Protein AF-A0A538FBD7-F1 (afdb_monomer)

Radius of gyration: 23.89 Å; Cα contacts (8 Å, |Δi|>4): 570; chains: 1; bounding box: 91×51×63 Å

Mean predicted aligned error: 9.09 Å

Structure (mmCIF, N/CA/C/O backbone):
data_AF-A0A538FBD7-F1
#
_entry.id   AF-A0A538FBD7-F1
#
loop_
_atom_site.group_PDB
_atom_site.id
_atom_site.type_symbol
_atom_site.label_atom_id
_atom_site.label_alt_id
_atom_site.label_comp_id
_atom_site.label_asym_id
_atom_site.label_entity_id
_atom_site.label_seq_id
_atom_site.pdbx_PDB_ins_code
_atom_site.Cartn_x
_atom_site.Cartn_y
_atom_site.Cartn_z
_atom_site.occupancy
_atom_site.B_iso_or_equiv
_atom_site.auth_seq_id
_atom_site.auth_comp_id
_atom_site.auth_asym_id
_atom_site.auth_atom_id
_atom_site.pdbx_PDB_model_num
ATOM 1 N N . MET A 1 1 ? -1.953 -8.289 13.014 1.00 87.25 1 MET A N 1
ATOM 2 C CA . MET A 1 1 ? -2.732 -7.705 14.136 1.00 87.25 1 MET A CA 1
ATOM 3 C C . MET A 1 1 ? -3.751 -6.672 13.684 1.00 87.25 1 MET A C 1
ATOM 5 O O . MET A 1 1 ? -4.916 -6.861 14.003 1.00 87.25 1 MET A O 1
ATOM 9 N N . LEU A 1 2 ? -3.352 -5.649 12.916 1.00 93.19 2 LEU A N 1
ATOM 10 C CA . LEU A 1 2 ? -4.243 -4.628 12.338 1.00 93.19 2 LEU A CA 1
ATOM 11 C C . LEU A 1 2 ? -5.573 -5.191 11.798 1.00 93.19 2 LEU A C 1
ATOM 13 O O . LEU A 1 2 ? -6.644 -4.800 12.245 1.00 93.19 2 LEU A O 1
ATOM 17 N N . VAL A 1 3 ? -5.499 -6.174 10.898 1.00 94.75 3 VAL A N 1
ATOM 18 C CA . VAL A 1 3 ? -6.677 -6.797 10.269 1.00 94.75 3 VAL A CA 1
ATOM 19 C C . VAL A 1 3 ? -7.597 -7.495 11.286 1.00 94.75 3 VAL A C 1
ATOM 21 O O . VAL A 1 3 ? -8.816 -7.424 11.169 1.00 94.75 3 VAL A O 1
ATOM 24 N N . ALA A 1 4 ? -7.031 -8.126 12.322 1.00 92.75 4 ALA A N 1
ATOM 25 C CA . ALA A 1 4 ? -7.814 -8.747 13.394 1.00 92.75 4 ALA A CA 1
ATOM 26 C C . ALA A 1 4 ? -8.487 -7.694 14.284 1.00 92.75 4 ALA A C 1
ATOM 28 O O . ALA A 1 4 ? -9.634 -7.864 14.680 1.00 92.75 4 ALA A O 1
ATOM 29 N N . ASP A 1 5 ? -7.793 -6.591 14.587 1.00 91.38 5 ASP A N 1
ATOM 30 C CA . ASP A 1 5 ? -8.397 -5.469 15.308 1.00 91.38 5 ASP A CA 1
ATOM 31 C C . ASP A 1 5 ? -9.586 -4.907 14.527 1.00 91.38 5 ASP A C 1
ATOM 33 O O . ASP A 1 5 ? -10.605 -4.586 15.126 1.00 91.38 5 ASP A O 1
ATOM 37 N N . LEU A 1 6 ? -9.529 -4.866 13.200 1.00 93.50 6 LEU A N 1
ATOM 38 C CA . LEU A 1 6 ? -10.644 -4.418 12.362 1.00 93.50 6 LEU A CA 1
ATOM 39 C C . LEU A 1 6 ? -11.807 -5.421 12.255 1.00 93.50 6 LEU A C 1
ATOM 41 O O . LEU A 1 6 ? -12.771 -5.151 11.552 1.00 93.50 6 LEU A O 1
ATOM 45 N N . GLY A 1 7 ? -11.783 -6.525 13.008 1.00 92.00 7 GLY A N 1
ATOM 46 C CA . GLY A 1 7 ? -12.922 -7.436 13.157 1.00 92.00 7 GLY A CA 1
ATOM 47 C C . GLY A 1 7 ? -12.942 -8.600 12.168 1.00 92.00 7 GLY A C 1
ATOM 48 O O . GLY A 1 7 ? -13.989 -9.220 11.981 1.00 92.00 7 GLY A O 1
ATOM 49 N N . ALA A 1 8 ? -11.822 -8.885 11.497 1.00 94.38 8 ALA A N 1
ATOM 50 C CA . ALA A 1 8 ? -11.655 -10.140 10.769 1.00 94.38 8 ALA A CA 1
ATOM 51 C C . ALA A 1 8 ? -11.337 -11.288 11.741 1.00 94.38 8 ALA A C 1
ATOM 53 O O . ALA A 1 8 ? -10.704 -11.072 12.778 1.00 94.38 8 ALA A O 1
ATOM 54 N N . SER A 1 9 ? -11.718 -12.520 11.391 1.00 94.31 9 SER A N 1
ATOM 55 C CA . SER A 1 9 ? -11.359 -13.697 12.194 1.00 94.31 9 SER A CA 1
ATOM 56 C C . SER A 1 9 ? -9.837 -13.851 12.320 1.00 94.31 9 SER A C 1
ATOM 58 O O . SER A 1 9 ? -9.096 -13.525 11.389 1.00 94.31 9 SER A O 1
ATOM 60 N N . SER A 1 10 ? -9.344 -14.402 13.438 1.00 92.25 10 SER A N 1
ATOM 61 C CA . SER A 1 10 ? -7.901 -14.624 13.650 1.00 92.25 10 SER A CA 1
ATOM 62 C C . SER A 1 10 ? -7.247 -15.399 12.501 1.00 92.25 10 SER A C 1
ATOM 64 O O . SER A 1 10 ? -6.158 -15.042 12.054 1.00 92.25 10 SER A O 1
ATOM 66 N N . THR A 1 11 ? -7.932 -16.417 11.973 1.00 93.19 11 THR A N 1
ATOM 67 C CA . THR A 1 11 ? -7.446 -17.230 10.849 1.00 93.19 11 THR A CA 1
ATOM 68 C C . THR A 1 11 ? -7.377 -16.426 9.552 1.00 93.19 11 THR A C 1
ATOM 70 O O . THR A 1 11 ? -6.443 -16.595 8.772 1.00 93.19 11 THR A O 1
ATOM 73 N N . SER A 1 12 ? -8.341 -15.539 9.288 1.00 95.31 12 SER A N 1
ATOM 74 C CA . SER A 1 12 ? -8.286 -14.652 8.118 1.00 95.31 12 SER A CA 1
ATOM 75 C C . SER A 1 12 ? -7.263 -13.539 8.277 1.00 95.31 12 SER A C 1
ATOM 77 O O . SER A 1 12 ? -6.620 -13.171 7.304 1.00 95.31 12 SER A O 1
ATOM 79 N N . ALA A 1 13 ? -7.064 -13.026 9.490 1.00 94.94 13 ALA A N 1
ATOM 80 C CA . ALA A 1 13 ? -6.044 -12.025 9.766 1.00 94.94 13 ALA A CA 1
ATOM 81 C C . ALA A 1 13 ? -4.624 -12.589 9.609 1.00 94.94 13 ALA A C 1
ATOM 83 O O . ALA A 1 13 ? -3.759 -11.902 9.069 1.00 94.94 13 ALA A O 1
ATOM 84 N N . LEU A 1 14 ? -4.387 -13.833 10.045 1.00 94.69 14 LEU A N 1
ATOM 85 C CA . LEU A 1 14 ? -3.122 -14.531 9.812 1.00 94.69 14 LEU A CA 1
ATOM 86 C C . LEU A 1 14 ? -2.906 -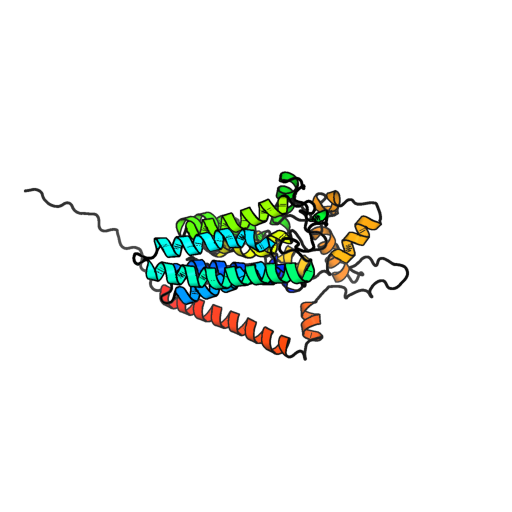14.780 8.315 1.00 94.69 14 LEU A C 1
ATOM 88 O O . LEU A 1 14 ? -1.862 -14.415 7.784 1.00 94.69 14 LEU A O 1
ATOM 92 N N . ALA A 1 15 ? -3.912 -15.334 7.631 1.00 95.69 15 ALA A N 1
ATOM 93 C CA . ALA A 1 15 ? -3.845 -15.580 6.194 1.00 95.69 15 ALA A CA 1
ATOM 94 C C . ALA A 1 15 ? -3.610 -14.286 5.398 1.00 95.69 15 ALA A C 1
ATOM 96 O O . ALA A 1 15 ? -2.767 -14.271 4.514 1.00 95.69 15 ALA A O 1
ATOM 97 N N . ALA A 1 16 ? -4.278 -13.183 5.746 1.00 97.19 16 ALA A N 1
ATOM 98 C CA . ALA A 1 16 ? -4.057 -11.886 5.110 1.00 97.19 16 ALA A CA 1
ATOM 99 C C . ALA A 1 16 ? -2.621 -11.375 5.307 1.00 97.19 16 ALA A C 1
ATOM 101 O O . ALA A 1 16 ? -2.053 -10.819 4.376 1.00 97.19 16 ALA A O 1
ATOM 102 N N . GLY A 1 17 ? -2.017 -11.592 6.482 1.00 95.38 17 GLY A N 1
ATOM 103 C CA . GLY A 1 17 ? -0.613 -11.249 6.725 1.00 95.38 17 GLY A CA 1
ATOM 104 C C . GLY A 1 17 ? 0.360 -12.072 5.876 1.00 95.38 17 GLY A C 1
ATOM 105 O O . GLY A 1 17 ? 1.276 -11.511 5.285 1.00 95.38 17 GLY A O 1
ATOM 106 N N . VAL A 1 18 ? 0.130 -13.384 5.762 1.00 95.56 18 VAL A N 1
ATOM 107 C CA . VAL A 1 18 ? 0.942 -14.277 4.912 1.00 95.56 18 VAL A CA 1
ATOM 108 C C . VAL A 1 18 ? 0.782 -13.919 3.432 1.00 95.56 18 VAL A C 1
ATOM 110 O O . VAL A 1 18 ? 1.768 -13.800 2.715 1.00 95.56 18 VAL A O 1
ATOM 113 N N . LEU A 1 19 ? -0.449 -13.687 2.972 1.00 97.75 19 LEU A N 1
ATOM 114 C CA . LEU A 1 19 ? -0.716 -13.294 1.588 1.00 97.75 19 LEU A CA 1
ATOM 115 C C . LEU A 1 19 ? -0.167 -11.900 1.266 1.00 97.75 19 LEU A C 1
ATOM 117 O O . LEU A 1 19 ? 0.325 -11.689 0.167 1.00 97.75 19 LEU A O 1
ATOM 121 N N . PHE A 1 20 ? -0.185 -10.959 2.210 1.00 96.69 20 PHE A N 1
ATOM 122 C CA . PHE A 1 20 ? 0.522 -9.691 2.042 1.00 96.69 20 PHE A CA 1
ATOM 123 C C . PHE A 1 20 ? 2.026 -9.921 1.826 1.00 96.69 20 PHE A C 1
ATOM 125 O O . PHE A 1 20 ? 2.598 -9.344 0.908 1.00 96.69 20 PHE A O 1
ATOM 132 N N . ALA A 1 21 ? 2.648 -10.798 2.616 1.00 93.19 21 ALA A N 1
ATOM 133 C CA . ALA A 1 21 ? 4.083 -11.055 2.534 1.00 93.19 21 ALA A CA 1
ATOM 134 C C . ALA A 1 21 ? 4.520 -11.786 1.254 1.00 93.19 21 ALA A C 1
ATOM 136 O O . ALA A 1 21 ? 5.600 -11.493 0.769 1.00 93.19 21 ALA A O 1
ATOM 137 N N . PHE A 1 22 ? 3.714 -12.713 0.715 1.00 95.06 22 PHE A N 1
ATOM 138 C CA . PHE A 1 22 ? 4.136 -13.601 -0.389 1.00 95.06 22 PHE A CA 1
ATOM 139 C C . PHE A 1 22 ? 3.293 -13.506 -1.667 1.00 95.06 22 PHE A C 1
ATOM 141 O O . PHE A 1 22 ? 3.667 -14.048 -2.700 1.00 95.06 22 PHE A O 1
ATOM 148 N N . ALA A 1 23 ? 2.135 -12.856 -1.621 1.00 97.12 23 ALA A N 1
ATOM 149 C CA . ALA A 1 23 ? 1.220 -12.737 -2.758 1.00 97.12 23 ALA A CA 1
ATOM 150 C C . ALA A 1 23 ? 0.930 -11.270 -3.118 1.00 97.12 23 ALA A C 1
ATOM 152 O O . ALA A 1 23 ? -0.032 -10.985 -3.828 1.00 97.12 23 ALA A O 1
ATOM 153 N N . SER A 1 24 ? 1.741 -10.331 -2.624 1.00 96.44 24 SER A N 1
ATOM 154 C CA . SER A 1 24 ? 1.649 -8.916 -2.976 1.00 96.44 24 SER A CA 1
ATOM 155 C C . SER A 1 24 ? 2.997 -8.352 -3.398 1.00 96.44 24 SER A C 1
ATOM 157 O O . SER A 1 24 ? 4.041 -8.904 -3.052 1.00 96.44 24 SER A O 1
ATOM 159 N N . ILE A 1 25 ? 2.948 -7.196 -4.061 1.00 94.25 25 ILE A N 1
ATOM 160 C CA . ILE A 1 25 ? 4.118 -6.435 -4.519 1.00 94.25 25 ILE A CA 1
ATOM 161 C C . ILE A 1 25 ? 5.137 -6.110 -3.412 1.00 94.25 25 ILE A C 1
ATOM 163 O O . ILE A 1 25 ? 6.259 -5.723 -3.707 1.00 94.25 25 ILE A O 1
ATOM 167 N N . ALA A 1 26 ? 4.786 -6.284 -2.134 1.00 93.50 26 ALA A N 1
ATOM 168 C CA . ALA A 1 26 ? 5.731 -6.137 -1.034 1.00 93.50 26 ALA A CA 1
ATOM 169 C C . ALA A 1 26 ? 6.905 -7.135 -1.098 1.00 93.50 26 ALA A C 1
ATOM 171 O O . ALA A 1 26 ? 7.972 -6.811 -0.585 1.00 93.50 26 ALA A O 1
ATOM 172 N N . TRP A 1 27 ? 6.739 -8.322 -1.704 1.00 92.06 27 TRP A N 1
ATOM 173 C CA . TRP A 1 27 ? 7.794 -9.345 -1.705 1.00 92.06 27 TRP A CA 1
ATOM 174 C C . TRP A 1 27 ? 9.006 -8.959 -2.568 1.00 92.06 27 TRP A C 1
ATOM 176 O O . TRP A 1 27 ? 10.104 -8.918 -2.013 1.00 92.06 27 TRP A O 1
ATOM 186 N N . PRO A 1 28 ? 8.869 -8.595 -3.860 1.00 89.69 28 PRO A N 1
ATOM 187 C CA . PRO A 1 28 ? 10.018 -8.140 -4.650 1.00 89.69 28 PRO A CA 1
ATOM 188 C C . PRO A 1 28 ? 10.726 -6.940 -4.007 1.00 89.69 28 PRO A C 1
ATOM 190 O O . PRO A 1 28 ? 11.938 -6.946 -3.832 1.0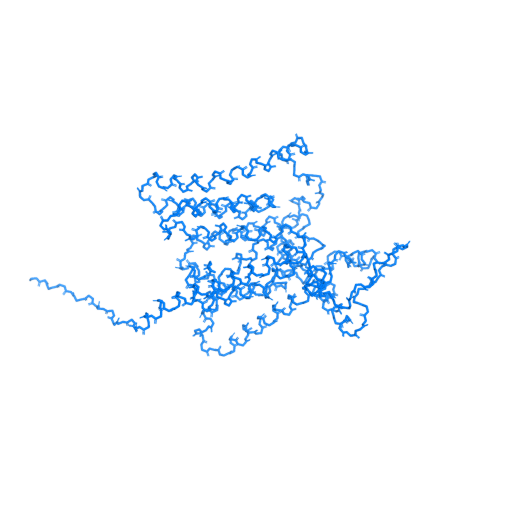0 89.69 28 PRO A O 1
ATOM 193 N N . PHE A 1 29 ? 9.971 -5.958 -3.504 1.00 89.44 29 PHE A N 1
ATOM 194 C CA . PHE A 1 29 ? 10.533 -4.780 -2.828 1.00 89.44 29 PHE A CA 1
ATOM 195 C C . PHE A 1 29 ? 11.144 -5.056 -1.441 1.00 89.44 29 PHE A C 1
ATOM 197 O O . PHE A 1 29 ? 11.677 -4.137 -0.818 1.00 89.44 29 PHE A O 1
ATOM 204 N N . ALA A 1 30 ? 11.098 -6.292 -0.937 1.00 84.44 30 ALA A N 1
ATOM 205 C CA . ALA A 1 30 ? 11.786 -6.658 0.299 1.00 84.44 30 ALA A CA 1
ATOM 206 C C . ALA A 1 30 ? 13.311 -6.760 0.122 1.00 84.44 30 ALA A C 1
ATOM 208 O O . ALA A 1 30 ? 14.027 -6.627 1.112 1.00 84.44 30 ALA A O 1
ATOM 209 N N . HIS A 1 31 ? 13.801 -6.985 -1.103 1.00 75.44 31 HIS A N 1
ATOM 210 C CA . HIS A 1 31 ? 15.239 -7.036 -1.397 1.00 75.44 31 HIS A CA 1
ATOM 211 C C . HIS A 1 31 ? 15.740 -5.849 -2.215 1.00 75.44 31 HIS A C 1
ATOM 213 O O . HIS A 1 31 ? 16.939 -5.584 -2.234 1.00 75.44 31 HIS A O 1
ATOM 219 N N . ILE A 1 32 ? 14.845 -5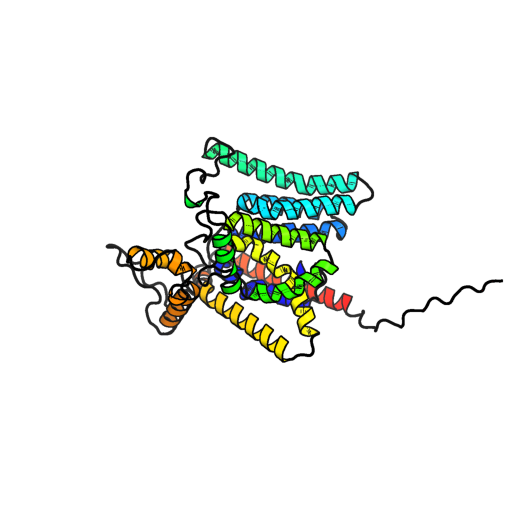.135 -2.900 1.00 77.56 32 ILE A N 1
ATOM 220 C CA . ILE A 1 32 ? 15.233 -3.947 -3.651 1.00 77.56 32 ILE A CA 1
ATOM 221 C C . ILE A 1 32 ? 15.369 -2.790 -2.659 1.00 77.56 32 ILE A C 1
ATOM 223 O O . ILE A 1 32 ? 14.397 -2.413 -2.000 1.00 77.56 32 ILE A O 1
ATOM 227 N N . SER A 1 33 ? 16.572 -2.221 -2.562 1.00 75.56 33 SER A N 1
ATOM 228 C CA . SER A 1 33 ? 16.911 -1.111 -1.662 1.00 75.56 33 SER A CA 1
ATOM 229 C C . SER A 1 33 ? 16.222 0.198 -2.064 1.00 75.56 33 SER A C 1
ATOM 231 O O . SER A 1 33 ? 16.852 1.124 -2.566 1.00 75.56 33 SER A O 1
ATOM 233 N N . PHE A 1 34 ? 14.913 0.283 -1.823 1.00 83.06 34 PHE A N 1
ATOM 234 C CA . PHE A 1 34 ? 14.113 1.493 -1.973 1.00 83.06 34 PHE A CA 1
ATOM 235 C C . PHE A 1 34 ? 13.540 1.970 -0.643 1.00 83.06 34 PHE A C 1
ATOM 237 O O . PHE A 1 34 ? 13.199 1.208 0.260 1.00 83.06 34 PHE A O 1
ATOM 244 N N . ASP A 1 35 ? 13.320 3.273 -0.594 1.00 89.56 35 ASP A N 1
ATOM 245 C CA . ASP A 1 35 ? 12.571 3.992 0.433 1.00 89.56 35 ASP A CA 1
ATOM 246 C C . ASP A 1 35 ? 11.078 3.587 0.525 1.00 89.56 35 ASP A C 1
ATOM 248 O O . ASP A 1 35 ? 10.420 3.866 1.530 1.00 89.56 35 ASP A O 1
ATOM 252 N N . VAL A 1 36 ? 10.511 2.899 -0.475 1.00 93.06 36 VAL A N 1
ATOM 253 C CA . VAL A 1 36 ? 9.078 2.537 -0.510 1.00 93.06 36 VAL A CA 1
ATOM 254 C C . VAL A 1 36 ? 8.675 1.504 0.544 1.00 93.06 36 VAL A C 1
ATOM 256 O O . VAL A 1 36 ? 7.589 1.609 1.115 1.00 93.06 36 VAL A O 1
ATOM 259 N N . THR A 1 37 ? 9.545 0.539 0.844 1.00 93.06 37 THR A N 1
ATOM 260 C CA . THR A 1 37 ? 9.298 -0.528 1.827 1.00 93.06 37 THR A CA 1
ATOM 261 C C . THR A 1 37 ? 9.228 0.012 3.260 1.00 93.06 37 THR A C 1
ATOM 263 O O . THR A 1 37 ? 8.203 -0.210 3.918 1.00 93.06 37 THR A O 1
ATOM 266 N N . PRO A 1 38 ? 10.221 0.783 3.759 1.00 93.69 38 PRO A N 1
ATOM 267 C CA . PRO A 1 38 ? 10.099 1.418 5.070 1.00 93.69 38 PRO A CA 1
ATOM 268 C C . PRO A 1 38 ? 8.942 2.426 5.116 1.00 93.69 38 PRO A C 1
ATOM 270 O O . PRO A 1 38 ? 8.229 2.481 6.118 1.00 93.69 38 PRO A O 1
ATOM 273 N N . THR A 1 39 ? 8.669 3.157 4.028 1.00 97.00 39 THR A N 1
ATOM 274 C CA . THR A 1 39 ? 7.499 4.054 3.957 1.00 97.00 39 THR A CA 1
ATOM 275 C C . THR A 1 39 ? 6.185 3.284 4.140 1.00 97.00 39 THR A C 1
ATOM 277 O O . THR A 1 39 ? 5.333 3.702 4.924 1.00 97.00 39 THR A O 1
ATOM 280 N N . SER A 1 40 ? 6.030 2.129 3.482 1.00 96.69 40 SER A N 1
ATOM 281 C CA . SER A 1 40 ? 4.851 1.257 3.612 1.00 96.69 40 SER A CA 1
ATOM 282 C C . SER A 1 40 ? 4.637 0.790 5.055 1.00 96.69 40 SER A C 1
ATOM 284 O O . SER A 1 40 ? 3.526 0.873 5.588 1.00 96.69 40 SER A O 1
ATOM 286 N N . LEU A 1 41 ? 5.716 0.373 5.729 1.00 96.00 41 LEU A N 1
ATOM 287 C CA . LEU A 1 41 ? 5.685 -0.005 7.142 1.00 96.00 41 LEU A CA 1
ATOM 288 C C . LEU A 1 41 ? 5.176 1.147 8.014 1.00 96.00 41 LEU A C 1
ATOM 290 O O . LEU A 1 41 ? 4.239 0.963 8.792 1.00 96.00 41 LEU A O 1
ATOM 294 N N . PHE A 1 42 ? 5.767 2.334 7.882 1.00 98.31 42 PHE A N 1
ATOM 295 C CA . PHE A 1 42 ? 5.400 3.487 8.698 1.00 98.31 42 PHE A CA 1
ATOM 296 C C . PHE A 1 42 ? 3.971 3.974 8.432 1.00 98.31 42 PHE A C 1
ATOM 298 O O . PHE A 1 42 ? 3.262 4.316 9.381 1.00 98.31 42 PHE A O 1
ATOM 305 N N . LEU A 1 43 ? 3.494 3.912 7.184 1.00 98.38 43 LEU A N 1
ATOM 306 C CA . LEU A 1 43 ? 2.095 4.201 6.858 1.00 98.38 43 LEU A CA 1
ATOM 307 C C . LEU A 1 43 ? 1.137 3.191 7.498 1.00 98.38 43 LEU A C 1
ATOM 309 O O . LEU A 1 43 ? 0.126 3.589 8.080 1.00 98.38 43 LEU A O 1
ATOM 313 N N . LEU A 1 44 ? 1.458 1.894 7.456 1.00 97.69 44 LEU A N 1
ATOM 314 C CA . LEU A 1 44 ? 0.653 0.854 8.103 1.00 97.69 44 LEU A CA 1
ATOM 315 C C . LEU A 1 44 ? 0.651 0.979 9.628 1.00 97.69 44 LEU A C 1
ATOM 317 O O . LEU A 1 44 ? -0.388 0.759 10.252 1.00 97.69 44 LEU A O 1
ATOM 321 N N . LEU A 1 45 ? 1.783 1.344 10.236 1.00 98.12 45 LEU A N 1
ATOM 322 C CA . LEU A 1 45 ? 1.884 1.591 11.676 1.00 98.12 45 LEU A CA 1
ATOM 323 C C . LEU A 1 45 ? 1.075 2.822 12.091 1.00 98.12 45 LEU A C 1
ATOM 325 O O . LEU A 1 45 ? 0.296 2.736 13.045 1.00 98.12 45 LEU A O 1
ATOM 329 N N . ALA A 1 46 ? 1.192 3.931 11.355 1.00 98.44 46 ALA A N 1
ATOM 330 C CA . ALA A 1 46 ? 0.390 5.130 11.583 1.00 98.44 46 ALA A CA 1
ATOM 331 C C . ALA A 1 46 ? -1.105 4.804 11.472 1.00 98.44 46 ALA A C 1
ATOM 333 O O . ALA A 1 46 ? -1.876 5.079 12.393 1.00 98.44 46 ALA A O 1
ATOM 334 N N . PHE A 1 47 ? -1.504 4.120 10.398 1.00 98.12 47 PHE A N 1
ATOM 335 C CA . PHE A 1 47 ? -2.878 3.679 10.183 1.00 98.12 47 PHE A CA 1
ATOM 336 C C . PHE A 1 47 ? -3.373 2.736 11.287 1.00 98.12 47 PHE A C 1
ATOM 338 O O . PHE A 1 47 ? -4.486 2.895 11.791 1.00 98.12 47 PHE A O 1
ATOM 345 N N . TRP A 1 48 ? -2.550 1.785 11.738 1.00 96.94 48 TRP A N 1
ATOM 346 C CA . TRP A 1 48 ? -2.918 0.912 12.850 1.00 96.94 48 TRP A CA 1
ATOM 347 C C . TRP A 1 48 ? -3.126 1.699 14.139 1.00 96.94 48 TRP A C 1
ATOM 349 O O . TRP A 1 48 ? -4.130 1.479 14.819 1.00 96.94 48 TRP A O 1
ATOM 359 N N . CYS A 1 49 ? -2.267 2.675 14.435 1.00 97.06 49 CYS A N 1
ATOM 360 C CA . CYS A 1 49 ? -2.425 3.549 15.593 1.00 97.06 49 CYS A CA 1
ATOM 361 C C . CYS A 1 49 ? -3.759 4.311 15.574 1.00 97.06 49 CYS A C 1
ATOM 363 O O . CYS A 1 49 ? -4.404 4.398 16.621 1.00 97.06 49 CYS A O 1
ATOM 365 N N . VAL A 1 50 ? -4.243 4.757 14.403 1.00 95.62 50 VAL A N 1
ATOM 366 C CA . VAL A 1 50 ? -5.576 5.384 14.261 1.00 95.62 50 VAL A CA 1
ATOM 367 C C . VAL A 1 50 ? -6.679 4.476 14.809 1.00 95.62 50 VAL A C 1
ATOM 369 O O . VAL A 1 50 ? -7.504 4.911 15.616 1.00 95.62 50 VAL A O 1
ATOM 372 N N . THR A 1 51 ? -6.655 3.183 14.470 1.00 92.44 51 THR A N 1
ATOM 373 C CA . THR A 1 51 ? -7.666 2.209 14.937 1.00 92.44 51 THR A CA 1
ATOM 374 C C . THR A 1 51 ? -7.661 2.012 16.461 1.00 92.44 51 THR A C 1
ATOM 376 O O . THR A 1 51 ? -8.652 1.571 17.053 1.00 92.44 51 THR A O 1
ATOM 379 N N . ARG A 1 52 ? -6.551 2.357 17.129 1.00 92.44 52 ARG A N 1
ATOM 380 C CA . ARG A 1 52 ? -6.358 2.208 18.577 1.00 92.44 52 ARG A CA 1
ATOM 381 C C . ARG A 1 52 ? -6.802 3.440 19.364 1.00 92.44 52 ARG A C 1
ATOM 383 O O . ARG A 1 52 ? -7.072 3.300 20.556 1.00 92.44 52 ARG A O 1
ATOM 390 N N . ILE A 1 53 ? -6.963 4.606 18.728 1.00 90.12 53 ILE A N 1
ATOM 391 C CA . ILE A 1 53 ? -7.290 5.879 19.402 1.00 90.12 53 ILE A CA 1
ATOM 392 C C . ILE A 1 53 ? -8.575 5.790 20.235 1.00 90.12 53 ILE A C 1
ATOM 394 O O . ILE A 1 53 ? -8.616 6.307 21.354 1.00 90.12 53 ILE A O 1
ATOM 398 N N . ARG A 1 54 ? -9.611 5.115 19.718 1.00 86.12 54 ARG A N 1
ATOM 399 C CA . ARG A 1 54 ? -10.902 4.939 20.414 1.00 86.12 54 ARG A CA 1
ATOM 400 C C . ARG A 1 54 ? -10.941 3.736 21.357 1.00 86.12 54 ARG A C 1
ATOM 402 O O . ARG A 1 54 ? -11.780 3.700 22.249 1.00 86.12 54 ARG A O 1
ATOM 409 N N . ARG A 1 55 ? -10.079 2.740 21.139 1.00 83.50 55 ARG A N 1
ATOM 410 C CA . ARG A 1 55 ? -10.196 1.404 21.751 1.00 83.50 55 ARG A CA 1
ATOM 411 C C . ARG A 1 55 ? -9.198 1.159 22.877 1.00 83.50 55 ARG A C 1
ATOM 413 O O . ARG A 1 55 ? -9.459 0.358 23.767 1.00 83.50 55 ARG A O 1
ATOM 420 N N . ALA A 1 56 ? -8.037 1.806 22.830 1.00 83.94 56 ALA A N 1
ATOM 421 C CA . ALA A 1 56 ? -6.979 1.591 23.803 1.00 83.94 56 ALA A CA 1
ATOM 422 C C . ALA A 1 56 ? -7.178 2.444 25.062 1.00 83.94 56 ALA A C 1
ATOM 424 O O . ALA A 1 56 ? -7.494 3.630 24.985 1.00 83.94 56 ALA A O 1
ATOM 425 N N . ARG A 1 57 ? -6.885 1.857 26.231 1.00 83.50 57 ARG A N 1
ATOM 426 C CA . ARG A 1 57 ? -6.865 2.579 27.513 1.00 83.50 57 ARG A CA 1
ATOM 427 C C . ARG A 1 57 ? -5.823 3.705 27.511 1.00 83.50 57 ARG A C 1
ATOM 429 O O . ARG A 1 57 ? -6.135 4.819 27.917 1.00 83.50 57 ARG A O 1
ATOM 436 N N . ASN A 1 58 ? -4.611 3.425 27.023 1.00 87.69 58 ASN A N 1
ATOM 437 C CA . ASN A 1 58 ? -3.538 4.413 26.867 1.00 87.69 58 ASN A CA 1
ATOM 438 C C . ASN A 1 58 ? -3.467 4.929 25.423 1.00 87.69 58 ASN A C 1
ATOM 440 O O . ASN A 1 58 ? -2.549 4.609 24.674 1.00 87.69 58 ASN A O 1
ATOM 444 N N . ASN A 1 59 ? -4.476 5.681 24.999 1.00 89.81 59 ASN A N 1
ATOM 445 C CA . ASN A 1 59 ? -4.545 6.135 23.616 1.00 89.81 59 ASN A CA 1
ATOM 446 C C . ASN A 1 59 ? -3.586 7.287 23.270 1.00 89.81 59 ASN A C 1
ATOM 448 O O . ASN A 1 59 ? -3.300 7.474 22.095 1.00 89.81 59 ASN A O 1
ATOM 452 N N . VAL A 1 60 ? -3.067 8.023 24.259 1.00 93.62 60 VAL A N 1
ATOM 453 C CA . VAL A 1 60 ? -2.036 9.053 24.044 1.00 93.62 60 VAL A CA 1
ATOM 454 C C . VAL A 1 60 ? -0.733 8.404 23.576 1.00 93.62 60 VAL A C 1
ATOM 456 O O . VAL A 1 60 ? -0.132 8.885 22.626 1.00 93.62 60 VAL A O 1
ATOM 459 N N . ALA A 1 61 ? -0.342 7.263 24.155 1.00 95.31 61 ALA A N 1
ATOM 460 C CA . ALA A 1 61 ? 0.824 6.514 23.683 1.00 95.31 61 ALA A CA 1
ATOM 461 C C . ALA A 1 61 ? 0.647 5.997 22.245 1.00 95.31 61 ALA A C 1
ATOM 463 O O . ALA A 1 61 ? 1.568 6.092 21.440 1.00 95.31 61 ALA A O 1
ATOM 464 N N . TRP A 1 62 ? -0.548 5.507 21.893 1.00 95.81 62 TRP A N 1
ATOM 465 C CA . TRP A 1 62 ? -0.856 5.127 20.507 1.00 95.81 62 TRP A CA 1
ATOM 466 C C . TRP A 1 62 ? -0.846 6.328 19.561 1.00 95.81 62 TRP A C 1
ATOM 468 O O . TRP A 1 62 ? -0.392 6.202 18.432 1.00 95.81 62 TRP A O 1
ATOM 478 N N . ALA A 1 63 ? -1.308 7.491 20.015 1.00 97.31 63 ALA A N 1
ATOM 479 C CA . ALA A 1 63 ? -1.256 8.715 19.228 1.00 97.31 63 ALA A CA 1
ATOM 480 C C . ALA A 1 63 ? 0.186 9.180 18.990 1.00 97.31 63 ALA A C 1
ATOM 482 O O . ALA A 1 63 ? 0.523 9.519 17.863 1.00 97.31 63 ALA A O 1
ATOM 483 N N . LEU A 1 64 ? 1.042 9.107 20.015 1.00 98.25 64 LEU A N 1
ATOM 484 C CA . LEU A 1 64 ? 2.474 9.388 19.906 1.00 98.25 64 LEU A CA 1
ATOM 485 C C . LEU A 1 64 ? 3.162 8.442 18.920 1.00 98.25 64 LEU A C 1
ATOM 487 O O . LEU A 1 64 ? 3.854 8.896 18.015 1.00 98.25 64 LEU A O 1
ATOM 491 N N . ALA A 1 65 ? 2.930 7.134 19.054 1.00 98.25 65 ALA A N 1
ATOM 492 C CA . ALA A 1 65 ? 3.464 6.139 18.128 1.00 98.25 65 ALA A CA 1
ATOM 493 C C . ALA A 1 65 ? 2.960 6.360 16.691 1.00 98.25 65 ALA A C 1
ATOM 495 O O . ALA A 1 65 ? 3.727 6.228 15.738 1.00 98.25 65 ALA A O 1
ATOM 496 N N . GLY A 1 66 ? 1.689 6.739 16.533 1.00 98.25 66 GLY A N 1
ATOM 497 C CA . GLY A 1 66 ? 1.085 7.046 15.240 1.00 98.25 66 GLY A CA 1
ATOM 498 C C . GLY A 1 66 ? 1.672 8.296 14.589 1.00 98.25 66 GLY A C 1
ATOM 499 O O . GLY A 1 66 ? 2.036 8.244 13.419 1.00 98.25 66 GLY A O 1
ATOM 500 N N . GLY A 1 67 ? 1.847 9.373 15.357 1.00 98.56 67 GLY A N 1
ATOM 501 C CA . GLY A 1 67 ? 2.491 10.607 14.912 1.00 98.56 67 GLY A CA 1
ATOM 502 C C . GLY A 1 67 ? 3.968 10.424 14.562 1.00 98.56 67 GLY A C 1
ATOM 503 O O . GLY A 1 67 ? 4.416 10.917 13.531 1.00 98.56 67 GLY A O 1
ATOM 504 N N . LEU A 1 68 ? 4.713 9.654 15.366 1.00 98.56 68 LEU A N 1
ATOM 505 C CA . LEU A 1 68 ? 6.091 9.252 15.056 1.00 98.56 68 LEU A CA 1
ATOM 506 C C . LEU A 1 68 ? 6.153 8.455 13.753 1.00 98.56 68 LEU A C 1
ATOM 508 O O . LEU A 1 68 ? 6.969 8.761 12.892 1.00 98.56 68 LEU A O 1
ATOM 512 N N . SER A 1 69 ? 5.268 7.471 13.583 1.00 98.56 69 SER A N 1
ATOM 513 C CA . SER A 1 69 ? 5.210 6.663 12.360 1.00 98.56 69 SER A CA 1
ATOM 514 C C . SER A 1 69 ? 4.859 7.524 11.142 1.00 98.56 69 SER A C 1
ATOM 516 O O . SER A 1 69 ? 5.527 7.442 10.121 1.00 98.56 69 SER A O 1
ATOM 518 N N . ALA A 1 70 ? 3.866 8.408 11.255 1.00 98.62 70 ALA A N 1
ATOM 519 C CA . ALA A 1 70 ? 3.498 9.342 10.192 1.00 98.62 70 ALA A CA 1
ATOM 520 C C . ALA A 1 70 ? 4.655 10.291 9.823 1.00 98.62 70 ALA A C 1
ATOM 522 O O . ALA A 1 70 ? 4.911 10.513 8.642 1.00 98.62 70 ALA A O 1
ATOM 523 N N . GLY A 1 71 ? 5.382 10.808 10.819 1.00 98.12 71 GLY A N 1
ATOM 524 C CA . GLY A 1 71 ? 6.570 11.634 10.604 1.00 98.12 71 GLY A CA 1
ATOM 525 C C . GLY A 1 71 ? 7.693 10.876 9.894 1.00 98.12 71 GLY A C 1
ATOM 526 O O . GLY A 1 71 ? 8.248 11.376 8.919 1.00 98.12 71 GLY A O 1
ATOM 527 N N . TRP A 1 72 ? 7.976 9.642 10.316 1.00 97.81 72 TRP A N 1
ATOM 528 C CA . TRP A 1 72 ? 8.973 8.786 9.667 1.00 97.81 72 TRP A CA 1
ATOM 529 C C . TRP A 1 72 ? 8.604 8.419 8.230 1.00 97.81 72 TRP A C 1
ATOM 531 O O . TRP A 1 72 ? 9.493 8.376 7.385 1.00 97.81 72 TRP A O 1
ATOM 541 N N . ALA A 1 73 ? 7.319 8.212 7.922 1.00 98.00 73 ALA A N 1
ATOM 542 C CA . ALA A 1 73 ? 6.883 8.024 6.540 1.00 98.00 73 ALA A CA 1
ATOM 543 C C . ALA A 1 73 ? 7.291 9.227 5.670 1.00 98.00 73 ALA A C 1
ATOM 545 O O . ALA A 1 73 ? 7.916 9.032 4.628 1.00 98.00 73 ALA A O 1
ATOM 546 N N . ILE A 1 74 ? 7.030 10.459 6.135 1.00 96.38 74 ILE A N 1
ATOM 547 C CA . ILE A 1 74 ? 7.399 11.695 5.418 1.00 96.38 74 ILE A CA 1
ATOM 548 C C . ILE A 1 74 ? 8.916 11.828 5.267 1.00 96.38 74 ILE A C 1
ATOM 550 O O . ILE A 1 74 ? 9.393 12.217 4.203 1.00 96.38 74 ILE A O 1
ATOM 554 N N . MET A 1 75 ? 9.680 11.498 6.310 1.00 94.19 75 MET A N 1
ATOM 555 C CA . MET A 1 75 ? 11.144 11.561 6.255 1.00 94.19 75 MET A CA 1
ATOM 556 C C . MET A 1 75 ? 11.744 10.549 5.278 1.00 94.19 75 MET A C 1
ATOM 558 O O . MET A 1 75 ? 12.745 10.862 4.641 1.00 94.19 75 MET A O 1
ATOM 562 N N . MET A 1 76 ? 11.141 9.361 5.148 1.00 93.56 76 MET A N 1
ATOM 563 C CA . MET A 1 76 ? 11.547 8.379 4.139 1.00 93.56 76 MET A CA 1
ATOM 564 C C . MET A 1 76 ? 11.206 8.871 2.736 1.00 93.56 76 MET A C 1
ATOM 566 O O . MET A 1 76 ? 12.042 8.799 1.838 1.00 93.56 76 MET A O 1
ATOM 570 N N . ARG A 1 77 ? 9.983 9.382 2.551 1.00 91.75 77 ARG A N 1
ATOM 571 C CA . ARG A 1 77 ? 9.515 9.930 1.279 1.00 91.75 77 ARG A CA 1
ATOM 572 C C . ARG A 1 77 ? 8.550 11.081 1.488 1.00 91.75 77 ARG A C 1
ATOM 574 O O . ARG A 1 77 ? 7.478 10.906 2.069 1.00 91.75 77 ARG A O 1
ATOM 581 N N . ILE A 1 78 ? 8.873 12.237 0.915 1.00 91.44 78 ILE A N 1
ATOM 582 C CA . ILE A 1 78 ? 8.029 13.432 1.025 1.00 91.44 78 ILE A CA 1
ATOM 583 C C . ILE A 1 78 ? 6.650 13.245 0.376 1.00 91.44 78 ILE A C 1
ATOM 585 O O . ILE A 1 78 ? 5.661 13.782 0.867 1.00 91.44 78 ILE A O 1
ATOM 589 N N . ASP A 1 79 ? 6.552 12.432 -0.680 1.00 92.25 79 ASP A N 1
ATOM 590 C CA . ASP A 1 79 ? 5.279 12.106 -1.336 1.00 92.25 79 ASP A CA 1
ATOM 591 C C . ASP A 1 79 ? 4.324 11.298 -0.439 1.00 92.25 79 ASP A C 1
ATOM 593 O O . ASP A 1 79 ? 3.108 11.323 -0.632 1.00 92.25 79 ASP A O 1
ATOM 597 N N . SER A 1 80 ? 4.824 10.663 0.623 1.00 96.12 80 SER A N 1
ATOM 598 C CA . SER A 1 80 ? 3.973 10.022 1.624 1.00 96.12 80 SER A CA 1
ATOM 599 C C . SER A 1 80 ? 3.161 11.032 2.447 1.00 96.12 80 SER A C 1
ATOM 601 O O . SER A 1 80 ? 2.211 10.639 3.126 1.00 96.12 80 SER A O 1
ATOM 603 N N . ALA A 1 81 ? 3.437 12.339 2.337 1.00 96.12 81 ALA A N 1
ATOM 604 C CA . ALA A 1 81 ? 2.574 13.378 2.892 1.00 96.12 81 ALA A CA 1
ATOM 605 C C . ALA A 1 81 ? 1.119 13.221 2.410 1.00 96.12 81 ALA A C 1
ATOM 607 O O . ALA A 1 81 ? 0.190 13.380 3.204 1.00 96.12 81 ALA A O 1
ATOM 608 N N . PHE A 1 82 ? 0.906 12.823 1.149 1.00 96.50 82 PHE A N 1
ATOM 609 C CA . PHE A 1 82 ? -0.433 12.635 0.582 1.00 96.50 82 PHE A CA 1
ATOM 610 C C . PHE A 1 82 ? -1.257 11.557 1.299 1.00 96.50 82 PHE A C 1
ATOM 612 O O . PHE A 1 82 ? -2.390 11.859 1.671 1.00 96.50 82 PHE A O 1
ATOM 619 N N . PRO A 1 83 ? -0.744 10.337 1.554 1.00 97.81 83 PRO A N 1
ATOM 620 C CA . PRO A 1 83 ? -1.434 9.369 2.404 1.00 97.81 83 PRO A CA 1
ATOM 621 C C . PRO A 1 83 ? -1.401 9.708 3.905 1.00 97.81 83 PRO A C 1
ATOM 623 O O . PRO A 1 83 ? -2.334 9.342 4.621 1.00 97.81 83 PRO A O 1
ATOM 626 N N . VAL A 1 84 ? -0.396 10.434 4.410 1.00 98.31 84 VAL A N 1
ATOM 627 C CA . VAL A 1 84 ? -0.334 10.842 5.829 1.00 98.31 84 VAL A CA 1
ATOM 628 C C . VAL A 1 84 ? -1.429 11.845 6.200 1.00 98.31 84 VAL A C 1
ATOM 630 O O . VAL A 1 84 ? -1.957 11.769 7.313 1.00 98.31 84 VAL A O 1
ATOM 633 N N . ILE A 1 85 ? -1.812 12.751 5.295 1.00 98.06 85 ILE A N 1
ATOM 634 C CA . ILE A 1 85 ? -2.880 13.740 5.521 1.00 98.06 85 ILE A CA 1
ATOM 635 C C . ILE A 1 85 ? -4.208 13.079 5.937 1.00 98.06 85 ILE A C 1
ATOM 637 O O . ILE A 1 85 ? -4.686 13.383 7.032 1.00 98.06 85 ILE A O 1
ATOM 641 N N . PRO A 1 86 ? -4.819 12.165 5.156 1.00 97.94 86 PRO A N 1
ATOM 642 C CA . PRO A 1 86 ? -6.079 11.533 5.538 1.00 97.94 86 PRO A CA 1
ATOM 643 C C . PRO A 1 86 ? -5.952 10.619 6.762 1.00 97.94 86 PRO A C 1
ATOM 645 O O . PRO A 1 86 ? -6.883 10.552 7.566 1.00 97.94 86 PRO A O 1
ATOM 648 N N . ILE A 1 87 ? -4.804 9.957 6.962 1.00 98.19 87 ILE A N 1
ATOM 649 C CA . ILE A 1 87 ? -4.543 9.160 8.174 1.00 98.19 87 ILE A CA 1
ATOM 650 C C . ILE A 1 87 ? -4.541 10.067 9.413 1.00 98.19 87 ILE A C 1
ATOM 652 O O . ILE A 1 87 ? -5.202 9.769 10.410 1.00 98.19 87 ILE A O 1
ATOM 656 N N . THR A 1 88 ? -3.851 11.205 9.335 1.00 98.31 88 THR A N 1
ATOM 657 C CA . THR A 1 88 ? -3.807 12.211 10.401 1.00 98.31 88 THR A CA 1
ATOM 658 C C . THR A 1 88 ? -5.181 12.828 10.624 1.00 98.31 88 THR A C 1
ATOM 660 O O . THR A 1 88 ? -5.641 12.893 11.760 1.00 98.31 88 THR A O 1
ATOM 663 N N . ALA A 1 89 ? -5.896 13.205 9.563 1.00 97.88 89 ALA A N 1
ATOM 664 C CA . ALA A 1 89 ? -7.247 13.748 9.666 1.00 97.88 89 ALA A CA 1
ATOM 665 C C . ALA A 1 89 ? -8.190 12.782 10.399 1.00 97.88 89 ALA A C 1
ATOM 667 O O . ALA A 1 89 ? -8.922 13.197 11.298 1.00 97.88 89 ALA A O 1
ATOM 668 N N . ALA A 1 90 ? -8.120 11.483 10.092 1.00 96.88 90 ALA A N 1
ATOM 669 C CA . ALA A 1 90 ? -8.874 10.462 10.810 1.00 96.88 90 ALA A CA 1
ATOM 670 C C . ALA A 1 90 ? -8.449 10.350 12.281 1.00 96.88 90 ALA A C 1
ATOM 672 O O . ALA A 1 90 ? -9.310 10.254 13.156 1.00 96.88 90 ALA A O 1
ATOM 673 N N . ALA A 1 91 ? -7.149 10.420 12.581 1.00 96.25 91 ALA A N 1
ATOM 674 C CA . ALA A 1 91 ? -6.652 10.414 13.955 1.00 96.25 91 ALA A CA 1
ATOM 675 C C . ALA A 1 91 ? -7.236 11.569 14.784 1.00 96.25 91 ALA A C 1
ATOM 677 O O . ALA A 1 91 ? -7.783 11.347 15.868 1.00 96.25 91 ALA A O 1
ATOM 678 N N . LEU A 1 92 ? -7.170 12.791 14.249 1.00 95.25 92 LEU A N 1
ATOM 679 C CA . LEU A 1 92 ? -7.669 13.999 14.905 1.00 95.25 92 LEU A CA 1
ATOM 680 C C . LEU A 1 92 ? -9.198 13.975 15.040 1.00 95.25 92 LEU A C 1
ATOM 682 O O . LEU A 1 92 ? -9.732 14.266 16.111 1.00 95.25 92 LEU A O 1
ATOM 686 N N . TYR A 1 93 ? -9.905 13.549 13.992 1.00 95.00 93 TYR A N 1
ATOM 687 C CA . TYR A 1 93 ? -11.360 13.411 14.011 1.00 95.00 93 TYR A CA 1
ATOM 688 C C . TYR A 1 93 ? -11.833 12.404 15.070 1.00 95.00 93 TYR A C 1
ATOM 690 O O . TYR A 1 93 ? -12.760 12.682 15.837 1.00 95.00 93 TYR A O 1
ATOM 698 N N . LEU A 1 94 ? -11.186 11.238 15.166 1.00 92.69 94 LEU A N 1
ATOM 699 C CA . LEU A 1 94 ? -11.528 10.224 16.169 1.00 92.69 94 LEU A CA 1
ATOM 700 C C . LEU A 1 94 ? -11.138 10.661 17.588 1.00 92.69 94 LEU A C 1
ATOM 702 O O . LEU A 1 94 ? -11.819 10.290 18.548 1.00 92.69 94 LEU A O 1
ATOM 706 N N . ALA A 1 95 ? -10.077 11.459 17.736 1.00 91.19 95 ALA A N 1
ATOM 707 C CA . ALA A 1 95 ? -9.703 12.064 19.011 1.00 91.19 95 ALA A CA 1
ATOM 708 C C . ALA A 1 95 ? -10.765 13.056 19.506 1.00 91.19 95 ALA A C 1
ATOM 710 O O . ALA A 1 95 ? -11.090 13.059 20.695 1.00 91.19 95 ALA A O 1
ATOM 711 N N . TRP A 1 96 ? -11.312 13.860 18.590 1.00 88.62 96 TRP A N 1
ATOM 712 C CA . TRP A 1 96 ? -12.343 14.854 18.868 1.00 88.62 96 TRP A CA 1
ATOM 713 C C . TRP A 1 96 ? -13.703 14.211 19.177 1.00 88.62 96 TRP A C 1
ATOM 715 O O . TRP A 1 96 ? -14.284 14.465 20.229 1.00 88.62 96 TRP A O 1
ATOM 725 N N . THR A 1 97 ? -14.180 13.306 18.317 1.00 87.88 97 THR A N 1
ATOM 726 C CA . THR A 1 97 ? -15.495 12.650 18.478 1.00 87.88 97 THR A CA 1
ATOM 727 C C . THR A 1 97 ? -15.541 11.624 19.610 1.00 87.88 97 THR A C 1
ATOM 729 O O . THR A 1 97 ? -16.594 11.382 20.194 1.00 87.88 97 THR A O 1
ATOM 732 N N . GLY A 1 98 ? -14.411 10.999 19.948 1.00 76.94 98 GLY A N 1
ATOM 733 C CA . GLY A 1 98 ? -14.348 9.949 20.966 1.00 76.94 98 GLY A CA 1
ATOM 734 C C . GLY A 1 98 ? -14.309 10.445 22.416 1.00 76.94 98 GLY A C 1
ATOM 735 O O . GLY A 1 98 ? -14.195 9.618 23.326 1.00 76.94 98 GLY A O 1
ATOM 736 N N . ARG A 1 99 ? -14.311 11.763 22.671 1.00 70.94 99 ARG A N 1
ATOM 737 C CA . ARG A 1 99 ? -13.974 12.331 23.988 1.00 70.94 99 ARG A CA 1
ATOM 738 C C . ARG A 1 99 ? -14.891 13.499 24.366 1.00 70.94 99 ARG A C 1
ATOM 740 O O . ARG A 1 99 ? -14.705 14.612 23.903 1.00 70.94 99 ARG A O 1
ATOM 747 N N . HIS A 1 100 ? -15.758 13.292 25.360 1.00 64.19 100 HIS A N 1
ATOM 748 C CA . HIS A 1 100 ? -16.548 14.378 25.972 1.00 64.19 100 HIS A CA 1
ATOM 749 C C . HIS A 1 100 ? -15.709 15.407 26.756 1.00 64.19 100 HIS A C 1
ATOM 751 O O . HIS A 1 100 ? -16.223 16.436 27.179 1.00 64.19 100 HIS A O 1
ATOM 757 N N . ARG A 1 101 ? -14.419 15.131 26.993 1.00 77.19 101 ARG A N 1
ATOM 758 C CA . ARG A 1 101 ? -13.512 16.008 27.744 1.00 77.19 101 ARG A CA 1
ATOM 759 C C . ARG A 1 101 ? -12.400 16.527 26.836 1.00 77.19 101 ARG A C 1
ATOM 761 O O . ARG A 1 101 ? -11.513 15.758 26.458 1.00 77.19 101 ARG A O 1
ATOM 768 N N . TRP A 1 102 ? -12.420 17.830 26.556 1.00 82.50 102 TRP A N 1
ATOM 769 C CA . TRP A 1 102 ? -11.513 18.498 25.615 1.00 82.50 102 TRP A CA 1
ATOM 770 C C . TRP A 1 102 ? -10.023 18.274 25.927 1.00 82.50 102 TRP A C 1
ATOM 772 O O . TRP A 1 102 ? -9.252 17.990 25.019 1.00 82.50 102 TRP A O 1
ATOM 782 N N . HIS A 1 103 ? -9.610 18.277 27.201 1.00 79.69 103 HIS A N 1
ATOM 783 C CA . HIS A 1 103 ? -8.202 18.091 27.593 1.00 79.69 103 HIS A CA 1
ATOM 784 C C . HIS A 1 103 ? -7.643 16.716 27.193 1.00 79.69 103 HIS A C 1
ATOM 786 O O . HIS A 1 103 ? -6.474 16.582 26.837 1.00 79.69 103 HIS A O 1
ATOM 792 N N . ARG A 1 104 ? -8.482 15.671 27.196 1.00 80.00 104 ARG A N 1
ATOM 793 C CA . ARG A 1 104 ? -8.071 14.332 26.748 1.00 80.00 104 ARG A CA 1
ATOM 794 C C . ARG A 1 104 ? -8.016 14.219 25.227 1.00 80.00 104 ARG A C 1
ATOM 796 O O . ARG A 1 104 ? -7.288 13.366 24.728 1.00 80.00 104 ARG A O 1
ATOM 803 N N . ALA A 1 105 ? -8.807 15.008 24.503 1.00 88.00 105 ALA A N 1
ATOM 804 C CA . ALA A 1 105 ? -8.679 15.127 23.054 1.00 88.00 105 ALA A CA 1
ATOM 805 C C . ALA A 1 105 ? -7.398 15.902 22.708 1.00 88.00 105 ALA A C 1
ATOM 807 O O . ALA A 1 105 ? -6.598 15.417 21.915 1.00 88.00 105 ALA A O 1
ATOM 808 N N . ALA A 1 106 ? -7.136 17.017 23.399 1.00 92.12 106 ALA A N 1
ATOM 809 C CA . ALA A 1 106 ? -5.924 17.817 23.244 1.00 92.12 106 ALA A CA 1
ATOM 810 C C . ALA A 1 106 ? -4.648 16.987 23.454 1.00 92.12 106 ALA A C 1
ATOM 812 O O . ALA A 1 106 ? -3.755 17.039 22.619 1.00 92.12 106 ALA A O 1
ATOM 813 N N . GLY A 1 107 ? -4.584 16.142 24.491 1.00 93.94 107 GLY A N 1
ATOM 814 C CA . GLY A 1 107 ? -3.427 15.262 24.706 1.00 93.94 107 GLY A CA 1
ATOM 815 C C . GLY A 1 107 ? -3.161 14.284 23.551 1.00 93.94 107 GLY A C 1
ATOM 816 O O . GLY A 1 107 ? -2.010 14.031 23.219 1.00 93.94 107 GLY A O 1
ATOM 817 N N . VAL A 1 108 ? -4.208 13.763 22.901 1.00 94.06 108 VAL A N 1
ATOM 818 C CA . VAL A 1 108 ? -4.080 12.892 21.716 1.00 94.06 108 VAL A CA 1
ATOM 819 C C . VAL A 1 108 ? -3.626 13.690 20.496 1.00 94.06 108 VAL A C 1
ATOM 821 O O . VAL A 1 108 ? -2.737 13.245 19.778 1.00 94.06 108 VAL A O 1
ATOM 824 N N . VAL A 1 109 ? -4.212 14.872 20.284 1.00 96.00 109 VAL A N 1
ATOM 825 C CA . VAL A 1 109 ? -3.848 15.774 19.185 1.00 96.00 109 VAL A CA 1
ATOM 826 C C . VAL A 1 109 ? -2.385 16.192 19.303 1.00 96.00 109 VAL A C 1
ATOM 828 O O . VAL A 1 109 ? -1.641 16.042 18.342 1.00 96.00 109 VAL A O 1
ATOM 831 N N . VAL A 1 110 ? -1.948 16.644 20.481 1.00 97.44 110 VAL A N 1
ATOM 832 C CA . VAL A 1 110 ? -0.553 17.031 20.732 1.00 97.44 110 VAL A CA 1
ATOM 833 C C . VAL A 1 110 ? 0.378 15.838 20.543 1.00 97.44 110 VAL A C 1
ATOM 835 O O . VAL A 1 110 ? 1.376 15.962 19.844 1.00 97.44 110 VAL A O 1
ATOM 838 N N . ALA A 1 111 ? 0.040 14.670 21.098 1.00 97.62 111 ALA A N 1
ATOM 839 C CA . ALA A 1 111 ? 0.865 13.475 20.950 1.00 97.62 111 ALA A CA 1
ATOM 840 C C . ALA A 1 111 ? 1.023 13.031 19.487 1.00 97.62 111 ALA A C 1
ATOM 842 O O . ALA A 1 111 ? 2.104 12.594 19.115 1.00 97.62 111 ALA A O 1
ATOM 843 N N . TRP A 1 112 ? -0.011 13.170 18.652 1.00 98.31 112 TRP A N 1
ATOM 844 C CA . TRP A 1 112 ? 0.087 12.877 17.220 1.00 98.31 112 TRP A CA 1
ATOM 845 C C . TRP A 1 112 ? 0.853 13.961 16.451 1.00 98.31 112 TRP A C 1
ATOM 847 O O . TRP A 1 112 ? 1.747 13.663 15.662 1.00 98.31 112 TRP A O 1
ATOM 857 N N . MET A 1 113 ? 0.500 15.230 16.664 1.00 98.50 113 MET A N 1
ATOM 858 C CA . MET A 1 113 ? 0.995 16.342 15.852 1.00 98.50 113 MET A CA 1
ATOM 859 C C . MET A 1 113 ? 2.430 16.733 16.185 1.00 98.50 113 MET A C 1
ATOM 861 O O . MET A 1 113 ? 3.167 17.088 15.276 1.00 98.50 113 MET A O 1
ATOM 865 N N . LEU A 1 114 ? 2.849 16.661 17.451 1.00 98.31 114 LEU A N 1
ATOM 866 C CA . LEU A 1 114 ? 4.189 17.078 17.865 1.00 98.31 114 LEU A CA 1
ATOM 867 C C . LEU A 1 114 ? 5.315 16.336 17.113 1.00 98.31 114 LEU A C 1
ATOM 869 O O . LEU A 1 114 ? 6.128 17.014 16.485 1.00 98.31 114 LEU A O 1
ATOM 873 N N . PRO A 1 115 ? 5.379 14.987 17.104 1.00 98.19 115 PRO A N 1
ATOM 874 C CA . PRO A 1 115 ? 6.413 14.274 16.351 1.00 98.19 115 PRO A CA 1
ATOM 875 C C . PRO A 1 115 ? 6.277 14.452 14.832 1.00 98.19 115 PRO A C 1
ATOM 877 O O . PRO A 1 115 ? 7.289 14.518 14.139 1.00 98.19 115 PRO A O 1
ATOM 880 N N . LEU A 1 116 ? 5.051 14.562 14.310 1.00 98.44 116 LEU A N 1
ATOM 881 C CA . LEU A 1 116 ? 4.805 14.768 12.882 1.00 98.44 116 LEU A CA 1
ATOM 882 C C . LEU A 1 116 ? 5.330 16.133 12.411 1.00 98.44 116 LEU A C 1
ATOM 884 O O . LEU A 1 116 ? 6.067 16.210 11.432 1.00 98.44 116 LEU A O 1
ATOM 888 N N . VAL A 1 117 ? 4.987 17.206 13.127 1.00 98.31 117 VAL A N 1
ATOM 889 C CA . VAL A 1 117 ? 5.462 18.567 12.840 1.00 98.31 117 VAL A CA 1
ATOM 890 C C . VAL A 1 117 ? 6.975 18.647 13.002 1.00 98.31 117 VAL A C 1
ATOM 892 O O . VAL A 1 117 ? 7.638 19.250 12.163 1.00 98.31 117 VAL A O 1
ATOM 895 N N . PHE A 1 118 ? 7.532 18.000 14.029 1.00 97.75 118 PHE A N 1
ATOM 896 C CA . PHE A 1 118 ? 8.980 17.912 14.202 1.00 97.75 118 PHE A CA 1
ATOM 897 C C . PHE A 1 118 ? 9.661 17.246 12.996 1.00 97.75 118 PHE A C 1
ATOM 899 O O . PHE A 1 118 ? 10.615 17.800 12.460 1.00 97.75 118 PHE A O 1
ATOM 906 N N . ALA A 1 119 ? 9.142 16.115 12.510 1.00 96.81 119 ALA A N 1
ATOM 907 C CA . ALA A 1 119 ? 9.680 15.430 11.334 1.00 96.81 119 ALA A CA 1
ATOM 908 C C . ALA A 1 119 ? 9.623 16.297 10.062 1.00 96.81 119 ALA A C 1
ATOM 910 O O . ALA A 1 119 ? 10.601 16.368 9.318 1.00 96.81 119 ALA A O 1
ATOM 911 N N . VAL A 1 120 ? 8.513 17.012 9.837 1.00 96.25 120 VAL A N 1
ATOM 912 C CA . VAL A 1 120 ? 8.378 17.958 8.713 1.00 96.25 120 VAL A CA 1
ATOM 913 C C . VAL A 1 120 ? 9.371 19.118 8.840 1.00 96.25 120 VAL A C 1
ATOM 915 O O . VAL A 1 120 ? 10.009 19.493 7.857 1.00 96.25 120 VAL A O 1
ATOM 918 N N . ALA A 1 121 ? 9.554 19.659 10.046 1.00 96.62 121 ALA A N 1
ATOM 919 C CA . ALA A 1 121 ? 10.523 20.721 10.297 1.00 96.62 121 ALA A CA 1
ATOM 920 C C . ALA A 1 121 ? 11.963 20.252 10.033 1.00 96.62 121 ALA A C 1
ATOM 922 O O . ALA A 1 121 ? 12.725 20.970 9.389 1.00 96.62 121 ALA A O 1
ATOM 923 N N . VAL A 1 122 ? 12.319 19.035 10.461 1.00 95.50 122 VAL A N 1
ATOM 924 C CA . VAL A 1 122 ? 13.623 18.420 10.166 1.00 95.50 122 VAL A CA 1
ATOM 925 C C . VAL A 1 122 ? 13.813 18.239 8.661 1.00 95.50 122 VAL A C 1
ATOM 927 O O . VAL A 1 122 ? 14.882 18.562 8.150 1.00 95.50 122 VAL A O 1
ATOM 930 N N . TYR A 1 123 ? 12.786 17.785 7.937 1.00 93.12 123 TYR A N 1
ATOM 931 C CA . TYR A 1 123 ? 12.839 17.646 6.481 1.00 93.12 123 TYR A CA 1
ATOM 932 C C . TYR A 1 123 ? 13.110 18.989 5.779 1.00 93.12 123 TYR A C 1
ATOM 934 O O . TYR A 1 123 ? 14.017 19.090 4.954 1.00 93.12 123 TYR A O 1
ATOM 942 N N . TRP A 1 124 ? 12.379 20.050 6.132 1.00 94.81 124 TRP A N 1
ATOM 943 C CA . TRP A 1 124 ? 12.604 21.379 5.553 1.00 94.81 124 TRP A CA 1
ATOM 944 C C . TRP A 1 124 ? 13.954 21.977 5.935 1.00 94.81 124 TRP A C 1
ATOM 946 O O . TRP A 1 124 ? 14.621 22.567 5.087 1.00 94.81 124 TRP A O 1
ATOM 956 N N . TRP A 1 125 ? 14.382 21.798 7.184 1.00 95.19 125 TRP A N 1
ATOM 957 C CA . TRP A 1 125 ? 15.710 22.212 7.627 1.00 95.19 125 TRP A CA 1
ATOM 958 C C . TRP A 1 125 ? 16.812 21.500 6.834 1.00 95.19 125 TRP A C 1
ATOM 960 O O . TRP A 1 125 ? 17.743 22.147 6.356 1.00 95.19 125 TRP A O 1
ATOM 970 N N . TYR A 1 126 ? 16.664 20.194 6.606 1.00 92.62 126 TYR A N 1
ATOM 971 C CA . TYR A 1 126 ? 17.579 19.409 5.782 1.00 92.62 126 TYR A CA 1
ATOM 972 C C . TYR A 1 126 ? 17.626 19.902 4.327 1.00 92.62 126 TYR A C 1
ATOM 974 O O . TYR A 1 126 ? 18.711 20.051 3.763 1.00 92.62 126 TYR A O 1
ATOM 982 N N . ASN A 1 127 ? 16.476 20.237 3.734 1.00 93.06 127 ASN A N 1
ATOM 983 C CA . ASN A 1 127 ? 16.421 20.825 2.392 1.00 93.06 127 ASN A CA 1
ATOM 984 C C . ASN A 1 127 ? 17.110 22.193 2.328 1.00 93.06 127 ASN A C 1
ATOM 986 O O . ASN A 1 127 ? 17.875 22.452 1.401 1.00 93.06 127 ASN A O 1
ATOM 990 N N . TRP A 1 128 ? 16.898 23.053 3.327 1.00 95.88 128 TRP A N 1
ATOM 991 C CA . TRP A 1 128 ? 17.572 24.348 3.396 1.00 95.88 128 TRP A CA 1
ATOM 992 C C . TRP A 1 128 ? 19.094 24.201 3.472 1.00 95.88 128 TRP A C 1
ATOM 994 O O . TRP A 1 128 ? 19.798 24.878 2.727 1.00 95.88 128 TRP A O 1
ATOM 1004 N N . LEU A 1 129 ? 19.597 23.270 4.289 1.00 95.44 129 LEU A N 1
ATOM 1005 C CA . LEU A 1 129 ? 21.033 22.988 4.382 1.00 95.44 129 LEU A CA 1
ATOM 1006 C C . LEU A 1 129 ? 21.632 22.493 3.059 1.00 95.44 129 LEU A C 1
ATOM 1008 O O . LEU A 1 129 ? 22.761 22.850 2.733 1.00 95.44 129 LEU A O 1
ATOM 1012 N N . ARG A 1 130 ? 20.901 21.666 2.299 1.00 93.50 130 ARG A N 1
ATOM 1013 C CA . ARG A 1 130 ? 21.404 21.077 1.044 1.00 93.50 130 ARG A CA 1
ATOM 1014 C C . ARG A 1 130 ? 21.267 21.986 -0.165 1.00 93.50 130 ARG A C 1
ATOM 1016 O O . ARG A 1 130 ? 22.122 21.958 -1.043 1.00 93.50 130 ARG A O 1
ATOM 1023 N N . PHE A 1 131 ? 20.173 22.733 -0.237 1.00 93.88 131 PHE A N 1
ATOM 1024 C CA . PHE A 1 131 ? 19.742 23.400 -1.463 1.00 93.88 131 PHE A CA 1
ATOM 1025 C C . PHE A 1 131 ? 19.550 24.911 -1.300 1.00 93.88 131 PHE A C 1
ATOM 1027 O O . PHE A 1 131 ? 19.106 25.573 -2.237 1.00 93.88 131 PHE A O 1
ATOM 1034 N N . GLY A 1 132 ? 19.817 25.464 -0.112 1.00 92.81 132 GLY A N 1
ATOM 1035 C CA . GLY A 1 132 ? 19.626 26.885 0.199 1.00 92.81 132 GLY A CA 1
ATOM 1036 C C . GLY A 1 132 ? 18.160 27.324 0.290 1.00 92.81 132 GLY A C 1
ATOM 1037 O O . GLY A 1 132 ? 17.882 28.498 0.516 1.00 92.81 132 GLY A O 1
ATOM 1038 N N . SER A 1 133 ? 17.203 26.404 0.127 1.00 91.88 133 SER A N 1
ATOM 1039 C CA . SER A 1 133 ? 15.765 26.676 0.165 1.00 91.88 133 SER A CA 1
ATOM 1040 C C . SER A 1 133 ? 15.000 25.498 0.761 1.00 91.88 133 SER A C 1
ATOM 1042 O O . SER A 1 133 ? 15.210 24.353 0.367 1.00 91.88 133 SER A O 1
ATOM 1044 N N . ILE A 1 134 ? 14.056 25.784 1.663 1.00 93.19 134 ILE A N 1
ATOM 1045 C CA . ILE A 1 134 ? 13.174 24.771 2.273 1.00 93.19 134 ILE A CA 1
ATOM 1046 C C . ILE A 1 134 ? 12.242 24.096 1.250 1.00 93.19 134 ILE A C 1
ATOM 1048 O O . ILE A 1 134 ? 11.816 22.960 1.457 1.00 93.19 134 ILE A O 1
ATOM 1052 N N . PHE A 1 135 ? 11.946 24.780 0.137 1.00 88.94 135 PHE A N 1
ATOM 1053 C CA . PHE A 1 135 ? 11.059 24.304 -0.934 1.00 88.94 135 PHE A CA 1
ATOM 1054 C C . PHE A 1 135 ? 11.805 23.610 -2.074 1.00 88.94 135 PHE A C 1
ATOM 1056 O O . PHE A 1 135 ? 11.186 23.190 -3.051 1.00 88.94 135 PHE A O 1
ATOM 1063 N N . ASN A 1 136 ? 13.130 23.507 -1.987 1.00 88.50 136 ASN A N 1
ATOM 1064 C CA . ASN A 1 136 ? 13.900 22.738 -2.946 1.00 88.50 136 ASN A CA 1
ATOM 1065 C C . ASN A 1 136 ? 14.110 21.326 -2.406 1.00 88.50 136 ASN A C 1
ATOM 1067 O O . ASN A 1 136 ? 14.825 21.131 -1.432 1.00 88.50 136 ASN A O 1
ATOM 1071 N N . SER A 1 137 ? 13.455 20.349 -3.031 1.00 82.50 137 SER A N 1
ATOM 1072 C CA . SER A 1 137 ? 13.563 18.928 -2.678 1.00 82.50 137 SER A CA 1
ATOM 1073 C C . SER A 1 137 ? 14.672 18.204 -3.453 1.00 82.50 137 SER A C 1
ATOM 1075 O O . SER A 1 137 ? 14.744 16.976 -3.414 1.00 82.50 137 SER A O 1
ATOM 1077 N N . GLY A 1 138 ? 15.487 18.939 -4.218 1.00 85.12 138 GLY A N 1
ATOM 1078 C CA . GLY A 1 138 ? 16.471 18.390 -5.154 1.00 85.12 138 GLY A CA 1
ATOM 1079 C C . GLY A 1 138 ? 15.884 17.939 -6.493 1.00 85.12 138 GLY A C 1
ATOM 1080 O O . GLY A 1 138 ? 16.643 17.607 -7.394 1.00 85.12 138 GLY A O 1
ATOM 1081 N N . HIS A 1 139 ? 14.556 17.971 -6.643 1.00 83.75 139 HIS A N 1
ATOM 1082 C CA . HIS A 1 139 ? 13.851 17.504 -7.841 1.00 83.75 139 HIS A CA 1
ATOM 1083 C C . HIS A 1 139 ? 13.212 18.641 -8.651 1.00 83.75 139 HIS A C 1
ATOM 1085 O O . HIS A 1 139 ? 12.667 18.406 -9.721 1.00 83.75 139 HIS A O 1
ATOM 1091 N N . ASN A 1 140 ? 13.299 19.894 -8.189 1.00 82.00 140 ASN A N 1
ATOM 1092 C CA . ASN A 1 140 ? 12.588 21.025 -8.801 1.00 82.00 140 ASN A CA 1
ATOM 1093 C C . ASN A 1 140 ? 12.944 21.271 -10.282 1.00 82.00 140 ASN A C 1
ATOM 1095 O O . ASN A 1 140 ? 12.149 21.868 -11.002 1.00 82.00 140 ASN A O 1
ATOM 1099 N N . GLY A 1 141 ? 14.132 20.847 -10.722 1.00 82.75 141 GLY A N 1
ATOM 1100 C CA . GLY A 1 141 ? 14.581 20.946 -12.114 1.00 82.75 141 GLY A CA 1
ATOM 1101 C C . GLY A 1 141 ? 14.452 19.653 -12.923 1.00 82.75 141 GLY A C 1
ATOM 1102 O O . GLY A 1 141 ? 14.786 19.666 -14.102 1.00 82.75 141 GLY A O 1
ATOM 1103 N N . ASP A 1 142 ? 13.998 18.550 -12.321 1.00 87.88 142 ASP A N 1
ATOM 1104 C CA . ASP A 1 142 ? 13.902 17.248 -12.984 1.00 87.88 142 ASP A CA 1
ATOM 1105 C C . ASP A 1 142 ? 12.622 17.172 -13.840 1.00 87.88 142 ASP A C 1
ATOM 1107 O O . ASP A 1 142 ? 11.516 17.195 -13.279 1.00 87.88 142 ASP A O 1
ATOM 1111 N N . PRO A 1 143 ? 12.730 17.044 -15.181 1.00 88.38 143 PRO A N 1
ATOM 1112 C CA . PRO A 1 143 ? 11.578 16.886 -16.066 1.00 88.38 143 PRO A CA 1
ATOM 1113 C C . PRO A 1 143 ? 10.652 15.730 -15.666 1.00 88.38 143 PRO A C 1
ATOM 1115 O O . PRO A 1 143 ? 9.440 15.839 -15.848 1.00 88.38 143 PRO A O 1
ATOM 1118 N N . ASN A 1 144 ? 11.188 14.663 -15.065 1.00 87.06 144 ASN A N 1
ATOM 1119 C CA . ASN A 1 144 ? 10.430 13.472 -14.680 1.00 87.06 144 ASN A CA 1
ATOM 1120 C C . ASN A 1 144 ? 9.485 13.702 -13.495 1.00 87.06 144 ASN A C 1
ATOM 1122 O O . ASN A 1 144 ? 8.489 12.990 -13.349 1.00 87.06 144 ASN A O 1
ATOM 1126 N N . THR A 1 145 ? 9.761 14.708 -12.662 1.00 87.62 145 THR A N 1
ATOM 1127 C CA . THR A 1 145 ? 8.962 15.004 -11.459 1.00 87.62 145 THR A CA 1
ATOM 1128 C C . THR A 1 145 ? 7.947 16.128 -11.661 1.00 87.62 145 THR A C 1
ATOM 1130 O O . THR A 1 145 ? 7.203 16.480 -10.743 1.00 87.62 145 THR A O 1
ATOM 1133 N N . GLN A 1 146 ? 7.855 16.670 -12.879 1.00 90.44 146 GLN A N 1
ATOM 1134 C CA . GLN A 1 146 ? 6.874 17.696 -13.211 1.00 90.44 146 GLN A CA 1
ATOM 1135 C C . GLN A 1 146 ? 5.447 17.133 -13.165 1.00 90.44 146 GLN A C 1
ATOM 1137 O O . GLN A 1 146 ? 5.163 16.045 -13.659 1.00 90.44 146 GLN A O 1
ATOM 1142 N N . MET A 1 147 ? 4.506 17.908 -12.622 1.00 91.81 147 MET A N 1
ATOM 1143 C CA . MET A 1 147 ? 3.080 17.552 -12.566 1.00 91.81 147 MET A CA 1
ATOM 1144 C C . MET A 1 147 ? 2.347 17.897 -13.873 1.00 91.81 147 MET A C 1
ATOM 1146 O O . MET A 1 147 ? 1.311 18.569 -13.865 1.00 91.81 147 MET A O 1
ATOM 1150 N N . ASN A 1 148 ? 2.909 17.489 -15.012 1.00 93.44 148 ASN A N 1
ATOM 1151 C CA . ASN A 1 148 ? 2.389 17.774 -16.351 1.00 93.44 148 ASN A CA 1
ATOM 1152 C C . ASN A 1 148 ? 2.018 16.513 -17.163 1.00 93.44 148 ASN A C 1
ATOM 1154 O O . ASN A 1 148 ? 1.492 16.660 -18.268 1.00 93.44 148 ASN A O 1
ATOM 1158 N N . GLY A 1 149 ? 2.156 15.306 -16.600 1.00 92.25 149 GLY A N 1
ATOM 1159 C CA . GLY A 1 149 ? 1.811 14.037 -17.254 1.00 92.25 149 GLY A CA 1
ATOM 1160 C C . GLY A 1 149 ? 0.305 13.814 -17.448 1.00 92.25 149 GLY A C 1
ATOM 1161 O O . GLY A 1 149 ? -0.524 14.341 -16.706 1.00 92.25 149 GLY A O 1
ATOM 1162 N N . SER A 1 150 ? -0.096 13.036 -18.455 1.00 94.81 150 SER A N 1
ATOM 1163 C CA . SER A 1 150 ? -1.519 12.750 -18.707 1.00 94.81 150 SER A CA 1
ATOM 1164 C C . SER A 1 150 ? -2.155 12.024 -17.518 1.00 94.81 150 SER A C 1
ATOM 1166 O O . SER A 1 150 ? -1.821 10.871 -17.268 1.00 94.81 150 SER A O 1
ATOM 1168 N N . LEU A 1 151 ? -3.112 12.659 -16.827 1.00 96.06 151 LEU A N 1
ATOM 1169 C CA . LEU A 1 151 ? -3.770 12.061 -15.657 1.00 96.06 151 LEU A CA 1
ATOM 1170 C C . LEU A 1 151 ? -4.438 10.725 -16.004 1.00 96.06 151 LEU A C 1
ATOM 1172 O O . LEU A 1 151 ? -4.263 9.742 -15.293 1.00 96.06 151 LEU A O 1
ATOM 1176 N N . LEU A 1 152 ? -5.185 10.671 -17.112 1.00 96.56 152 LEU A N 1
ATOM 1177 C CA . LEU A 1 152 ? -5.839 9.434 -17.543 1.00 96.56 152 LEU A CA 1
ATOM 1178 C C . LEU A 1 152 ? -4.808 8.373 -17.949 1.00 96.56 152 LEU A C 1
ATOM 1180 O O . LEU A 1 152 ? -4.975 7.204 -17.609 1.00 96.56 152 LEU A O 1
ATOM 1184 N N . GLY A 1 153 ? -3.731 8.790 -18.624 1.00 95.75 153 GLY A N 1
ATOM 1185 C CA . GLY A 1 153 ? -2.625 7.910 -18.999 1.00 95.75 153 GLY A CA 1
ATOM 1186 C C . GLY A 1 153 ? -1.924 7.310 -17.781 1.00 95.75 153 GLY A C 1
ATOM 1187 O O . GLY A 1 153 ? -1.733 6.099 -17.736 1.00 95.75 153 GLY A O 1
ATOM 1188 N N . GLY A 1 154 ? -1.624 8.121 -16.765 1.00 96.00 154 GLY A N 1
ATOM 1189 C CA . GLY A 1 154 ? -1.006 7.671 -15.522 1.00 96.00 154 GLY A CA 1
ATOM 1190 C C . GLY A 1 154 ? -1.934 6.818 -14.658 1.00 96.00 154 GLY A C 1
ATOM 1191 O O . GLY A 1 154 ? -1.487 5.832 -14.083 1.00 96.00 154 GLY A O 1
ATOM 1192 N N . LEU A 1 155 ? -3.238 7.118 -14.615 1.00 97.56 155 LEU A N 1
ATOM 1193 C CA . LEU A 1 155 ? -4.223 6.279 -13.921 1.00 97.56 155 LEU A CA 1
ATOM 1194 C C . LEU A 1 155 ? -4.337 4.900 -14.572 1.00 97.56 155 LEU A C 1
ATOM 1196 O O . LEU A 1 155 ? -4.247 3.879 -13.891 1.00 97.56 155 LEU A O 1
ATOM 1200 N N . ALA A 1 156 ? -4.516 4.863 -15.894 1.00 97.19 156 ALA A N 1
ATOM 1201 C CA . ALA A 1 156 ? -4.578 3.611 -16.635 1.00 97.19 156 ALA A CA 1
ATOM 1202 C C . ALA A 1 156 ? -3.243 2.853 -16.517 1.00 97.19 156 ALA A C 1
ATOM 1204 O O . ALA A 1 156 ? -3.220 1.646 -16.269 1.00 97.19 156 ALA A O 1
ATOM 1205 N N . GLY A 1 157 ? -2.136 3.584 -16.604 1.00 95.62 157 GLY A N 1
ATOM 1206 C CA . GLY A 1 157 ? -0.782 3.088 -16.444 1.00 95.62 157 GLY A CA 1
ATOM 1207 C C . GLY A 1 157 ? -0.538 2.409 -15.097 1.00 95.62 157 GLY A C 1
ATOM 1208 O O . GLY A 1 157 ? -0.119 1.259 -15.046 1.00 95.62 157 GLY A O 1
ATOM 1209 N N . GLN A 1 158 ? -0.863 3.066 -13.987 1.00 96.12 158 GLN A N 1
ATOM 1210 C CA . GLN A 1 158 ? -0.608 2.508 -12.658 1.00 96.12 158 GLN A CA 1
ATOM 1211 C C . GLN A 1 158 ? -1.613 1.438 -12.223 1.00 96.12 158 GLN A C 1
ATOM 1213 O O . GLN A 1 158 ? -1.324 0.687 -11.295 1.00 96.12 158 GLN A O 1
ATOM 1218 N N . LEU A 1 159 ? -2.787 1.334 -12.855 1.00 96.94 159 LEU A N 1
ATOM 1219 C CA . LEU A 1 159 ? -3.808 0.353 -12.469 1.00 96.94 159 LEU A CA 1
ATOM 1220 C C . LEU A 1 159 ? -3.820 -0.895 -13.354 1.00 96.94 159 LEU A C 1
ATOM 1222 O O . LEU A 1 159 ? -3.850 -2.006 -12.821 1.00 96.94 159 LEU A O 1
ATOM 1226 N N . VAL A 1 160 ? -3.814 -0.724 -14.679 1.00 97.00 160 VAL A N 1
ATOM 1227 C CA . VAL A 1 160 ? -4.158 -1.793 -15.638 1.00 97.00 160 VAL A CA 1
ATOM 1228 C C . VAL A 1 160 ? -3.107 -2.052 -16.715 1.00 97.00 160 VAL A C 1
ATOM 1230 O O . VAL A 1 160 ? -3.245 -3.030 -17.445 1.00 97.00 160 VAL A O 1
ATOM 1233 N N . SER A 1 161 ? -2.067 -1.220 -16.830 1.00 95.75 161 SER A N 1
ATOM 1234 C CA . SER A 1 161 ? -0.984 -1.447 -17.796 1.00 95.75 161 SER A CA 1
ATOM 1235 C C . SER A 1 161 ? -0.398 -2.859 -17.649 1.00 95.75 161 SER A C 1
ATOM 1237 O O . SER A 1 161 ? -0.072 -3.268 -16.533 1.00 95.75 161 SER A O 1
ATOM 1239 N N . PRO A 1 162 ? -0.184 -3.588 -18.755 1.00 93.88 162 PRO A N 1
ATOM 1240 C CA . PRO A 1 162 ? 0.555 -4.847 -18.737 1.00 93.88 162 PRO A CA 1
ATOM 1241 C C . PRO A 1 162 ? 1.949 -4.730 -18.106 1.00 93.88 162 PRO A C 1
ATOM 1243 O O . PRO A 1 162 ? 2.369 -5.628 -17.384 1.00 93.88 162 PRO A O 1
ATOM 1246 N N . GLY A 1 163 ? 2.660 -3.629 -18.367 1.00 90.88 163 GLY A N 1
ATOM 1247 C CA . GLY A 1 163 ? 4.030 -3.419 -17.894 1.00 90.88 163 GLY A CA 1
ATOM 1248 C C . GLY A 1 163 ? 4.155 -2.759 -16.521 1.00 90.88 163 GLY A C 1
ATOM 1249 O O . GLY A 1 163 ? 5.211 -2.870 -15.911 1.00 90.88 163 GLY A O 1
ATOM 1250 N N . ARG A 1 164 ? 3.114 -2.070 -16.026 1.00 91.88 164 ARG A N 1
ATOM 1251 C CA . ARG A 1 164 ? 3.186 -1.268 -14.785 1.00 91.88 164 ARG A CA 1
ATOM 1252 C C . ARG A 1 164 ? 1.930 -1.302 -13.908 1.00 91.88 164 ARG A C 1
ATOM 1254 O O . ARG A 1 164 ? 1.902 -0.653 -12.873 1.00 91.88 164 ARG A O 1
ATOM 1261 N N . GLY A 1 165 ? 0.879 -2.022 -14.277 1.00 95.44 165 GLY A N 1
ATOM 1262 C CA . GLY A 1 165 ? -0.415 -1.945 -13.599 1.00 95.44 165 GLY A CA 1
ATOM 1263 C C . GLY A 1 165 ? -0.460 -2.694 -12.267 1.00 95.44 165 GLY A C 1
ATOM 1264 O O . GLY A 1 165 ? -0.088 -3.861 -12.181 1.00 95.44 165 GLY A O 1
ATOM 1265 N N . LEU A 1 166 ? -1.013 -2.076 -11.222 1.00 96.56 166 LEU A N 1
ATOM 1266 C CA . LEU A 1 166 ? -1.159 -2.681 -9.895 1.00 96.56 166 LEU A CA 1
ATOM 1267 C C . LEU A 1 166 ? -1.934 -4.002 -9.941 1.00 96.56 166 LEU A C 1
ATOM 1269 O O . LEU A 1 166 ? -1.612 -4.919 -9.193 1.00 96.56 166 LEU A O 1
ATOM 1273 N N . ILE A 1 167 ? -2.932 -4.122 -10.819 1.00 97.19 167 ILE A N 1
ATOM 1274 C CA . ILE A 1 167 ? -3.719 -5.354 -10.963 1.00 97.19 167 ILE A CA 1
ATOM 1275 C C . ILE A 1 167 ? -2.873 -6.492 -11.547 1.00 97.19 167 ILE A C 1
ATOM 1277 O O . ILE A 1 167 ? -3.086 -7.646 -11.187 1.00 97.19 167 ILE A O 1
ATOM 1281 N N . VAL A 1 168 ? -1.904 -6.176 -12.406 1.00 96.62 168 VAL A N 1
ATOM 1282 C CA . VAL A 1 168 ? -1.001 -7.162 -13.015 1.00 96.62 168 VAL A CA 1
ATOM 1283 C C . VAL A 1 168 ? 0.075 -7.582 -12.014 1.00 96.62 168 VAL A C 1
ATOM 1285 O O . VAL A 1 168 ? 0.301 -8.771 -11.813 1.00 96.62 168 VAL A O 1
ATOM 1288 N N . PHE A 1 169 ? 0.687 -6.610 -11.335 1.00 96.00 169 PHE A N 1
ATOM 1289 C CA . PHE A 1 169 ? 1.830 -6.831 -10.441 1.00 96.00 169 PHE A CA 1
ATOM 1290 C C . PHE A 1 169 ? 1.440 -7.198 -9.004 1.00 96.00 169 PHE A C 1
ATOM 1292 O O . PHE A 1 169 ? 2.256 -7.721 -8.250 1.00 96.00 169 PHE A O 1
ATOM 1299 N N . SER A 1 170 ? 0.194 -6.950 -8.603 1.00 96.94 170 SER A N 1
ATOM 1300 C CA . SER A 1 170 ? -0.360 -7.330 -7.300 1.00 96.94 170 SER A CA 1
ATOM 1301 C C . SER A 1 170 ? -1.828 -7.770 -7.435 1.00 96.94 170 SER A C 1
ATOM 1303 O O . SER A 1 170 ? -2.716 -7.132 -6.864 1.00 96.94 170 SER A O 1
ATOM 1305 N N . PRO A 1 171 ? -2.136 -8.874 -8.150 1.00 97.38 171 PRO A N 1
ATOM 1306 C CA . PRO A 1 171 ? -3.521 -9.290 -8.423 1.00 97.38 171 PRO A CA 1
ATOM 1307 C C . PRO A 1 171 ? -4.365 -9.521 -7.162 1.00 97.38 171 PRO A C 1
ATOM 1309 O O . PRO A 1 171 ? -5.593 -9.418 -7.191 1.00 97.38 171 PRO A O 1
ATOM 1312 N N . LEU A 1 172 ? -3.711 -9.780 -6.025 1.00 97.88 172 LEU A N 1
ATOM 1313 C CA . LEU A 1 172 ? -4.336 -9.929 -4.714 1.00 97.88 172 LEU A CA 1
ATOM 1314 C C . LEU A 1 172 ? -5.215 -8.729 -4.317 1.00 97.88 172 LEU A C 1
ATOM 1316 O O . LEU A 1 172 ? -6.181 -8.907 -3.569 1.00 97.88 172 LEU A O 1
ATOM 1320 N N . VAL A 1 173 ? -4.946 -7.527 -4.845 1.00 97.69 173 VAL A N 1
ATOM 1321 C CA . VAL A 1 173 ? -5.795 -6.348 -4.604 1.00 97.69 173 VAL A CA 1
ATOM 1322 C C . VAL A 1 173 ? -7.239 -6.580 -5.051 1.00 97.69 173 VAL A C 1
ATOM 1324 O O . VAL A 1 173 ? -8.153 -6.134 -4.362 1.00 97.69 173 VAL A O 1
ATOM 1327 N N . LEU A 1 174 ? -7.468 -7.356 -6.120 1.00 97.69 174 LEU A N 1
ATOM 1328 C CA . LEU A 1 174 ? -8.810 -7.712 -6.594 1.00 97.69 174 LEU A CA 1
ATOM 1329 C C . LEU A 1 174 ? -9.587 -8.516 -5.548 1.00 97.69 174 LEU A C 1
ATOM 1331 O O . LEU A 1 174 ? -10.786 -8.311 -5.365 1.00 97.69 174 LEU A O 1
ATOM 1335 N N . LEU A 1 175 ? -8.903 -9.402 -4.821 1.00 97.38 175 LEU A N 1
ATOM 1336 C CA . LEU A 1 175 ? -9.518 -10.165 -3.740 1.00 97.38 175 LEU A CA 1
ATOM 1337 C C . LEU A 1 175 ? -9.858 -9.259 -2.554 1.00 97.38 175 LEU A C 1
ATOM 1339 O O . LEU A 1 175 ? -10.935 -9.375 -1.968 1.00 97.38 175 LEU A O 1
ATOM 1343 N N . ALA A 1 176 ? -8.962 -8.324 -2.225 1.00 97.50 176 ALA A N 1
ATOM 1344 C CA . ALA A 1 176 ? -9.170 -7.371 -1.143 1.00 97.50 176 ALA A CA 1
ATOM 1345 C C . ALA A 1 176 ? -10.368 -6.436 -1.394 1.00 97.50 176 ALA A C 1
ATOM 1347 O O . ALA A 1 176 ? -11.048 -6.084 -0.426 1.00 97.50 176 ALA A O 1
ATOM 1348 N N . LEU A 1 177 ? -10.694 -6.113 -2.660 1.00 96.94 177 LEU A N 1
ATOM 1349 C CA . LEU A 1 177 ? -11.880 -5.321 -3.042 1.00 96.94 177 LEU A CA 1
ATOM 1350 C C . LEU A 1 177 ? -13.179 -5.849 -2.409 1.00 96.94 177 LEU A C 1
ATOM 1352 O O . LEU A 1 177 ? -14.009 -5.063 -1.950 1.00 96.94 177 LEU A O 1
ATOM 1356 N N . LEU A 1 178 ? -13.327 -7.172 -2.283 1.00 96.31 178 LEU A N 1
ATOM 1357 C CA . LEU A 1 178 ? -14.516 -7.801 -1.693 1.00 96.31 178 LEU A CA 1
ATOM 1358 C C . LEU A 1 178 ? -14.715 -7.450 -0.208 1.00 96.31 178 LEU A C 1
ATOM 1360 O O . LEU A 1 178 ? -15.838 -7.464 0.298 1.00 96.31 178 LEU A O 1
ATOM 1364 N N . GLY A 1 179 ? -13.633 -7.132 0.506 1.00 96.62 179 GLY A N 1
ATOM 1365 C CA . GLY A 1 179 ? -13.662 -6.830 1.934 1.00 96.62 179 GLY A CA 1
ATOM 1366 C C . GLY A 1 179 ? -13.995 -5.374 2.266 1.00 96.62 179 GLY A C 1
ATOM 1367 O O . GLY A 1 179 ? -14.389 -5.091 3.399 1.00 96.62 179 GLY A O 1
ATOM 1368 N N . TRP A 1 180 ? -13.895 -4.449 1.304 1.00 97.06 180 TRP A N 1
ATOM 1369 C CA . TRP A 1 180 ? -14.067 -3.009 1.549 1.00 97.06 180 TRP A CA 1
ATOM 1370 C C . TRP A 1 180 ? -15.467 -2.650 2.044 1.00 97.06 180 TRP A C 1
ATOM 1372 O O . TRP A 1 180 ? -15.609 -1.889 2.998 1.00 97.06 180 TRP A O 1
ATOM 1382 N N . ARG A 1 181 ? -16.518 -3.253 1.470 1.00 96.75 181 ARG A N 1
ATOM 1383 C CA . ARG A 1 181 ? -17.903 -3.029 1.926 1.00 96.75 181 ARG A CA 1
ATOM 1384 C C . ARG A 1 181 ? -18.103 -3.459 3.380 1.00 96.75 181 ARG A C 1
ATOM 1386 O O . ARG A 1 181 ? -18.880 -2.840 4.105 1.00 96.75 181 ARG A O 1
ATOM 1393 N N . ARG A 1 182 ? -17.438 -4.537 3.807 1.00 95.81 182 ARG A N 1
ATOM 1394 C CA . ARG A 1 182 ? -17.506 -5.015 5.193 1.00 95.81 182 ARG A CA 1
ATOM 1395 C C . ARG A 1 182 ? -16.722 -4.095 6.123 1.00 95.81 182 ARG A C 1
ATOM 1397 O O . ARG A 1 182 ? -17.258 -3.742 7.166 1.00 95.81 182 ARG A O 1
ATOM 1404 N N . LEU A 1 183 ? -15.534 -3.650 5.713 1.00 96.25 183 LEU A N 1
ATOM 1405 C CA . LEU A 1 183 ? -14.742 -2.679 6.466 1.00 96.25 183 LEU A CA 1
ATOM 1406 C C . LEU A 1 183 ? -15.511 -1.361 6.669 1.00 96.25 183 LEU A C 1
ATOM 1408 O O . LEU A 1 183 ? -15.612 -0.895 7.800 1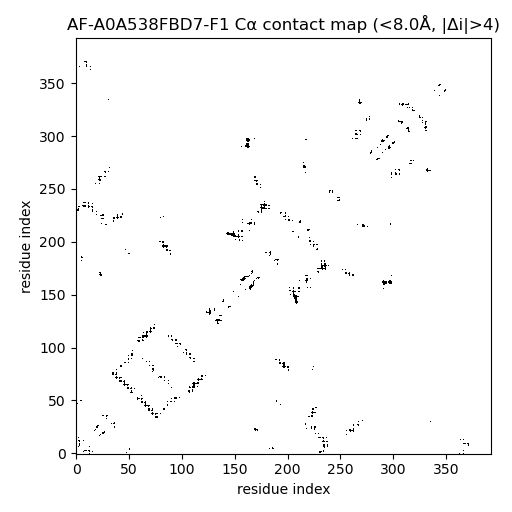.00 96.25 183 LEU A O 1
ATOM 1412 N N . TRP A 1 184 ? -16.171 -0.849 5.621 1.00 97.38 184 TRP A N 1
ATOM 1413 C CA . TRP A 1 184 ? -17.013 0.355 5.688 1.00 97.38 184 TRP A CA 1
ATOM 1414 C C . TRP A 1 184 ? -18.132 0.246 6.727 1.00 97.38 184 TRP A C 1
ATOM 1416 O O . TRP A 1 184 ? -18.420 1.197 7.446 1.00 97.38 184 TRP A O 1
ATOM 1426 N N . ARG A 1 185 ? -18.766 -0.927 6.825 1.00 96.19 185 ARG A N 1
ATOM 1427 C CA . ARG A 1 185 ? -19.829 -1.186 7.807 1.00 96.19 185 ARG A CA 1
ATOM 1428 C C . ARG A 1 185 ? -19.311 -1.297 9.241 1.00 96.19 185 ARG A C 1
ATOM 1430 O O . ARG A 1 185 ? -20.091 -1.093 10.162 1.00 96.19 185 ARG A O 1
ATOM 1437 N N . ILE A 1 186 ? -18.042 -1.661 9.424 1.00 93.19 186 ILE A N 1
ATOM 1438 C CA . ILE A 1 186 ? -17.416 -1.798 10.743 1.00 93.19 186 ILE A CA 1
ATOM 1439 C C . ILE A 1 186 ? -16.899 -0.444 11.227 1.00 93.19 186 ILE A C 1
ATOM 1441 O O . ILE A 1 186 ? -17.175 -0.048 12.357 1.00 93.19 186 ILE A O 1
ATOM 1445 N N . ASP A 1 187 ? -16.141 0.257 10.384 1.00 92.88 187 ASP A N 1
ATOM 1446 C CA . ASP A 1 187 ? -15.573 1.562 10.704 1.00 92.88 187 ASP A CA 1
ATOM 1447 C C . ASP A 1 187 ? -15.434 2.416 9.426 1.00 92.88 187 ASP A C 1
ATOM 1449 O O . ASP A 1 187 ? -14.433 2.311 8.701 1.00 92.88 187 ASP A O 1
ATOM 1453 N N . PRO A 1 188 ? -16.431 3.265 9.109 1.00 95.12 188 PRO A N 1
ATOM 1454 C CA . PRO A 1 188 ? -16.410 4.073 7.893 1.00 95.12 188 PRO A CA 1
ATOM 1455 C C . PRO A 1 188 ? -15.297 5.125 7.912 1.00 95.12 188 PRO A C 1
ATOM 1457 O O . PRO A 1 188 ? -14.766 5.453 6.856 1.00 95.12 188 PRO A O 1
ATOM 1460 N N . HIS A 1 189 ? -14.884 5.621 9.083 1.00 94.44 189 HIS A N 1
ATOM 1461 C CA . HIS A 1 189 ? -13.835 6.641 9.185 1.00 94.44 189 HIS A CA 1
ATOM 1462 C C . HIS A 1 189 ? -12.458 6.058 8.875 1.00 94.44 189 HIS A C 1
ATOM 1464 O O . HIS A 1 189 ? -11.699 6.642 8.105 1.00 94.44 189 HIS A O 1
ATOM 1470 N N . VAL A 1 190 ? -12.158 4.877 9.420 1.00 93.81 190 VAL A N 1
ATOM 1471 C CA . VAL A 1 190 ? -10.925 4.146 9.097 1.00 93.81 190 VAL A CA 1
ATOM 1472 C C . VAL A 1 190 ? -10.917 3.724 7.625 1.00 93.81 190 VAL A C 1
ATOM 1474 O O . VAL A 1 190 ? -9.891 3.836 6.955 1.00 93.81 190 VAL A O 1
ATOM 1477 N N . THR A 1 191 ? -12.065 3.294 7.096 1.00 97.06 191 THR A N 1
ATOM 1478 C CA . THR A 1 191 ? -12.197 2.941 5.674 1.00 97.06 191 THR A CA 1
ATOM 1479 C C . THR A 1 191 ? -11.955 4.148 4.774 1.00 97.06 191 THR A C 1
ATOM 1481 O O . THR A 1 191 ? -11.200 4.050 3.810 1.00 97.06 191 THR A O 1
ATOM 1484 N N . LEU A 1 192 ? -12.560 5.296 5.098 1.00 97.69 192 LEU A N 1
ATOM 1485 C CA . LEU A 1 192 ? -12.386 6.533 4.346 1.00 97.69 192 LEU A CA 1
ATOM 1486 C C . LEU A 1 192 ? -10.929 6.995 4.380 1.00 97.69 192 LEU A C 1
ATOM 1488 O O . LEU A 1 192 ? -10.405 7.373 3.338 1.00 97.69 192 LEU A O 1
ATOM 1492 N N . ALA A 1 193 ? -10.256 6.904 5.530 1.00 97.31 193 ALA A N 1
ATOM 1493 C CA . ALA A 1 193 ? -8.837 7.233 5.661 1.00 97.31 193 ALA A CA 1
ATOM 1494 C C . ALA A 1 193 ? -7.961 6.371 4.740 1.00 97.31 193 ALA A C 1
ATOM 1496 O O . ALA A 1 193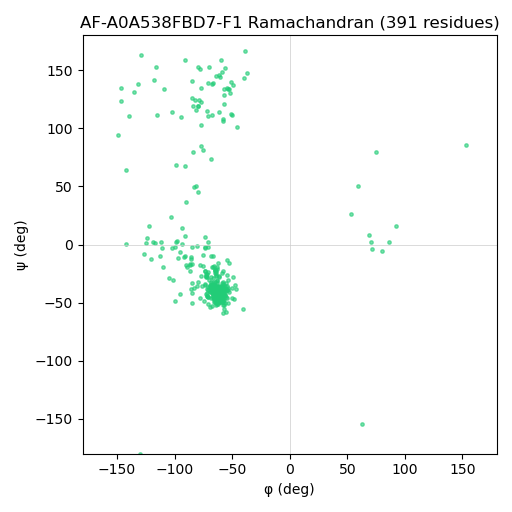 ? -7.131 6.904 4.010 1.00 97.31 193 ALA A O 1
ATOM 1497 N N . ALA A 1 194 ? -8.180 5.049 4.719 1.00 98.00 194 ALA A N 1
ATOM 1498 C CA . ALA A 1 194 ? -7.452 4.148 3.823 1.00 98.00 194 ALA A CA 1
ATOM 1499 C C . ALA A 1 194 ? -7.744 4.455 2.347 1.00 98.00 194 ALA A C 1
ATOM 1501 O O . ALA A 1 194 ? -6.817 4.586 1.552 1.00 98.00 194 ALA A O 1
ATOM 1502 N N . ALA A 1 195 ? -9.021 4.600 1.979 1.00 98.12 195 ALA A N 1
ATOM 1503 C CA . ALA A 1 195 ? -9.426 4.860 0.599 1.00 98.12 195 ALA A CA 1
ATOM 1504 C C . ALA A 1 195 ? -8.858 6.189 0.084 1.00 98.12 195 ALA A C 1
ATOM 1506 O O . ALA A 1 195 ? -8.279 6.234 -0.996 1.00 98.12 195 ALA A O 1
ATOM 1507 N N . THR A 1 196 ? -8.974 7.262 0.869 1.00 98.06 196 THR A N 1
ATOM 1508 C CA . THR A 1 196 ? -8.451 8.587 0.504 1.00 98.06 196 THR A CA 1
ATOM 1509 C C . THR A 1 196 ? -6.926 8.621 0.474 1.00 98.06 196 THR A C 1
ATOM 1511 O O . THR A 1 196 ? -6.375 9.269 -0.407 1.00 98.06 196 THR A O 1
ATOM 1514 N N . ALA A 1 197 ? -6.236 7.878 1.347 1.00 98.12 197 ALA A N 1
ATOM 1515 C CA . ALA A 1 197 ? -4.782 7.723 1.281 1.00 98.12 197 ALA A CA 1
ATOM 1516 C C . ALA A 1 197 ? -4.332 7.063 -0.033 1.00 98.12 197 ALA A C 1
ATOM 1518 O O . ALA A 1 197 ? -3.427 7.562 -0.699 1.00 98.12 197 ALA A O 1
ATOM 1519 N N . ILE A 1 198 ? -4.994 5.970 -0.428 1.00 98.25 198 ILE A N 1
ATOM 1520 C CA . ILE A 1 198 ? -4.699 5.242 -1.671 1.00 98.25 198 ILE A CA 1
ATOM 1521 C C . ILE A 1 198 ? -5.027 6.104 -2.894 1.00 98.25 198 ILE A C 1
ATOM 1523 O O . ILE A 1 198 ? -4.202 6.228 -3.794 1.00 98.25 198 ILE A O 1
ATOM 1527 N N . ILE A 1 199 ? -6.213 6.720 -2.924 1.00 97.75 199 ILE A N 1
ATOM 1528 C CA . ILE A 1 199 ? -6.661 7.564 -4.040 1.00 97.75 199 ILE A CA 1
ATOM 1529 C C . ILE A 1 199 ? -5.775 8.805 -4.164 1.00 97.75 199 ILE A C 1
ATOM 1531 O O . ILE A 1 199 ? -5.390 9.161 -5.271 1.00 97.75 199 ILE A O 1
ATOM 1535 N N . GLY A 1 200 ? -5.418 9.446 -3.050 1.00 96.38 200 GLY A N 1
ATOM 1536 C CA . GLY A 1 200 ? -4.525 10.603 -3.041 1.00 96.38 200 GLY A CA 1
ATOM 1537 C C . GLY A 1 200 ? -3.148 10.260 -3.603 1.00 96.38 200 GLY A C 1
ATOM 1538 O O . GLY A 1 200 ? -2.675 10.947 -4.504 1.00 96.38 200 GLY A O 1
ATOM 1539 N N . ALA A 1 201 ? -2.549 9.155 -3.145 1.00 96.56 201 ALA A N 1
ATOM 1540 C CA . ALA A 1 201 ? -1.296 8.662 -3.710 1.00 96.56 201 ALA A CA 1
ATOM 1541 C C . ALA A 1 201 ? -1.438 8.379 -5.214 1.00 96.56 201 ALA A C 1
ATOM 1543 O O . ALA A 1 201 ? -0.630 8.856 -6.004 1.00 96.56 201 ALA A O 1
ATOM 1544 N N . LEU A 1 202 ? -2.489 7.677 -5.633 1.00 97.50 202 LEU A N 1
ATOM 1545 C CA . LEU A 1 202 ? -2.717 7.357 -7.039 1.00 97.50 202 LEU A CA 1
ATOM 1546 C C . LEU A 1 202 ? -2.864 8.611 -7.917 1.00 97.50 202 LEU A C 1
ATOM 1548 O O . LEU A 1 202 ? -2.216 8.702 -8.954 1.00 97.50 202 LEU A O 1
ATOM 1552 N N . LEU A 1 203 ? -3.686 9.584 -7.515 1.00 97.06 203 LEU A N 1
ATOM 1553 C CA . LEU A 1 203 ? -3.953 10.791 -8.306 1.00 97.06 203 LEU A CA 1
ATOM 1554 C C . LEU A 1 203 ? -2.706 11.657 -8.483 1.00 97.06 203 LEU A C 1
ATOM 1556 O O . LEU A 1 203 ? -2.463 12.166 -9.576 1.00 97.06 203 LEU A O 1
ATOM 1560 N N . VAL A 1 204 ? -1.916 11.813 -7.420 1.00 94.81 204 VAL A N 1
ATOM 1561 C CA . VAL A 1 204 ? -0.674 12.589 -7.469 1.00 94.81 204 VAL A CA 1
ATOM 1562 C C . VAL A 1 204 ? 0.320 11.937 -8.418 1.00 94.81 204 VAL A C 1
ATOM 1564 O O . VAL A 1 204 ? 0.822 12.595 -9.327 1.00 94.81 204 VAL A O 1
ATOM 1567 N N . HIS A 1 205 ? 0.578 10.640 -8.245 1.00 95.69 205 HIS A N 1
ATOM 1568 C CA . HIS A 1 205 ? 1.592 9.960 -9.042 1.00 95.69 205 HIS A CA 1
ATOM 1569 C C . HIS A 1 205 ? 1.140 9.728 -10.488 1.00 95.69 205 HIS A C 1
ATOM 1571 O O . HIS A 1 205 ? 1.971 9.739 -11.388 1.00 95.69 205 HIS A O 1
ATOM 1577 N N . ALA A 1 206 ? -0.165 9.606 -10.745 1.00 96.62 206 ALA A N 1
ATOM 1578 C CA . ALA A 1 206 ? -0.705 9.564 -12.103 1.00 96.62 206 ALA A CA 1
ATOM 1579 C C . ALA A 1 206 ? -0.499 10.879 -12.876 1.00 96.62 206 ALA A C 1
ATOM 1581 O O . ALA A 1 206 ? -0.531 10.877 -14.105 1.00 96.62 206 ALA A O 1
ATOM 1582 N N . ARG A 1 207 ? -0.309 12.006 -12.176 1.00 96.00 207 ARG A N 1
ATOM 1583 C CA . ARG A 1 207 ? -0.085 13.324 -12.784 1.00 96.00 207 ARG A CA 1
ATOM 1584 C C . ARG A 1 207 ? 1.399 13.646 -13.009 1.00 96.00 207 ARG A C 1
ATOM 1586 O O . ARG A 1 207 ? 1.698 14.631 -13.689 1.00 96.00 207 ARG A O 1
ATOM 1593 N N . LEU A 1 208 ? 2.316 12.843 -12.470 1.00 94.00 208 LEU A N 1
ATOM 1594 C CA . LEU A 1 208 ? 3.750 12.989 -12.726 1.00 94.00 208 LEU A CA 1
ATOM 1595 C C . LEU A 1 208 ? 4.068 12.731 -14.203 1.00 94.00 208 LEU A C 1
ATOM 1597 O O . LEU A 1 208 ? 3.439 11.888 -14.842 1.00 94.00 208 LEU A O 1
ATOM 1601 N N . ALA A 1 209 ? 5.051 13.455 -14.738 1.00 91.69 209 ALA A N 1
ATOM 1602 C CA . ALA A 1 209 ? 5.572 13.240 -16.085 1.00 91.69 209 ALA A CA 1
ATOM 1603 C C . ALA A 1 209 ? 6.048 11.788 -16.250 1.00 91.69 209 ALA A C 1
ATOM 1605 O O . ALA A 1 209 ? 5.584 11.086 -17.148 1.00 91.69 209 ALA A O 1
ATOM 1606 N N . ASN A 1 210 ? 6.869 11.312 -15.308 1.00 90.56 210 ASN A N 1
ATOM 1607 C CA . ASN A 1 210 ? 7.241 9.907 -15.167 1.00 90.56 210 ASN A CA 1
ATOM 1608 C C . ASN A 1 210 ? 6.264 9.193 -14.221 1.00 90.56 210 ASN A C 1
ATOM 1610 O O . ASN A 1 210 ? 6.610 8.809 -13.107 1.00 90.56 210 ASN A O 1
ATOM 1614 N N . TRP A 1 211 ? 5.005 9.039 -14.636 1.00 91.94 211 TRP A N 1
ATOM 1615 C CA . TRP A 1 211 ? 4.003 8.313 -13.842 1.00 91.94 211 TRP A CA 1
ATOM 1616 C C . TRP A 1 211 ? 4.350 6.826 -13.657 1.00 91.94 211 TRP A C 1
ATOM 1618 O O . TRP A 1 211 ? 3.829 6.197 -12.731 1.00 91.94 211 TRP A O 1
ATOM 1628 N N . SER A 1 212 ? 5.170 6.256 -14.548 1.00 85.25 212 SER A N 1
ATOM 1629 C CA . SER A 1 212 ? 5.554 4.841 -14.582 1.00 85.25 212 SER A CA 1
ATOM 1630 C C . SER A 1 212 ? 6.518 4.474 -13.461 1.00 85.25 212 SER A C 1
ATOM 1632 O O . SER A 1 212 ? 6.529 3.312 -13.054 1.00 85.25 212 SER A O 1
ATOM 1634 N N . GLY A 1 213 ? 7.280 5.444 -12.941 1.00 79.62 213 GLY A N 1
ATOM 1635 C CA . GLY A 1 213 ? 8.254 5.209 -11.878 1.00 79.62 213 GLY A CA 1
ATOM 1636 C C . GLY A 1 213 ? 9.288 4.184 -12.318 1.00 79.62 213 GLY A C 1
ATOM 1637 O O . GLY A 1 213 ? 9.466 3.182 -11.625 1.00 79.62 213 GLY A O 1
ATOM 1638 N N . GLU A 1 214 ? 9.847 4.436 -13.508 1.00 76.88 214 GLU A N 1
ATOM 1639 C CA . GLU A 1 214 ? 10.771 3.607 -14.295 1.00 76.88 214 GLU A CA 1
ATOM 1640 C C . GLU A 1 214 ? 11.843 2.856 -13.472 1.00 76.88 214 GLU A C 1
ATOM 1642 O O . GLU A 1 214 ? 12.029 3.067 -12.275 1.00 76.88 214 GLU A O 1
ATOM 1647 N N . ASP A 1 215 ? 12.504 1.893 -14.118 1.00 73.12 215 ASP A N 1
ATOM 1648 C CA . ASP A 1 215 ? 13.652 1.152 -13.559 1.00 73.12 215 ASP A CA 1
ATOM 1649 C C . ASP A 1 215 ? 13.364 0.195 -12.394 1.00 73.12 215 ASP A C 1
ATOM 1651 O O . ASP A 1 215 ? 14.274 -0.398 -11.835 1.00 73.12 215 ASP A O 1
ATOM 1655 N N . THR A 1 216 ? 12.096 -0.048 -12.050 1.00 82.44 216 THR A N 1
ATOM 1656 C CA . THR A 1 216 ? 11.730 -0.918 -10.909 1.00 82.44 216 THR A CA 1
ATOM 1657 C C . THR A 1 216 ? 10.691 -1.984 -11.257 1.00 82.44 216 THR A C 1
ATOM 1659 O O . THR A 1 216 ? 10.263 -2.065 -12.404 1.00 82.44 216 THR A O 1
ATOM 1662 N N . TRP A 1 217 ? 10.286 -2.826 -10.299 1.00 88.38 217 TRP A N 1
ATOM 1663 C CA . TRP A 1 217 ? 9.203 -3.808 -10.464 1.00 88.38 217 TRP A CA 1
ATOM 1664 C C . TRP A 1 217 ? 7.816 -3.161 -10.320 1.00 88.38 217 TRP A C 1
ATOM 1666 O O . TRP A 1 217 ? 7.470 -2.642 -9.260 1.00 88.38 217 TRP A O 1
ATOM 1676 N N . GLY A 1 218 ? 6.988 -3.213 -11.368 1.00 91.06 218 GLY A N 1
ATOM 1677 C CA . GLY A 1 218 ? 5.594 -2.753 -11.315 1.00 91.06 218 GLY A CA 1
ATOM 1678 C C . GLY A 1 218 ? 5.423 -1.246 -11.027 1.00 91.06 218 GLY A C 1
ATOM 1679 O O . GLY A 1 218 ? 6.312 -0.454 -11.354 1.00 91.06 218 GLY A O 1
ATOM 1680 N N . PRO A 1 219 ? 4.276 -0.814 -10.454 1.00 93.38 219 PRO A N 1
ATOM 1681 C CA . PRO A 1 219 ? 4.001 0.592 -10.137 1.00 93.38 219 PRO A CA 1
ATOM 1682 C C . PRO A 1 219 ? 4.598 0.986 -8.780 1.00 93.38 219 PRO A C 1
ATOM 1684 O O . PRO A 1 219 ? 3.885 1.066 -7.773 1.00 93.38 219 PRO A O 1
ATOM 1687 N N . ARG A 1 220 ? 5.906 1.260 -8.739 1.00 91.56 220 ARG A N 1
ATOM 1688 C CA . ARG A 1 220 ? 6.648 1.596 -7.507 1.00 91.56 220 ARG A CA 1
ATOM 1689 C C . ARG A 1 220 ? 5.958 2.630 -6.612 1.00 91.56 220 ARG A C 1
ATOM 1691 O O . ARG A 1 220 ? 5.968 2.482 -5.392 1.00 91.56 220 ARG A O 1
ATOM 1698 N N . TYR A 1 221 ? 5.325 3.648 -7.188 1.00 93.75 221 TYR A N 1
ATOM 1699 C CA . TYR A 1 221 ? 4.651 4.701 -6.422 1.00 93.75 221 TYR A CA 1
ATOM 1700 C C . TYR A 1 221 ? 3.451 4.224 -5.591 1.00 93.75 221 TYR A C 1
ATOM 1702 O O . TYR A 1 221 ? 3.089 4.869 -4.608 1.00 93.75 221 TYR A O 1
ATOM 1710 N N . LEU A 1 222 ? 2.843 3.085 -5.938 1.00 95.94 222 LEU A N 1
ATOM 1711 C CA . LEU A 1 222 ? 1.728 2.510 -5.181 1.00 95.94 222 LEU A CA 1
ATOM 1712 C C . LEU A 1 222 ? 2.178 1.518 -4.106 1.00 95.94 222 LEU A C 1
ATOM 1714 O O . LEU A 1 222 ? 1.377 1.159 -3.243 1.00 95.94 222 LEU A O 1
ATOM 1718 N N . VAL A 1 223 ? 3.449 1.108 -4.094 1.00 95.38 223 VAL A N 1
ATOM 1719 C CA . VAL A 1 223 ? 4.002 0.182 -3.089 1.00 95.38 223 VAL A CA 1
ATOM 1720 C C . VAL A 1 223 ? 3.817 0.694 -1.649 1.00 95.38 223 VAL A C 1
ATOM 1722 O O . VAL A 1 223 ? 3.360 -0.090 -0.808 1.00 95.38 223 VAL A O 1
ATOM 1725 N N . PRO A 1 224 ? 4.047 1.990 -1.329 1.00 96.62 224 PRO A N 1
ATOM 1726 C CA . PRO A 1 224 ? 3.813 2.513 0.019 1.00 96.62 224 PRO A CA 1
ATOM 1727 C C . PRO A 1 224 ? 2.371 2.340 0.517 1.00 96.62 224 PRO A C 1
ATOM 1729 O O . PRO A 1 224 ? 2.145 2.132 1.705 1.00 96.62 224 PRO A O 1
ATOM 1732 N N . VAL A 1 225 ? 1.382 2.387 -0.381 1.00 97.56 225 VAL A N 1
ATOM 1733 C CA . VAL A 1 225 ? -0.046 2.267 -0.032 1.00 97.56 225 VAL A CA 1
ATOM 1734 C C . VAL A 1 225 ? -0.635 0.886 -0.342 1.00 97.56 225 VAL A C 1
ATOM 1736 O O . VAL A 1 225 ? -1.783 0.618 0.017 1.00 97.56 225 VAL A O 1
ATOM 1739 N N . ALA A 1 226 ? 0.136 -0.031 -0.935 1.00 95.56 226 ALA A N 1
ATOM 1740 C CA . ALA A 1 226 ? -0.319 -1.380 -1.278 1.00 95.56 226 ALA A CA 1
ATOM 1741 C C . ALA A 1 226 ? -0.790 -2.163 -0.042 1.00 95.56 226 ALA A C 1
ATOM 1743 O O . ALA A 1 226 ? -1.812 -2.849 -0.082 1.00 95.56 226 ALA A O 1
ATOM 1744 N N . GLY A 1 227 ? -0.103 -1.999 1.093 1.00 95.31 227 GLY A N 1
ATOM 1745 C CA . GLY A 1 227 ? -0.534 -2.581 2.362 1.00 95.31 227 GLY A CA 1
ATOM 1746 C C . GLY A 1 227 ? -1.905 -2.074 2.811 1.00 95.31 227 GLY A C 1
ATOM 1747 O O . GLY A 1 227 ? -2.732 -2.870 3.253 1.00 95.31 227 GLY A O 1
ATOM 1748 N N . LEU A 1 228 ? -2.179 -0.771 2.651 1.00 97.19 228 LEU A N 1
ATOM 1749 C CA . LEU A 1 228 ? -3.484 -0.179 2.968 1.00 97.19 228 LEU A CA 1
ATOM 1750 C C . LEU A 1 228 ? -4.579 -0.749 2.062 1.00 97.19 228 LEU A C 1
ATOM 1752 O O . LEU A 1 228 ? -5.664 -1.072 2.546 1.00 97.19 228 LEU A O 1
ATOM 1756 N N . ALA A 1 229 ? -4.278 -0.949 0.774 1.00 97.31 229 ALA A N 1
ATOM 1757 C CA . ALA A 1 229 ? -5.199 -1.566 -0.179 1.00 97.31 229 ALA A CA 1
ATOM 1758 C C . ALA A 1 229 ? -5.574 -3.012 0.201 1.00 97.31 229 ALA A C 1
ATOM 1760 O O . ALA A 1 229 ? -6.679 -3.468 -0.101 1.00 97.31 229 ALA A O 1
ATOM 1761 N N . LEU A 1 230 ? -4.677 -3.710 0.905 1.00 97.94 230 LEU A N 1
ATOM 1762 C CA . LEU A 1 230 ? -4.836 -5.096 1.341 1.00 97.94 230 LEU A CA 1
ATOM 1763 C C . LEU A 1 230 ? -5.371 -5.253 2.774 1.00 97.94 230 LEU A C 1
ATOM 1765 O O . LEU A 1 230 ? -5.721 -6.365 3.162 1.00 97.94 230 LEU A O 1
ATOM 1769 N N . VAL A 1 231 ? -5.533 -4.176 3.553 1.00 96.88 231 VAL A N 1
ATOM 1770 C CA . VAL A 1 231 ? -6.171 -4.224 4.887 1.00 96.88 231 VAL A CA 1
ATOM 1771 C C . VAL A 1 231 ? -7.512 -4.988 4.898 1.00 96.88 231 VAL A C 1
ATOM 1773 O O . VAL A 1 231 ? -7.691 -5.850 5.766 1.00 96.88 231 VAL A O 1
ATOM 1776 N N . PRO A 1 232 ? -8.458 -4.757 3.964 1.00 97.12 232 PRO A N 1
ATOM 1777 C CA . PRO A 1 232 ? -9.735 -5.473 3.960 1.00 97.12 232 PRO A CA 1
ATOM 1778 C C . PRO A 1 232 ? -9.643 -6.939 3.510 1.00 97.12 232 PRO A C 1
ATOM 1780 O O . PRO A 1 232 ? -10.655 -7.643 3.558 1.00 97.12 232 PRO A O 1
ATOM 1783 N N . LEU A 1 233 ? -8.466 -7.445 3.125 1.00 97.94 233 LEU A N 1
ATOM 1784 C CA . LEU A 1 233 ? -8.288 -8.827 2.672 1.00 97.94 233 LEU A CA 1
ATOM 1785 C C . LEU A 1 233 ? -8.780 -9.851 3.704 1.00 97.94 233 LEU A C 1
ATOM 1787 O O . LEU A 1 233 ? -9.427 -10.825 3.333 1.00 97.94 233 LEU A O 1
ATOM 1791 N N . GLY A 1 234 ? -8.570 -9.618 5.004 1.00 96.75 234 GLY A N 1
ATOM 1792 C CA . GLY A 1 234 ? -9.088 -10.523 6.039 1.00 96.75 234 GLY A CA 1
ATOM 1793 C C . GLY A 1 234 ? -10.616 -10.647 6.016 1.00 96.75 234 GLY A C 1
ATOM 1794 O O . GLY A 1 234 ? -11.158 -11.740 6.174 1.00 96.75 234 GLY A O 1
ATOM 1795 N N . HIS A 1 235 ? -11.323 -9.552 5.736 1.00 97.50 235 HIS A N 1
ATOM 1796 C CA . HIS A 1 235 ? -12.775 -9.576 5.580 1.00 97.50 235 HIS A CA 1
ATOM 1797 C C . HIS A 1 235 ? -13.212 -10.279 4.295 1.00 97.50 235 HIS A C 1
ATOM 1799 O O . HIS A 1 235 ? -14.218 -10.985 4.314 1.00 97.50 235 HIS A O 1
ATOM 1805 N N . ALA A 1 236 ? -12.465 -10.121 3.199 1.00 97.38 236 ALA A N 1
ATOM 1806 C CA . ALA A 1 236 ? -12.713 -10.866 1.967 1.00 97.38 236 ALA A CA 1
ATOM 1807 C C . ALA A 1 236 ? -12.581 -12.381 2.198 1.00 97.38 236 ALA A C 1
ATOM 1809 O O . ALA A 1 236 ? -13.460 -13.147 1.810 1.00 97.38 236 ALA A O 1
ATOM 1810 N N . LEU A 1 237 ? -11.534 -12.812 2.909 1.00 97.12 237 LEU A N 1
ATOM 1811 C CA . LEU A 1 237 ? -11.319 -14.218 3.263 1.00 97.12 237 LEU A CA 1
ATOM 1812 C C . LEU A 1 237 ? -12.424 -14.768 4.177 1.00 97.12 237 LEU A C 1
ATOM 1814 O O . LEU A 1 237 ? -12.878 -15.894 3.971 1.00 97.12 237 LEU A O 1
ATOM 1818 N N . ASP A 1 238 ? -12.903 -13.981 5.146 1.00 95.94 238 ASP A N 1
ATOM 1819 C CA . ASP A 1 238 ? -14.053 -14.364 5.977 1.00 95.94 238 ASP A CA 1
ATOM 1820 C C . ASP A 1 238 ? -15.317 -14.574 5.139 1.00 95.94 238 ASP A C 1
ATOM 1822 O O . ASP A 1 238 ? -16.017 -15.568 5.324 1.00 95.94 238 ASP A O 1
ATOM 1826 N N . LEU A 1 239 ? -15.597 -13.667 4.197 1.00 94.75 239 LEU A N 1
ATOM 1827 C CA . LEU A 1 239 ? -16.745 -13.790 3.297 1.00 94.75 239 LEU A CA 1
ATOM 1828 C C . LEU A 1 239 ? -16.632 -15.049 2.428 1.00 94.75 239 LEU A C 1
ATOM 1830 O O . LEU A 1 239 ? -17.587 -15.813 2.334 1.00 94.75 239 LEU A O 1
ATOM 1834 N N . LEU A 1 240 ? -15.460 -15.321 1.849 1.00 94.44 240 LEU A N 1
ATOM 1835 C CA . LEU A 1 240 ? -15.246 -16.488 0.986 1.00 94.44 240 LEU A CA 1
ATOM 1836 C C . LEU A 1 240 ? -15.391 -17.823 1.724 1.00 94.44 240 LEU A C 1
ATOM 1838 O O . LEU A 1 240 ? -15.853 -18.795 1.130 1.00 94.44 240 LEU A O 1
ATOM 1842 N N . ARG A 1 241 ? -15.038 -17.881 3.014 1.00 91.44 241 ARG A N 1
ATOM 1843 C CA . ARG A 1 241 ? -15.256 -19.075 3.850 1.00 91.44 241 ARG A CA 1
ATOM 1844 C C . ARG A 1 241 ? -16.733 -19.347 4.127 1.00 91.44 241 ARG A C 1
ATOM 1846 O O . ARG A 1 241 ? -17.095 -20.499 4.338 1.00 91.44 241 ARG A O 1
ATOM 1853 N N . GLN A 1 242 ? -17.562 -18.306 4.134 1.00 90.56 242 GLN A N 1
ATOM 1854 C CA . GLN A 1 242 ? -19.000 -18.404 4.397 1.00 90.56 242 GLN A CA 1
ATOM 1855 C C . GLN A 1 242 ? -19.812 -18.718 3.132 1.00 90.56 242 GLN A C 1
ATOM 1857 O O . GLN A 1 242 ? -20.957 -19.150 3.232 1.00 90.56 242 GLN A O 1
ATOM 1862 N N . VAL A 1 243 ? -19.244 -18.514 1.938 1.00 90.50 243 VAL A N 1
ATOM 1863 C CA . VAL A 1 243 ? -19.936 -18.780 0.672 1.00 90.50 243 VAL A CA 1
ATOM 1864 C C . VAL A 1 243 ? -19.915 -20.287 0.352 1.00 90.50 243 VAL A C 1
ATOM 1866 O O . VAL A 1 243 ? -18.834 -20.867 0.221 1.00 90.50 243 VAL A O 1
ATOM 1869 N N . PRO A 1 244 ? -21.079 -20.934 0.133 1.00 86.88 244 PRO A N 1
ATOM 1870 C CA . PRO A 1 244 ? -21.149 -22.371 -0.162 1.00 86.88 244 PRO A CA 1
ATOM 1871 C C . PRO A 1 244 ? -20.714 -22.728 -1.596 1.00 86.88 244 PRO A C 1
ATOM 1873 O O . PRO A 1 244 ? -20.556 -23.898 -1.932 1.00 86.88 244 PRO A O 1
ATOM 1876 N N . ARG A 1 245 ? -20.507 -21.732 -2.468 1.00 90.75 245 ARG A N 1
ATOM 1877 C CA . ARG A 1 245 ? -20.149 -21.932 -3.880 1.00 90.75 245 ARG A CA 1
ATOM 1878 C C . ARG A 1 245 ? -18.675 -22.315 -4.025 1.00 90.75 245 ARG A C 1
ATOM 1880 O O . ARG A 1 245 ? -17.799 -21.451 -3.990 1.00 90.75 245 ARG A O 1
ATOM 1887 N N . GLN A 1 246 ? -18.417 -23.601 -4.260 1.00 90.69 246 GLN A N 1
ATOM 1888 C CA . GLN A 1 246 ? -17.067 -24.135 -4.479 1.00 90.69 246 GLN A CA 1
ATOM 1889 C C . GLN A 1 246 ? -16.336 -23.438 -5.635 1.00 90.69 246 GLN A C 1
ATOM 1891 O O . GLN A 1 246 ? -15.160 -23.119 -5.491 1.00 90.69 246 GLN A O 1
ATOM 1896 N N . GLY A 1 247 ? -17.041 -23.102 -6.724 1.00 93.31 247 GLY A N 1
ATOM 1897 C CA . GLY A 1 247 ? -16.460 -22.383 -7.863 1.00 93.31 247 GLY A CA 1
ATOM 1898 C C . GLY A 1 247 ? -15.837 -21.036 -7.481 1.00 93.31 247 GLY A C 1
ATOM 1899 O O . GLY A 1 247 ? -14.704 -20.765 -7.854 1.00 93.31 247 GLY A O 1
ATOM 1900 N N . LEU A 1 248 ? -16.508 -20.231 -6.646 1.00 91.69 248 LEU A N 1
ATOM 1901 C CA . LEU A 1 248 ? -15.963 -18.939 -6.202 1.00 91.69 248 LEU A CA 1
ATOM 1902 C C . LEU A 1 248 ? -14.700 -19.115 -5.347 1.00 91.69 248 LEU A C 1
ATOM 1904 O O . LEU A 1 248 ? -13.748 -18.347 -5.466 1.00 91.69 248 LEU A O 1
ATOM 1908 N N . ARG A 1 249 ? -14.684 -20.140 -4.489 1.00 92.06 249 ARG A N 1
ATOM 1909 C CA . ARG A 1 249 ? -13.516 -20.475 -3.665 1.00 92.06 249 ARG A CA 1
ATOM 1910 C C . ARG A 1 249 ? -12.351 -20.959 -4.528 1.00 92.06 249 ARG A C 1
ATOM 1912 O O . ARG A 1 249 ? -11.221 -20.558 -4.269 1.00 92.06 249 ARG A O 1
ATOM 1919 N N . ALA A 1 250 ? -12.628 -21.761 -5.556 1.00 93.94 250 ALA A N 1
ATOM 1920 C CA . ALA A 1 250 ? -11.634 -22.198 -6.530 1.00 93.94 250 ALA A CA 1
ATOM 1921 C C . ALA A 1 250 ? -11.061 -21.009 -7.317 1.00 93.94 250 ALA A C 1
ATOM 1923 O O . ALA A 1 250 ? -9.845 -20.882 -7.406 1.00 93.94 250 ALA A O 1
ATOM 1924 N N . SER A 1 251 ? -11.902 -20.081 -7.790 1.00 95.44 251 SER A N 1
ATOM 1925 C CA . SER A 1 251 ? -11.447 -18.856 -8.464 1.00 95.44 251 SER A CA 1
ATOM 1926 C C . SER A 1 251 ? -10.594 -17.967 -7.556 1.00 95.44 251 SER A C 1
ATOM 1928 O O . SER A 1 251 ? -9.571 -17.452 -7.995 1.00 95.44 251 SER A O 1
ATOM 1930 N N . ALA A 1 252 ? -10.966 -17.811 -6.281 1.00 95.69 252 ALA A N 1
ATOM 1931 C CA . ALA A 1 252 ? -10.156 -17.073 -5.312 1.00 95.69 252 ALA A CA 1
ATOM 1932 C C . ALA A 1 252 ? -8.809 -17.765 -5.038 1.00 95.69 252 ALA A C 1
ATOM 1934 O O . ALA A 1 252 ? -7.784 -17.093 -4.950 1.00 95.69 252 ALA A O 1
ATOM 1935 N N . GLY A 1 253 ? -8.801 -19.098 -4.937 1.00 96.31 253 GLY A N 1
ATOM 1936 C CA . GLY A 1 253 ? -7.577 -19.891 -4.811 1.00 96.31 253 GLY A CA 1
ATOM 1937 C C . GLY A 1 253 ? -6.663 -19.750 -6.028 1.00 96.31 253 GLY A C 1
ATOM 1938 O O . GLY A 1 253 ? -5.467 -19.525 -5.863 1.00 96.31 253 GLY A O 1
ATOM 1939 N N . LEU A 1 254 ? -7.228 -19.790 -7.239 1.00 97.50 254 LEU A N 1
ATOM 1940 C CA . LEU A 1 254 ? -6.498 -19.554 -8.484 1.00 97.50 254 LEU A CA 1
ATOM 1941 C C . LEU A 1 254 ? -5.915 -18.138 -8.532 1.00 97.50 254 LEU A C 1
ATOM 1943 O O . LEU A 1 254 ? -4.746 -17.981 -8.856 1.00 97.50 254 LEU A O 1
ATOM 1947 N N . LEU A 1 255 ? -6.688 -17.115 -8.154 1.00 97.88 255 LEU A N 1
ATOM 1948 C CA . LEU A 1 255 ? -6.199 -15.735 -8.088 1.00 97.88 255 LEU A CA 1
ATOM 1949 C C . LEU A 1 255 ? -5.025 -15.593 -7.109 1.00 97.88 255 LEU A C 1
ATOM 1951 O O . LEU A 1 255 ? -4.055 -14.908 -7.418 1.00 97.88 255 LEU A O 1
ATOM 1955 N N . VAL A 1 256 ? -5.090 -16.250 -5.947 1.00 98.19 256 VAL A N 1
ATOM 1956 C CA . VAL A 1 256 ? -3.974 -16.291 -4.990 1.00 98.19 256 VAL A CA 1
ATOM 1957 C C . VAL A 1 256 ? -2.758 -16.992 -5.596 1.00 98.19 256 VAL A C 1
ATOM 1959 O O . VAL A 1 256 ? -1.653 -16.473 -5.476 1.00 98.19 256 VAL A O 1
ATOM 1962 N N . ALA A 1 257 ? -2.946 -18.127 -6.273 1.00 97.94 257 ALA A N 1
ATOM 1963 C CA . ALA A 1 257 ? -1.857 -18.844 -6.933 1.00 97.94 257 ALA A CA 1
ATOM 1964 C C . ALA A 1 257 ? -1.191 -17.992 -8.027 1.00 97.94 257 ALA A C 1
ATOM 1966 O O . ALA A 1 257 ? 0.034 -17.909 -8.074 1.00 97.94 257 ALA A O 1
ATOM 1967 N N . VAL A 1 258 ? -1.984 -17.291 -8.845 1.00 97.88 258 VAL A N 1
ATOM 1968 C CA . VAL A 1 258 ? -1.488 -16.330 -9.844 1.00 97.88 258 VAL A CA 1
ATOM 1969 C C . VAL A 1 258 ? -0.724 -15.193 -9.167 1.00 97.88 258 VAL A C 1
ATOM 1971 O O . VAL A 1 258 ? 0.381 -14.8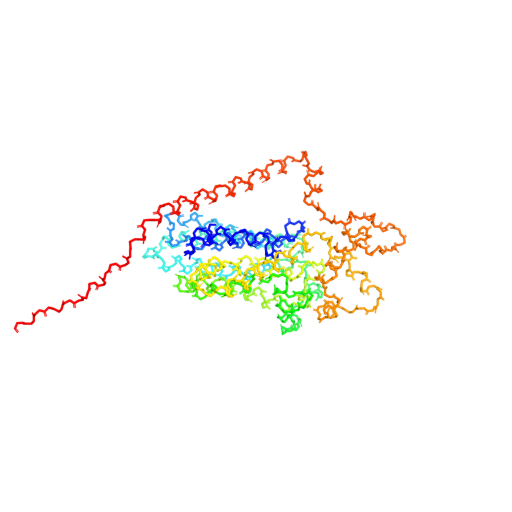71 -9.588 1.00 97.88 258 VAL A O 1
ATOM 1974 N N . ALA A 1 259 ? -1.267 -14.613 -8.094 1.00 98.00 259 ALA A N 1
ATOM 1975 C CA . ALA A 1 259 ? -0.613 -13.525 -7.375 1.00 98.00 259 ALA A CA 1
ATOM 1976 C C . ALA A 1 259 ? 0.744 -13.946 -6.786 1.00 98.00 259 ALA A C 1
ATOM 1978 O O . ALA A 1 259 ? 1.698 -13.178 -6.884 1.00 98.00 259 ALA A O 1
ATOM 1979 N N . ILE A 1 260 ? 0.846 -15.163 -6.236 1.00 97.62 260 ILE A N 1
ATOM 1980 C CA . ILE A 1 260 ? 2.116 -15.750 -5.780 1.00 97.62 260 ILE A CA 1
ATOM 1981 C C . ILE A 1 260 ? 3.065 -15.947 -6.964 1.00 97.62 260 ILE A C 1
ATOM 1983 O O . ILE A 1 260 ? 4.216 -15.542 -6.872 1.00 97.62 260 ILE A O 1
ATOM 1987 N N . GLY A 1 261 ? 2.594 -16.512 -8.081 1.00 96.25 261 GLY A N 1
ATOM 1988 C CA . GLY A 1 261 ? 3.413 -16.714 -9.281 1.00 96.25 261 GLY A CA 1
ATOM 1989 C C . GLY A 1 261 ? 4.026 -15.412 -9.805 1.00 96.25 261 GLY A C 1
ATOM 1990 O O . GLY A 1 261 ? 5.220 -15.368 -10.083 1.00 96.25 261 GLY A O 1
ATOM 1991 N N . VAL A 1 262 ? 3.242 -14.330 -9.838 1.00 96.25 262 VAL A N 1
ATOM 1992 C CA . VAL A 1 262 ? 3.730 -12.983 -10.178 1.00 96.25 262 VAL A CA 1
ATOM 1993 C C . VAL A 1 262 ? 4.841 -12.539 -9.223 1.00 96.25 262 VAL A C 1
ATOM 1995 O O . VAL A 1 262 ? 5.871 -12.052 -9.680 1.00 96.25 262 VAL A O 1
ATOM 1998 N N . GLN A 1 263 ? 4.671 -12.727 -7.908 1.00 95.06 263 GLN A N 1
ATOM 1999 C CA . GLN A 1 263 ? 5.711 -12.341 -6.950 1.00 95.06 263 GLN A CA 1
ATOM 2000 C C . GLN A 1 263 ? 6.957 -13.220 -7.040 1.00 95.06 263 GLN A C 1
ATOM 2002 O O . GLN A 1 263 ? 8.051 -12.704 -6.863 1.00 95.06 263 GLN A O 1
ATOM 2007 N N . VAL A 1 264 ? 6.815 -14.518 -7.330 1.00 92.69 264 VAL A N 1
ATOM 2008 C CA . VAL A 1 264 ? 7.955 -15.426 -7.526 1.00 92.69 264 VAL A CA 1
ATOM 2009 C C . VAL A 1 264 ? 8.815 -14.953 -8.689 1.00 92.69 264 VAL A C 1
ATOM 2011 O O . VAL A 1 264 ? 10.032 -14.934 -8.542 1.00 92.69 264 VAL A O 1
ATOM 2014 N N . VAL A 1 265 ? 8.207 -14.521 -9.799 1.00 91.00 265 VAL A N 1
ATOM 2015 C CA . VAL A 1 265 ? 8.949 -13.927 -10.920 1.00 91.00 265 VAL A CA 1
ATOM 2016 C C . VAL A 1 265 ? 9.732 -12.706 -10.438 1.00 91.00 265 VAL A C 1
ATOM 2018 O O . VAL A 1 265 ? 10.956 -12.729 -10.472 1.00 91.00 265 VAL A O 1
ATOM 2021 N N . GLY A 1 266 ? 9.049 -11.699 -9.882 1.00 88.94 266 GLY A N 1
ATOM 2022 C CA . GLY A 1 266 ? 9.708 -10.461 -9.451 1.00 88.94 266 GLY A CA 1
ATOM 2023 C C . GLY A 1 266 ? 10.724 -10.637 -8.316 1.00 88.94 266 GLY A C 1
ATOM 2024 O O . GLY A 1 266 ? 11.653 -9.849 -8.197 1.00 88.94 266 GLY A O 1
ATOM 2025 N N . ALA A 1 267 ? 10.569 -11.656 -7.469 1.00 87.81 267 ALA A N 1
ATOM 2026 C CA . ALA A 1 267 ? 11.482 -11.939 -6.365 1.00 87.81 267 ALA A CA 1
ATOM 2027 C C . ALA A 1 267 ? 12.694 -12.798 -6.763 1.00 87.81 267 ALA A C 1
ATOM 2029 O O . ALA A 1 267 ? 13.581 -12.952 -5.925 1.00 87.81 267 ALA A O 1
ATOM 2030 N N . SER A 1 268 ? 12.709 -13.376 -7.972 1.00 84.31 268 SER A N 1
ATOM 2031 C CA . SER A 1 268 ? 13.745 -14.323 -8.433 1.00 84.31 268 SER A CA 1
ATOM 2032 C C . SER A 1 268 ? 14.546 -13.824 -9.641 1.00 84.31 268 SER A C 1
ATOM 2034 O O . SER A 1 268 ? 15.393 -14.552 -10.162 1.00 84.31 268 SER A O 1
ATOM 2036 N N . THR A 1 269 ? 14.262 -12.615 -10.124 1.00 77.25 269 THR A N 1
ATOM 2037 C CA . THR A 1 269 ? 14.952 -11.998 -11.261 1.00 77.25 269 THR A CA 1
ATOM 2038 C C . THR A 1 269 ? 15.660 -10.727 -10.830 1.00 77.25 269 THR A C 1
ATOM 2040 O O . THR A 1 269 ? 15.094 -9.946 -10.067 1.00 77.25 269 THR A O 1
ATOM 2043 N N . ALA A 1 270 ? 16.854 -10.495 -11.379 1.00 67.81 270 ALA A N 1
ATOM 2044 C CA . ALA A 1 270 ? 17.636 -9.301 -11.097 1.00 67.81 270 ALA A CA 1
ATOM 2045 C C . ALA A 1 270 ? 16.899 -8.009 -11.471 1.00 67.81 270 ALA A C 1
ATOM 2047 O O . ALA A 1 270 ? 15.981 -7.976 -12.301 1.00 67.81 270 ALA A O 1
ATOM 2048 N N . TYR A 1 271 ? 17.365 -6.932 -10.845 1.00 63.94 271 TYR A N 1
ATOM 2049 C CA . TYR A 1 271 ? 16.809 -5.594 -10.937 1.00 63.94 271 TYR A CA 1
ATOM 2050 C C . TYR A 1 271 ? 16.691 -5.081 -12.387 1.00 63.94 271 TYR A C 1
ATOM 2052 O O . TYR A 1 271 ? 17.603 -5.203 -13.205 1.00 63.94 271 TYR A O 1
ATOM 2060 N N . TYR A 1 272 ? 15.530 -4.497 -12.694 1.00 60.91 272 TYR A N 1
ATOM 2061 C CA . TYR A 1 272 ? 15.040 -4.209 -14.049 1.00 60.91 272 TYR A CA 1
ATOM 2062 C C . TYR A 1 272 ? 15.837 -3.142 -14.823 1.00 60.91 272 TYR A C 1
ATOM 2064 O O . TYR A 1 272 ? 15.766 -3.114 -16.050 1.00 60.91 272 TYR A O 1
ATOM 2072 N N . GLU A 1 273 ? 16.621 -2.296 -14.149 1.00 53.53 273 GLU A N 1
ATOM 2073 C CA . GLU A 1 273 ? 17.425 -1.233 -14.784 1.00 53.53 273 GLU A CA 1
ATOM 2074 C C . GLU A 1 273 ? 18.406 -1.788 -15.835 1.00 53.53 273 GLU A C 1
ATOM 2076 O O . GLU A 1 273 ? 18.529 -1.231 -16.923 1.00 53.53 273 GLU A O 1
ATOM 2081 N N . ALA A 1 274 ? 18.984 -2.974 -15.600 1.00 49.81 274 ALA A N 1
ATOM 2082 C CA . ALA A 1 274 ? 19.851 -3.639 -16.578 1.00 49.81 274 ALA A CA 1
ATOM 2083 C C . ALA A 1 274 ? 19.128 -4.023 -17.891 1.00 49.81 274 ALA A C 1
ATOM 2085 O O . ALA A 1 274 ? 19.782 -4.246 -18.908 1.00 49.81 274 ALA A O 1
ATOM 2086 N N . LYS A 1 275 ? 17.787 -4.100 -17.881 1.00 56.78 275 LYS A N 1
ATOM 2087 C CA . LYS A 1 275 ? 16.949 -4.588 -18.992 1.00 56.78 275 LYS A CA 1
ATOM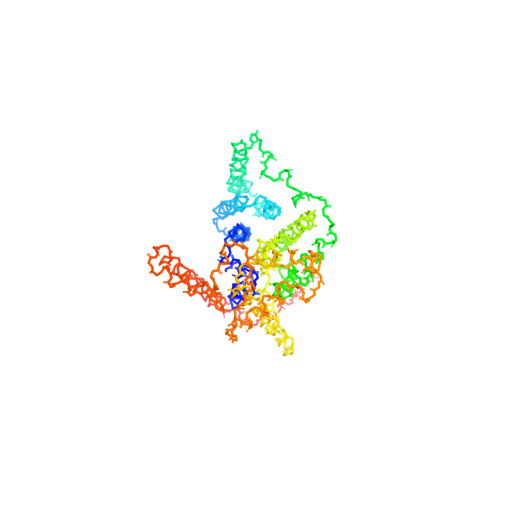 2088 C C . LYS A 1 275 ? 16.302 -3.463 -19.803 1.00 56.78 275 LYS A C 1
ATOM 2090 O O . LYS A 1 275 ? 16.079 -3.629 -20.999 1.00 56.78 275 LYS A O 1
ATOM 2095 N N . VAL A 1 276 ? 16.002 -2.321 -19.177 1.00 56.12 276 VAL A N 1
ATOM 2096 C CA . VAL A 1 276 ? 15.448 -1.139 -19.872 1.00 56.12 276 VAL A CA 1
ATOM 2097 C C . VAL A 1 276 ? 16.475 -0.560 -20.829 1.00 56.12 276 VAL A C 1
ATOM 2099 O O . VAL A 1 276 ? 16.142 -0.265 -21.976 1.00 56.12 276 VAL A O 1
ATOM 2102 N N . ASP A 1 277 ? 17.727 -0.477 -20.386 1.00 50.47 277 ASP A N 1
ATOM 2103 C CA . ASP A 1 277 ? 18.814 0.029 -21.208 1.00 50.47 277 ASP A CA 1
ATOM 2104 C C . ASP A 1 277 ? 19.023 -0.813 -22.474 1.00 50.47 277 ASP A C 1
ATOM 2106 O O . ASP A 1 277 ? 19.238 -0.244 -23.535 1.00 50.47 277 ASP A O 1
ATOM 2110 N N . ASP A 1 278 ? 18.908 -2.142 -22.416 1.00 51.28 278 ASP A N 1
ATOM 2111 C CA . ASP A 1 278 ? 19.044 -3.041 -23.579 1.00 51.28 278 ASP A CA 1
ATOM 2112 C C . ASP A 1 278 ? 17.922 -2.826 -24.619 1.00 51.28 278 ASP A C 1
ATOM 2114 O O . ASP A 1 278 ? 18.142 -2.732 -25.831 1.00 51.28 278 ASP A O 1
ATOM 2118 N N . VAL A 1 279 ? 16.693 -2.652 -24.135 1.00 54.84 279 VAL A N 1
ATOM 2119 C CA . VAL A 1 279 ? 15.493 -2.532 -24.973 1.00 54.84 279 VAL A CA 1
ATOM 2120 C C . VAL A 1 279 ? 15.338 -1.125 -25.572 1.00 54.84 279 VAL A C 1
ATOM 2122 O O . VAL A 1 279 ? 14.866 -0.984 -26.701 1.00 54.84 279 VAL A O 1
ATOM 2125 N N . VAL A 1 280 ? 15.776 -0.086 -24.854 1.00 53.88 280 VAL A N 1
ATOM 2126 C CA . VAL A 1 280 ? 15.739 1.307 -25.326 1.00 53.88 280 VAL A CA 1
ATOM 2127 C C . VAL A 1 280 ? 16.977 1.650 -26.169 1.00 53.88 280 VAL A C 1
ATOM 2129 O O . VAL A 1 280 ? 16.841 2.319 -27.194 1.00 53.88 280 VAL A O 1
ATOM 2132 N N . SER A 1 281 ? 18.176 1.161 -25.814 1.00 50.09 281 SER A N 1
ATOM 2133 C CA . SER A 1 281 ? 19.413 1.448 -26.572 1.00 50.09 281 SER A CA 1
ATOM 2134 C C . SER A 1 281 ? 19.512 0.710 -27.909 1.00 50.09 281 SER A C 1
ATOM 2136 O O . SER A 1 281 ? 20.175 1.198 -28.822 1.00 50.09 281 SER A O 1
ATOM 2138 N N . SER A 1 282 ? 18.798 -0.409 -28.072 1.00 53.75 282 SER A N 1
ATOM 2139 C CA . SER A 1 282 ? 18.677 -1.114 -29.356 1.00 53.75 282 SER A CA 1
ATOM 2140 C C . SER A 1 282 ? 17.773 -0.399 -30.377 1.00 53.75 282 SER A C 1
ATOM 2142 O O . SER A 1 282 ? 17.650 -0.859 -31.512 1.00 53.75 282 SER A O 1
ATOM 2144 N N . GLY A 1 283 ? 17.139 0.725 -30.006 1.00 56.38 283 GLY A N 1
ATOM 2145 C CA . GLY A 1 283 ? 16.370 1.604 -30.901 1.00 56.38 283 GLY A CA 1
ATOM 2146 C C . GLY A 1 283 ? 15.023 1.055 -31.393 1.00 56.38 283 GLY A C 1
ATOM 2147 O O . GLY A 1 283 ? 14.284 1.774 -32.064 1.00 56.38 283 GLY A O 1
ATOM 2148 N N . ASN A 1 284 ? 14.671 -0.189 -31.052 1.00 61.59 284 ASN A N 1
ATOM 2149 C CA . ASN A 1 284 ? 13.504 -0.885 -31.609 1.00 61.59 284 ASN A CA 1
ATOM 2150 C C . ASN A 1 284 ? 12.241 -0.830 -30.727 1.00 61.59 284 ASN A C 1
ATOM 2152 O O . ASN A 1 284 ? 11.160 -1.192 -31.194 1.00 61.59 284 ASN A O 1
ATOM 2156 N N . VAL A 1 285 ? 12.335 -0.387 -29.468 1.00 72.81 285 VAL A N 1
ATOM 2157 C CA . VAL A 1 285 ? 11.210 -0.403 -28.518 1.00 72.81 285 VAL A CA 1
ATOM 2158 C C . VAL A 1 285 ? 11.120 0.922 -27.762 1.00 72.81 285 VAL A C 1
ATOM 2160 O O . VAL A 1 285 ? 12.094 1.425 -27.214 1.00 72.81 285 VAL A O 1
ATOM 2163 N N . THR A 1 286 ? 9.917 1.498 -27.718 1.00 79.94 286 THR A N 1
ATOM 2164 C CA . THR A 1 286 ? 9.642 2.745 -26.984 1.00 79.94 286 THR A CA 1
ATOM 2165 C C . THR A 1 286 ? 9.190 2.462 -25.548 1.00 79.94 286 THR A C 1
ATOM 2167 O O . THR A 1 286 ? 8.621 1.402 -25.276 1.00 79.94 286 THR A O 1
ATOM 2170 N N . PHE A 1 287 ? 9.318 3.436 -24.640 1.00 79.00 287 PHE A N 1
ATOM 2171 C CA . PHE A 1 287 ? 8.727 3.349 -23.293 1.00 79.00 287 PHE A CA 1
ATOM 2172 C C . PHE A 1 287 ? 7.225 3.040 -23.328 1.00 79.00 287 PHE A C 1
ATOM 2174 O O . PHE A 1 287 ? 6.732 2.217 -22.562 1.00 79.00 287 PHE A O 1
ATOM 2181 N N . HIS A 1 288 ? 6.492 3.622 -24.281 1.00 84.62 288 HIS A N 1
ATOM 2182 C CA . HIS A 1 288 ? 5.078 3.308 -24.473 1.00 84.62 288 HIS A CA 1
ATOM 2183 C C . HIS A 1 288 ? 4.851 1.811 -24.748 1.00 84.62 288 HIS A C 1
ATOM 2185 O O . HIS A 1 288 ? 3.919 1.213 -24.204 1.00 84.62 288 HIS A O 1
ATOM 2191 N N . SER A 1 289 ? 5.714 1.186 -25.554 1.00 84.38 289 SER A N 1
ATOM 2192 C CA . SER A 1 289 ? 5.653 -0.248 -25.844 1.00 84.38 289 SER A CA 1
ATOM 2193 C C . SER A 1 289 ? 5.900 -1.097 -24.594 1.00 84.38 289 SER A C 1
ATOM 2195 O O . SER A 1 289 ? 5.155 -2.051 -24.382 1.00 84.38 289 SER A O 1
ATOM 2197 N N . LEU A 1 290 ? 6.857 -0.719 -23.736 1.00 84.12 290 LEU A N 1
ATOM 2198 C CA . LEU A 1 290 ? 7.125 -1.402 -22.457 1.00 84.12 290 LEU A CA 1
ATOM 2199 C C . LEU A 1 290 ? 5.902 -1.405 -21.528 1.00 84.12 290 LEU A C 1
ATOM 2201 O O . LEU A 1 290 ? 5.684 -2.348 -20.769 1.00 84.12 290 LEU A O 1
ATOM 2205 N N . TYR A 1 291 ? 5.085 -0.353 -21.586 1.00 88.81 291 TYR A N 1
ATOM 2206 C CA . TYR A 1 291 ? 3.911 -0.216 -20.725 1.00 88.81 291 TYR A CA 1
ATOM 2207 C C . TYR A 1 291 ? 2.688 -0.926 -21.294 1.00 88.81 291 TYR A C 1
ATOM 2209 O O . TYR A 1 291 ? 1.946 -1.566 -20.549 1.00 88.81 291 TYR A O 1
ATOM 2217 N N . TRP A 1 292 ? 2.454 -0.823 -22.599 1.00 91.94 292 TRP A N 1
ATOM 2218 C CA . TRP A 1 292 ? 1.164 -1.191 -23.189 1.00 91.94 292 TRP A CA 1
ATOM 2219 C C . TRP A 1 292 ? 1.202 -2.413 -24.100 1.00 91.94 292 TRP A C 1
ATOM 2221 O O . TRP A 1 292 ? 0.144 -2.927 -24.453 1.00 91.94 292 TRP A O 1
ATOM 2231 N N . THR A 1 293 ? 2.386 -2.921 -24.449 1.00 90.81 293 THR A N 1
ATOM 2232 C CA . THR A 1 293 ? 2.525 -4.118 -25.289 1.00 90.81 293 THR A CA 1
ATOM 2233 C C . THR A 1 293 ? 2.867 -5.330 -24.423 1.00 90.81 293 THR A C 1
ATOM 2235 O O . THR A 1 293 ? 3.973 -5.380 -23.890 1.00 90.81 293 THR A O 1
ATOM 2238 N N . PRO A 1 294 ? 1.991 -6.348 -24.304 1.00 89.38 294 PRO A N 1
ATOM 2239 C CA . PRO A 1 294 ? 2.239 -7.517 -23.453 1.00 89.38 294 PRO A CA 1
ATOM 2240 C C . PRO A 1 294 ? 3.560 -8.246 -23.735 1.00 89.38 294 PRO A C 1
ATOM 2242 O O . PRO A 1 294 ? 4.217 -8.689 -22.802 1.00 89.38 294 PRO A O 1
ATOM 2245 N N . ALA A 1 295 ? 3.986 -8.314 -25.001 1.00 84.88 295 ALA A N 1
ATOM 2246 C CA . ALA A 1 295 ? 5.251 -8.943 -25.397 1.00 84.88 295 ALA A CA 1
ATOM 2247 C C . ALA A 1 295 ? 6.506 -8.200 -24.896 1.00 84.88 295 ALA A C 1
ATOM 2249 O O . ALA A 1 295 ? 7.584 -8.785 -24.844 1.00 84.88 295 ALA A O 1
ATOM 2250 N N . HIS A 1 296 ? 6.363 -6.926 -24.525 1.00 82.25 296 HIS A N 1
ATOM 2251 C CA . HIS A 1 296 ? 7.426 -6.089 -23.965 1.00 82.25 296 HIS A CA 1
ATOM 2252 C C . HIS A 1 296 ? 7.179 -5.754 -22.487 1.00 82.25 296 HIS A C 1
ATOM 2254 O O . HIS A 1 296 ? 7.945 -5.002 -21.890 1.00 82.25 296 HIS A O 1
ATOM 2260 N N . ALA A 1 297 ? 6.102 -6.278 -21.895 1.00 87.56 297 ALA A N 1
ATOM 2261 C CA . ALA A 1 297 ? 5.766 -6.016 -20.508 1.00 87.56 297 ALA A CA 1
ATOM 2262 C C . ALA A 1 297 ? 6.799 -6.663 -19.584 1.00 87.56 297 ALA A C 1
ATOM 2264 O O . ALA A 1 297 ? 7.173 -7.821 -19.775 1.00 87.56 297 ALA A O 1
ATOM 2265 N N . GLN A 1 298 ? 7.193 -5.940 -18.537 1.00 86.94 298 GLN A N 1
ATOM 2266 C CA . GLN A 1 298 ? 8.195 -6.394 -17.572 1.00 86.94 298 GLN A CA 1
ATOM 2267 C C . GLN A 1 298 ? 7.907 -7.801 -17.026 1.00 86.94 298 GLN A C 1
ATOM 2269 O O . GLN A 1 298 ? 8.795 -8.643 -17.039 1.00 86.94 298 GLN A O 1
ATOM 2274 N N . LEU A 1 299 ? 6.663 -8.099 -16.631 1.00 90.06 299 LEU A N 1
ATOM 2275 C CA . LEU A 1 299 ? 6.301 -9.427 -16.118 1.00 90.06 299 LEU A CA 1
ATOM 2276 C C . LEU A 1 299 ? 6.588 -10.550 -17.132 1.00 90.06 299 LEU A C 1
ATOM 2278 O O . LEU A 1 299 ? 7.014 -11.632 -16.741 1.00 90.06 299 LEU A O 1
ATOM 2282 N N . TYR A 1 300 ? 6.354 -10.306 -18.424 1.00 89.25 300 TYR A N 1
ATOM 2283 C CA . TYR A 1 300 ? 6.635 -11.283 -19.476 1.00 89.25 300 TYR A CA 1
ATOM 2284 C C . TYR A 1 300 ? 8.142 -11.457 -19.687 1.00 89.25 300 TYR A C 1
ATOM 2286 O O . TYR A 1 300 ? 8.621 -12.587 -19.765 1.00 89.25 300 TYR A O 1
ATOM 2294 N N . VAL A 1 301 ? 8.881 -10.345 -19.747 1.00 83.38 301 VAL A N 1
ATOM 2295 C CA . VAL A 1 301 ? 10.344 -10.347 -19.890 1.00 83.38 301 VAL A CA 1
ATOM 2296 C C . VAL A 1 301 ? 10.990 -11.099 -18.726 1.00 83.38 301 VAL A C 1
ATOM 2298 O O . VAL A 1 301 ? 11.751 -12.034 -18.953 1.00 83.38 301 VAL A O 1
ATOM 2301 N N . ASP A 1 302 ? 10.609 -10.779 -17.492 1.00 85.44 302 ASP A N 1
ATOM 2302 C CA . ASP A 1 302 ? 11.164 -11.403 -16.292 1.00 85.44 302 ASP A CA 1
ATOM 2303 C C . ASP A 1 302 ? 10.763 -12.884 -16.183 1.00 85.44 302 ASP A C 1
ATOM 2305 O O . ASP A 1 302 ? 11.590 -13.724 -15.835 1.00 85.44 302 ASP A O 1
ATOM 2309 N N . ALA A 1 303 ? 9.535 -13.254 -16.565 1.00 89.25 303 ALA A N 1
ATOM 2310 C CA . ALA A 1 303 ? 9.122 -14.659 -16.604 1.00 89.25 303 ALA A CA 1
ATOM 2311 C C . ALA A 1 303 ? 9.901 -15.472 -17.653 1.00 89.25 303 ALA A C 1
ATOM 2313 O O . ALA A 1 303 ? 10.274 -16.619 -17.397 1.00 89.25 303 ALA A O 1
ATOM 2314 N N . ARG A 1 304 ? 10.168 -14.886 -18.827 1.00 86.06 304 ARG A N 1
ATOM 2315 C CA . ARG A 1 304 ? 11.003 -15.495 -19.870 1.00 86.06 304 ARG A CA 1
ATOM 2316 C C . ARG A 1 304 ? 12.435 -15.677 -19.376 1.00 86.06 304 ARG A C 1
ATOM 2318 O O . ARG A 1 304 ? 13.000 -16.750 -19.560 1.00 86.06 304 ARG A O 1
ATOM 2325 N N . ASP A 1 305 ? 13.010 -14.654 -18.760 1.00 80.12 305 ASP A N 1
ATOM 2326 C CA . ASP A 1 305 ? 14.385 -14.688 -18.260 1.00 80.12 305 ASP A CA 1
ATOM 2327 C C . ASP A 1 305 ? 14.532 -15.726 -17.133 1.00 80.12 305 ASP A C 1
ATOM 2329 O O . ASP A 1 305 ? 15.468 -16.524 -17.153 1.00 80.12 305 ASP A O 1
ATOM 2333 N N . LEU A 1 306 ? 13.550 -15.815 -16.226 1.00 85.19 306 LEU A N 1
ATOM 2334 C CA . LEU A 1 306 ? 13.475 -16.872 -15.215 1.00 85.19 306 LEU A CA 1
ATOM 2335 C C . LEU A 1 306 ? 13.412 -18.270 -15.851 1.00 85.19 306 LEU A C 1
ATOM 2337 O O . LEU A 1 306 ? 14.110 -19.180 -15.411 1.00 85.19 306 LEU A O 1
ATOM 2341 N N . TYR A 1 307 ? 12.598 -18.453 -16.895 1.00 87.94 307 TYR A N 1
ATOM 2342 C CA . TYR A 1 307 ? 12.506 -19.728 -17.612 1.00 87.94 307 TYR A CA 1
ATOM 2343 C C . TYR A 1 307 ? 13.835 -20.122 -18.276 1.00 87.94 307 TYR A C 1
ATOM 2345 O O . TYR A 1 307 ? 14.248 -21.279 -18.176 1.00 87.94 307 TYR A O 1
ATOM 2353 N N . ARG A 1 308 ? 14.525 -19.169 -18.916 1.00 82.25 308 ARG A N 1
ATOM 2354 C CA . ARG A 1 308 ? 15.857 -19.385 -19.510 1.00 82.25 308 ARG A CA 1
ATOM 2355 C C . ARG A 1 308 ? 16.871 -19.791 -18.448 1.00 82.25 308 ARG A C 1
ATOM 2357 O O . ARG A 1 308 ? 17.519 -20.823 -18.591 1.00 82.25 308 ARG A O 1
ATOM 2364 N N . GLY A 1 309 ? 16.898 -19.050 -17.344 1.00 80.81 309 GLY A N 1
ATOM 2365 C CA . GLY A 1 309 ? 17.710 -19.347 -16.174 1.00 80.81 309 GLY A CA 1
ATOM 2366 C C . GLY A 1 309 ? 17.514 -20.762 -15.632 1.00 80.81 309 GLY A C 1
ATOM 2367 O O . GLY A 1 309 ? 18.468 -21.520 -15.468 1.00 80.81 309 GLY A O 1
ATOM 2368 N N . LEU A 1 310 ? 16.258 -21.166 -15.424 1.00 84.69 310 LEU A N 1
ATOM 2369 C CA . LEU A 1 310 ? 15.906 -22.525 -14.993 1.00 84.69 310 LEU A CA 1
ATOM 2370 C C . LEU A 1 310 ? 16.273 -23.605 -16.022 1.00 84.69 310 LEU A C 1
ATOM 2372 O O . LEU A 1 310 ? 16.480 -24.756 -15.644 1.00 84.69 310 LEU A O 1
ATOM 2376 N N . SER A 1 311 ? 16.367 -23.240 -17.300 1.00 86.50 311 SER A N 1
ATOM 2377 C CA . SER A 1 311 ? 16.767 -24.133 -18.394 1.00 86.50 311 SER A CA 1
ATOM 2378 C C . SER A 1 311 ? 18.290 -24.237 -18.562 1.00 86.50 311 SER A C 1
ATOM 2380 O O . SER A 1 311 ? 18.755 -25.005 -19.399 1.00 86.50 311 SER A O 1
ATOM 2382 N N . GLY A 1 312 ? 19.072 -23.499 -17.763 1.00 80.06 312 GLY A N 1
ATOM 2383 C CA . GLY A 1 312 ? 20.536 -23.470 -17.835 1.00 80.06 312 GLY A CA 1
ATOM 2384 C C . GLY A 1 312 ? 21.102 -22.462 -18.839 1.00 80.06 312 GLY A C 1
ATOM 2385 O O . GLY A 1 312 ? 22.322 -22.373 -18.974 1.00 80.06 312 GLY A O 1
ATOM 2386 N N . ASP A 1 313 ? 20.245 -21.686 -19.506 1.00 73.94 313 ASP A N 1
ATOM 2387 C CA . ASP A 1 313 ? 20.667 -20.573 -20.353 1.00 73.94 313 ASP A CA 1
ATOM 2388 C C . ASP A 1 313 ? 21.001 -19.341 -19.493 1.00 73.94 313 ASP A C 1
ATOM 2390 O O . ASP A 1 313 ? 20.401 -19.145 -18.432 1.00 73.94 313 ASP A O 1
ATOM 2394 N N . PRO A 1 314 ? 21.894 -18.447 -19.955 1.00 66.81 314 PRO A N 1
ATOM 2395 C CA . PRO A 1 314 ? 22.094 -17.152 -19.317 1.00 66.81 314 PRO A CA 1
ATOM 2396 C C . PRO A 1 314 ? 20.763 -16.373 -19.258 1.00 66.81 314 PRO A C 1
ATOM 2398 O O . PRO A 1 314 ? 20.165 -16.116 -20.310 1.00 66.81 314 PRO A O 1
ATOM 2401 N N . PRO A 1 315 ? 20.277 -15.999 -18.058 1.00 63.84 315 PRO A N 1
ATOM 2402 C CA . PRO A 1 315 ? 18.966 -15.366 -17.895 1.00 63.84 315 PRO A CA 1
ATOM 2403 C C . PRO A 1 315 ? 18.945 -13.916 -18.397 1.00 63.84 315 PRO A C 1
ATOM 2405 O O . PRO A 1 315 ? 17.898 -13.432 -18.818 1.00 63.84 315 PRO A O 1
ATOM 2408 N N . TYR A 1 316 ? 20.093 -13.231 -18.391 1.00 63.84 316 TYR A N 1
ATOM 2409 C CA . TYR A 1 316 ? 20.218 -11.824 -18.771 1.00 63.84 316 TYR A CA 1
ATOM 2410 C C . TYR A 1 316 ? 20.946 -11.690 -20.109 1.00 63.84 316 TYR A C 1
ATOM 2412 O O . TYR A 1 316 ? 21.988 -12.314 -20.325 1.00 63.84 316 TYR A O 1
ATOM 2420 N N . LEU A 1 317 ? 20.411 -10.863 -21.010 1.00 54.00 317 LEU A N 1
ATOM 2421 C CA . LEU A 1 317 ? 21.132 -10.456 -22.213 1.00 54.00 317 LEU A CA 1
ATOM 2422 C C . LEU A 1 317 ? 22.316 -9.586 -21.768 1.00 54.00 317 LEU A C 1
ATOM 2424 O O . LEU A 1 317 ? 22.136 -8.503 -21.220 1.00 54.00 317 LEU A O 1
ATOM 2428 N N . THR A 1 318 ? 23.539 -10.089 -21.926 1.00 48.97 318 THR A N 1
ATOM 2429 C CA . THR A 1 318 ? 24.752 -9.331 -21.609 1.00 48.97 318 THR A CA 1
ATOM 2430 C C . THR A 1 318 ? 24.937 -8.235 -22.650 1.00 48.97 318 THR A C 1
ATOM 2432 O O . THR A 1 318 ? 25.275 -8.531 -23.797 1.00 48.97 318 THR A O 1
ATOM 2435 N N . VAL A 1 319 ? 24.757 -6.973 -22.260 1.00 46.59 319 VAL A N 1
ATOM 2436 C CA . VAL A 1 319 ? 25.216 -5.848 -23.079 1.00 46.59 319 VAL A CA 1
ATOM 2437 C C . VAL A 1 319 ? 26.739 -5.804 -22.993 1.00 46.59 319 VAL A C 1
ATOM 2439 O O . VAL A 1 319 ? 27.307 -5.543 -21.930 1.00 46.59 319 VAL A O 1
ATOM 2442 N N . ASP A 1 320 ? 27.411 -6.047 -24.115 1.00 43.72 320 ASP A N 1
ATOM 2443 C CA . ASP A 1 320 ? 28.853 -5.856 -24.233 1.00 43.72 320 ASP A CA 1
ATOM 2444 C C . ASP A 1 320 ? 29.155 -4.351 -24.338 1.00 43.72 320 ASP A C 1
ATOM 2446 O O . ASP A 1 320 ? 29.287 -3.777 -25.418 1.00 43.72 320 ASP A O 1
ATOM 2450 N N . ARG A 1 321 ? 29.192 -3.661 -23.190 1.00 45.91 321 ARG A N 1
ATOM 2451 C CA . ARG A 1 321 ? 29.503 -2.220 -23.095 1.00 45.91 321 ARG A CA 1
ATOM 2452 C C . ARG A 1 321 ? 31.007 -1.941 -23.167 1.00 45.91 321 ARG A C 1
ATOM 2454 O O . ARG A 1 321 ? 31.525 -1.188 -22.349 1.00 45.91 321 ARG A O 1
ATOM 2461 N N . GLY A 1 322 ? 31.733 -2.569 -24.094 1.00 42.97 322 GLY A N 1
ATOM 2462 C CA . GLY A 1 322 ? 33.141 -2.241 -24.370 1.00 42.97 322 GLY A CA 1
ATOM 2463 C C . GLY A 1 322 ? 34.077 -2.259 -23.150 1.00 42.97 322 GLY A C 1
ATOM 2464 O O . GLY A 1 322 ? 35.082 -1.551 -23.136 1.00 42.97 322 GLY A O 1
ATOM 2465 N N . GLY A 1 323 ? 33.751 -3.040 -22.114 1.00 40.88 323 GLY A N 1
ATOM 2466 C CA . GLY A 1 323 ? 34.515 -3.084 -20.870 1.00 40.88 323 GLY A CA 1
ATOM 2467 C C . GLY A 1 323 ? 33.674 -3.492 -19.664 1.00 40.88 323 GLY A C 1
ATOM 2468 O O . GLY A 1 323 ? 33.230 -2.639 -18.905 1.00 40.88 323 GLY A O 1
ATOM 2469 N N . ARG A 1 324 ? 33.549 -4.810 -19.459 1.00 38.25 324 ARG A N 1
ATOM 2470 C CA . ARG A 1 324 ? 32.852 -5.498 -18.351 1.00 38.25 324 ARG A CA 1
ATOM 2471 C C . ARG A 1 324 ? 31.325 -5.476 -18.463 1.00 38.25 324 ARG A C 1
ATOM 2473 O O . ARG A 1 324 ? 30.644 -4.766 -17.731 1.00 38.25 324 ARG A O 1
ATOM 2480 N N . ALA A 1 325 ? 30.787 -6.368 -19.298 1.00 43.06 325 ALA A N 1
ATOM 2481 C CA . ALA A 1 325 ? 29.512 -6.985 -18.946 1.00 43.06 325 ALA A CA 1
ATOM 2482 C C . ALA A 1 325 ? 29.653 -7.554 -17.515 1.00 43.06 325 ALA A C 1
ATOM 2484 O O . ALA A 1 325 ? 30.671 -8.208 -17.244 1.00 43.06 325 ALA A O 1
ATOM 2485 N N . PRO A 1 326 ? 28.727 -7.276 -16.577 1.00 44.41 326 PRO A N 1
ATOM 2486 C CA . PRO A 1 326 ? 28.750 -7.957 -15.290 1.00 44.41 326 PRO A CA 1
ATOM 2487 C C . PRO A 1 326 ? 28.769 -9.464 -15.564 1.00 44.41 326 PRO A C 1
ATOM 2489 O O . PRO A 1 326 ? 28.074 -9.943 -16.464 1.00 44.41 326 PRO A O 1
ATOM 2492 N N . ALA A 1 327 ? 29.644 -10.194 -14.862 1.00 45.66 327 ALA A N 1
ATOM 2493 C CA . ALA A 1 327 ? 29.703 -11.648 -14.967 1.00 45.66 327 ALA A CA 1
ATOM 2494 C C . ALA A 1 327 ? 28.282 -12.192 -14.815 1.00 45.66 327 ALA A C 1
ATOM 2496 O O . ALA A 1 327 ? 27.560 -11.671 -13.970 1.00 45.66 327 ALA A O 1
ATOM 2497 N N . VAL A 1 328 ? 27.895 -13.175 -15.639 1.00 50.69 328 VAL A N 1
ATOM 2498 C CA . VAL A 1 328 ? 26.562 -13.794 -15.606 1.00 50.69 328 VAL A CA 1
ATOM 2499 C C . VAL A 1 328 ? 26.211 -14.085 -14.149 1.00 50.69 328 VAL A C 1
ATOM 2501 O O . VAL A 1 328 ? 26.740 -15.026 -13.551 1.00 50.69 328 VAL A O 1
ATOM 2504 N N . GLU A 1 329 ? 25.383 -13.222 -13.558 1.00 54.88 329 GLU A N 1
ATOM 2505 C CA . GLU A 1 329 ? 24.827 -13.464 -12.239 1.00 54.88 329 GLU A CA 1
ATOM 2506 C C . GLU A 1 329 ? 24.022 -14.755 -12.358 1.00 54.88 329 GLU A C 1
ATOM 2508 O O . GLU A 1 329 ? 23.494 -15.062 -13.430 1.00 54.88 329 GLU A O 1
ATOM 2513 N N . ALA A 1 330 ? 24.045 -15.559 -11.297 1.00 59.94 330 ALA A N 1
ATOM 2514 C CA . ALA A 1 330 ? 23.532 -16.923 -11.269 1.00 59.94 330 ALA A CA 1
ATOM 2515 C C . ALA A 1 330 ? 22.246 -17.116 -12.106 1.00 59.94 330 ALA A C 1
ATOM 2517 O O . ALA A 1 330 ? 21.409 -16.213 -12.150 1.00 59.94 330 ALA A O 1
ATOM 2518 N N . PRO A 1 331 ? 22.037 -18.306 -12.709 1.00 63.78 331 PRO A N 1
ATOM 2519 C CA . PRO A 1 331 ? 20.902 -18.575 -13.597 1.00 63.78 331 PRO A CA 1
ATOM 2520 C C . PRO A 1 331 ? 19.543 -18.152 -13.019 1.00 63.78 331 PRO A C 1
ATOM 2522 O O . PRO A 1 331 ? 18.639 -17.800 -13.763 1.00 63.78 331 PRO A O 1
ATOM 2525 N N . VAL A 1 332 ? 19.401 -18.136 -11.695 1.00 70.69 332 VAL A N 1
ATOM 2526 C CA . VAL A 1 332 ? 18.278 -17.511 -10.995 1.00 70.69 332 VAL A CA 1
ATOM 2527 C C . VAL A 1 332 ? 18.835 -16.639 -9.873 1.00 70.69 332 VAL A C 1
ATOM 2529 O O . VAL A 1 332 ? 19.749 -17.071 -9.160 1.00 70.69 332 VAL A O 1
ATOM 2532 N N . ASP A 1 333 ? 18.267 -15.444 -9.683 1.00 71.56 333 ASP A N 1
ATOM 2533 C CA . ASP A 1 333 ? 18.638 -14.576 -8.568 1.00 71.56 333 ASP A CA 1
ATOM 2534 C C . ASP A 1 333 ? 17.998 -15.080 -7.269 1.00 71.56 333 ASP A C 1
ATOM 2536 O O . ASP A 1 333 ? 16.931 -14.654 -6.823 1.00 71.56 333 ASP A O 1
ATOM 2540 N N . TRP A 1 334 ? 18.685 -16.027 -6.635 1.00 71.38 334 TRP A N 1
ATOM 2541 C CA . TRP A 1 334 ? 18.374 -16.481 -5.287 1.00 71.38 334 TRP A CA 1
ATOM 2542 C C . TRP A 1 334 ? 18.951 -15.530 -4.238 1.00 71.38 334 TRP A C 1
ATOM 2544 O O . TRP A 1 334 ? 19.617 -15.979 -3.304 1.00 71.38 334 TRP A O 1
ATOM 2554 N N . TRP A 1 335 ? 18.704 -14.223 -4.364 1.00 68.94 335 TRP A N 1
ATOM 2555 C CA . TRP A 1 335 ? 19.243 -13.188 -3.478 1.00 68.94 335 TRP A CA 1
ATOM 2556 C C . TRP A 1 335 ? 19.090 -13.536 -1.997 1.00 68.94 335 TRP A C 1
ATOM 2558 O O . TRP A 1 335 ? 19.971 -13.216 -1.214 1.00 68.94 335 TRP A O 1
ATOM 2568 N N . TRP A 1 336 ? 18.011 -14.204 -1.577 1.00 64.25 336 TRP A N 1
ATOM 2569 C CA . TRP A 1 336 ? 17.802 -14.588 -0.180 1.00 64.25 336 TRP A CA 1
ATOM 2570 C C . TRP A 1 336 ? 18.743 -15.717 0.243 1.00 64.25 336 TRP A C 1
ATOM 2572 O O . TRP A 1 336 ? 19.308 -15.648 1.330 1.00 64.25 336 TRP A O 1
ATOM 2582 N N . ALA A 1 337 ? 18.962 -16.723 -0.608 1.00 65.94 337 ALA A N 1
ATOM 2583 C CA . ALA A 1 337 ? 19.912 -17.802 -0.354 1.00 65.94 337 ALA A CA 1
ATOM 2584 C C . ALA A 1 337 ? 21.348 -17.276 -0.414 1.00 65.94 337 ALA A C 1
ATOM 2586 O O . ALA A 1 337 ? 22.160 -17.627 0.437 1.00 65.94 337 ALA A O 1
ATOM 2587 N N . ASN A 1 338 ? 21.630 -16.383 -1.364 1.00 65.12 338 ASN A N 1
ATOM 2588 C CA . ASN A 1 338 ? 22.913 -15.710 -1.517 1.00 65.12 338 ASN A CA 1
ATOM 2589 C C . ASN A 1 338 ? 23.190 -14.780 -0.335 1.00 65.12 338 ASN A C 1
ATOM 2591 O O . ASN A 1 338 ? 24.277 -14.837 0.222 1.00 65.12 338 ASN A O 1
ATOM 2595 N N . ASN A 1 339 ? 22.212 -13.998 0.129 1.00 64.44 339 ASN A N 1
ATOM 2596 C CA . ASN A 1 339 ? 22.345 -13.169 1.326 1.00 64.44 339 ASN A CA 1
ATOM 2597 C C . ASN A 1 339 ? 22.513 -14.031 2.573 1.00 64.44 339 ASN A C 1
ATOM 2599 O O . ASN A 1 339 ? 23.451 -13.803 3.325 1.00 64.44 339 ASN A O 1
ATOM 2603 N N . LEU A 1 340 ? 21.694 -15.070 2.765 1.00 63.31 340 LEU A N 1
ATOM 2604 C CA . LEU A 1 340 ? 21.881 -16.041 3.849 1.00 63.31 340 LEU A CA 1
ATOM 2605 C C . LEU A 1 340 ? 23.263 -16.695 3.789 1.00 63.31 340 LEU A C 1
ATOM 2607 O O . LEU A 1 340 ? 23.846 -16.958 4.834 1.00 63.31 340 LEU A O 1
ATOM 2611 N N . ALA A 1 341 ? 23.788 -16.959 2.590 1.00 63.22 341 ALA A N 1
ATOM 2612 C CA . ALA A 1 341 ? 25.071 -17.612 2.391 1.00 63.22 341 ALA A CA 1
ATOM 2613 C C . ALA A 1 341 ? 26.279 -16.676 2.541 1.00 63.22 341 ALA A C 1
ATOM 2615 O O . ALA A 1 341 ? 27.308 -17.124 3.046 1.00 63.22 341 ALA A O 1
ATOM 2616 N N . ALA A 1 342 ? 26.151 -15.419 2.120 1.00 62.25 342 ALA A N 1
ATOM 2617 C CA . ALA A 1 342 ? 27.186 -14.390 2.159 1.00 62.25 342 ALA A CA 1
ATOM 2618 C C . ALA A 1 342 ? 27.238 -13.679 3.519 1.00 62.25 342 ALA A C 1
ATOM 2620 O O . ALA A 1 342 ? 28.313 -13.346 4.003 1.00 62.25 342 ALA A O 1
ATOM 2621 N N . HIS A 1 343 ? 26.089 -13.523 4.181 1.00 59.44 343 HIS A N 1
ATOM 2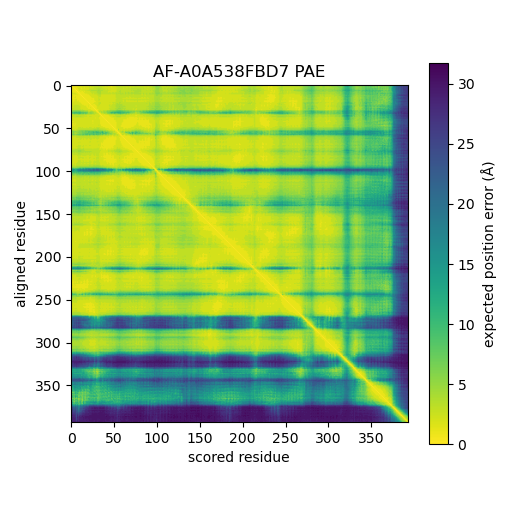622 C CA . HIS A 1 343 ? 25.937 -12.820 5.456 1.00 59.44 343 HIS A CA 1
ATOM 2623 C C . HIS A 1 343 ? 25.784 -13.795 6.634 1.00 59.44 343 HIS A C 1
ATOM 2625 O O . HIS A 1 343 ? 25.278 -13.412 7.689 1.00 59.44 343 HIS A O 1
ATOM 2631 N N . ARG A 1 344 ? 26.273 -15.045 6.504 1.00 52.91 344 ARG A N 1
ATOM 2632 C CA . ARG A 1 344 ? 26.313 -16.054 7.594 1.00 52.91 344 ARG A CA 1
ATOM 2633 C C . ARG A 1 344 ? 26.988 -15.535 8.875 1.00 52.91 344 ARG A C 1
ATOM 2635 O O . ARG A 1 344 ? 26.818 -16.139 9.930 1.00 52.91 344 ARG A O 1
ATOM 2642 N N . TYR A 1 345 ? 27.733 -14.432 8.776 1.00 52.44 345 TYR A N 1
ATOM 2643 C CA . TYR A 1 345 ? 28.495 -13.813 9.856 1.00 52.44 345 TYR A CA 1
ATOM 2644 C C . TYR A 1 345 ? 28.149 -12.340 10.113 1.00 52.44 345 TYR A C 1
ATOM 2646 O O . TYR A 1 345 ? 28.802 -11.721 10.950 1.00 52.44 345 TYR A O 1
ATOM 2654 N N . GLU A 1 346 ? 27.140 -11.759 9.450 1.00 61.47 346 GLU A N 1
ATOM 2655 C CA . GLU A 1 346 ? 26.729 -10.396 9.795 1.00 61.47 346 GLU A CA 1
ATOM 2656 C C . GLU A 1 346 ? 25.899 -10.391 11.089 1.00 61.47 346 GLU A C 1
ATOM 2658 O O . GLU A 1 346 ? 24.836 -11.024 11.147 1.00 61.47 346 GLU A O 1
ATOM 2663 N N . PRO A 1 347 ? 26.315 -9.635 12.124 1.00 65.25 347 PRO A N 1
ATOM 2664 C CA . PRO A 1 347 ? 25.597 -9.571 13.396 1.00 65.25 347 PRO A CA 1
ATOM 2665 C C . PRO A 1 347 ? 24.128 -9.157 13.232 1.00 65.25 347 PRO A C 1
ATOM 2667 O O . PRO A 1 347 ? 23.261 -9.625 13.966 1.00 65.25 347 PRO A O 1
ATOM 2670 N N . LEU A 1 348 ? 23.829 -8.306 12.245 1.00 59.44 348 LEU A N 1
ATOM 2671 C CA . LEU A 1 348 ? 22.480 -7.807 11.981 1.00 59.44 348 LEU A CA 1
ATOM 2672 C C . LEU A 1 348 ? 21.552 -8.874 11.392 1.00 59.44 348 LEU A C 1
ATOM 2674 O O . LEU A 1 348 ? 20.389 -8.936 11.795 1.00 59.44 348 LEU A O 1
ATOM 2678 N N . ALA A 1 349 ? 22.045 -9.742 10.503 1.00 59.81 349 ALA A N 1
ATOM 2679 C CA . ALA A 1 349 ? 21.273 -10.859 9.949 1.00 59.81 349 ALA A CA 1
ATOM 2680 C C . ALA A 1 349 ? 20.957 -11.912 11.028 1.00 59.81 349 ALA A C 1
ATOM 2682 O O . ALA A 1 349 ? 19.831 -12.411 11.117 1.00 59.81 349 ALA A O 1
ATOM 2683 N N . LEU A 1 350 ? 21.924 -12.171 11.919 1.00 62.84 350 LEU A N 1
ATOM 2684 C CA . LEU A 1 350 ? 21.770 -13.068 13.070 1.00 62.84 350 LEU A CA 1
ATOM 2685 C C . LEU A 1 350 ? 20.747 -12.564 14.099 1.00 62.84 350 LEU A C 1
ATOM 2687 O O . LEU A 1 350 ? 20.208 -13.367 14.855 1.00 62.84 350 LEU A O 1
ATOM 2691 N N . ILE A 1 351 ? 20.446 -11.262 14.124 1.00 69.50 351 ILE A N 1
ATOM 2692 C CA . ILE A 1 351 ? 19.442 -10.663 15.019 1.00 69.50 351 ILE A CA 1
ATOM 2693 C C . ILE A 1 351 ? 18.083 -10.527 14.322 1.00 69.50 351 ILE A C 1
ATOM 2695 O O . ILE A 1 351 ? 17.048 -10.827 14.921 1.00 69.50 351 ILE A O 1
ATOM 2699 N N . THR A 1 352 ? 18.059 -10.094 13.060 1.00 66.25 352 THR A N 1
ATOM 2700 C CA . THR A 1 352 ? 16.807 -9.819 12.335 1.00 66.25 352 THR A CA 1
ATOM 2701 C C . THR A 1 352 ? 16.004 -11.082 12.052 1.00 66.25 352 THR A C 1
ATOM 2703 O O . THR A 1 352 ? 14.795 -11.071 12.278 1.00 66.25 352 THR A O 1
ATOM 2706 N N . VAL A 1 353 ? 16.634 -12.192 11.644 1.00 68.94 353 VAL A N 1
ATOM 2707 C CA . VAL A 1 353 ? 15.904 -13.442 11.358 1.00 68.94 353 VAL A CA 1
ATOM 2708 C C . VAL A 1 353 ? 15.202 -13.996 12.612 1.00 68.94 353 VAL A C 1
ATOM 2710 O O . VAL A 1 353 ? 13.982 -14.199 12.557 1.00 68.94 353 VAL A O 1
ATOM 2713 N N . PRO A 1 354 ? 15.875 -14.171 13.772 1.00 74.06 354 PRO A N 1
ATOM 2714 C CA . PRO A 1 354 ? 15.197 -14.562 15.006 1.00 74.06 354 PRO A CA 1
ATOM 2715 C C . PRO A 1 354 ? 14.141 -13.556 15.454 1.00 74.06 354 PRO A C 1
ATOM 2717 O O . PRO A 1 354 ? 13.079 -13.969 15.909 1.00 74.06 354 PRO A O 1
ATOM 2720 N N . LEU A 1 355 ? 14.379 -12.249 15.300 1.00 76.62 355 LEU A N 1
ATOM 2721 C CA . LEU A 1 355 ? 13.401 -11.223 15.665 1.00 76.62 355 LEU A CA 1
ATOM 2722 C C . LEU A 1 355 ? 12.126 -11.325 14.816 1.00 76.62 355 LEU A C 1
ATOM 2724 O O . LEU A 1 355 ? 11.026 -11.300 15.365 1.00 76.62 355 LEU A O 1
ATOM 2728 N N . CYS A 1 356 ? 12.245 -11.496 13.498 1.00 75.50 356 CYS A N 1
ATOM 2729 C CA . CYS A 1 356 ? 11.106 -11.702 12.602 1.00 75.50 356 CYS A CA 1
ATOM 2730 C C . CYS A 1 356 ? 10.331 -12.979 12.959 1.00 75.50 356 CYS A C 1
ATOM 2732 O O . CYS A 1 356 ? 9.099 -12.949 13.024 1.00 75.50 356 CYS A O 1
ATOM 2734 N N . LEU A 1 357 ? 11.034 -14.077 13.257 1.00 76.00 357 LEU A N 1
ATOM 2735 C CA . LEU A 1 357 ? 10.417 -15.326 13.713 1.00 76.00 357 LEU A CA 1
ATOM 2736 C C . LEU A 1 357 ? 9.712 -15.149 15.063 1.00 76.00 357 LEU A C 1
ATOM 2738 O O . LEU A 1 357 ? 8.565 -15.567 15.211 1.00 76.00 357 LEU A O 1
ATOM 2742 N N . LEU A 1 358 ? 10.341 -14.473 16.027 1.00 78.81 358 LEU A N 1
ATOM 2743 C CA . LEU A 1 358 ? 9.746 -14.157 17.326 1.00 78.81 358 LEU A CA 1
ATOM 2744 C C . LEU A 1 358 ? 8.505 -13.278 17.175 1.00 78.81 358 LEU A C 1
ATOM 2746 O O . LEU A 1 358 ? 7.497 -13.545 17.822 1.00 78.81 358 LEU A O 1
ATOM 2750 N N . LEU A 1 359 ? 8.530 -12.271 16.299 1.00 79.81 359 LEU A N 1
ATOM 2751 C CA . LEU A 1 359 ? 7.375 -11.419 16.011 1.00 79.81 359 LEU A CA 1
ATOM 2752 C C . LEU A 1 359 ? 6.239 -12.203 15.341 1.00 79.81 359 LEU A C 1
ATOM 2754 O O . LEU A 1 359 ? 5.071 -11.993 15.685 1.00 79.81 359 LEU A O 1
ATOM 2758 N N . ALA A 1 360 ? 6.554 -13.130 14.433 1.00 74.19 360 ALA A N 1
ATOM 2759 C CA . ALA A 1 360 ? 5.576 -14.021 13.813 1.00 74.19 360 ALA A CA 1
ATOM 2760 C C . ALA A 1 360 ? 4.957 -14.982 14.843 1.00 74.19 360 ALA A C 1
ATOM 2762 O O . ALA A 1 360 ? 3.730 -15.099 14.922 1.00 74.19 360 ALA A O 1
ATOM 2763 N N . VAL A 1 361 ? 5.783 -15.599 15.695 1.00 79.12 361 VAL A N 1
ATOM 2764 C CA . VAL A 1 361 ? 5.341 -16.481 16.783 1.00 79.12 361 VAL A CA 1
ATOM 2765 C C . VAL A 1 361 ? 4.502 -15.702 17.791 1.00 79.12 361 VAL A C 1
ATOM 2767 O O . VAL A 1 361 ? 3.371 -16.101 18.057 1.00 79.12 361 VAL A O 1
ATOM 2770 N N . ALA A 1 362 ? 4.972 -14.559 18.289 1.00 79.75 362 ALA A N 1
ATOM 2771 C CA . ALA A 1 362 ? 4.232 -13.709 19.219 1.00 79.75 362 ALA A CA 1
ATOM 2772 C C . ALA A 1 362 ? 2.889 -13.268 18.623 1.00 79.75 362 ALA A C 1
ATOM 2774 O O . ALA A 1 362 ? 1.852 -13.373 19.280 1.00 79.75 362 ALA A O 1
ATOM 2775 N N . SER A 1 363 ? 2.875 -12.863 17.350 1.00 76.56 363 SER A N 1
ATOM 2776 C CA . SER A 1 363 ? 1.638 -12.534 16.636 1.00 76.56 363 SER A CA 1
ATOM 2777 C C . SER A 1 363 ? 0.689 -13.730 16.566 1.00 76.56 363 SER A C 1
ATOM 2779 O O . SER A 1 363 ? -0.503 -13.575 16.832 1.00 76.56 363 SER A O 1
ATOM 2781 N N . SER A 1 364 ? 1.200 -14.927 16.265 1.00 73.69 364 SER A N 1
ATOM 2782 C CA . SER A 1 364 ? 0.402 -16.156 16.207 1.00 73.69 364 SER A CA 1
ATOM 2783 C C . SER A 1 364 ? -0.163 -16.553 17.577 1.00 73.69 364 SER A C 1
ATOM 2785 O O . SER A 1 364 ? -1.338 -16.906 17.673 1.00 73.69 364 SER A O 1
ATOM 2787 N N . VAL A 1 365 ? 0.625 -16.415 18.651 1.00 79.50 365 VAL A N 1
ATOM 2788 C CA . VAL A 1 365 ? 0.219 -16.707 20.032 1.00 79.50 365 VAL A CA 1
ATOM 2789 C C . VAL A 1 365 ? -0.871 -15.742 20.474 1.00 79.50 365 VAL A C 1
ATOM 2791 O O . VAL A 1 365 ? -1.885 -16.179 21.015 1.00 79.50 365 VAL A O 1
ATOM 2794 N N . VAL A 1 366 ? -0.715 -14.442 20.210 1.00 79.44 366 VAL A N 1
ATOM 2795 C CA . VAL A 1 366 ? -1.747 -13.457 20.554 1.00 79.44 366 VAL A CA 1
ATOM 2796 C C . VAL A 1 366 ? -3.025 -13.700 19.749 1.00 79.44 366 VAL A C 1
ATOM 2798 O O . VAL A 1 366 ? -4.109 -13.669 20.328 1.00 79.44 366 VAL A O 1
ATOM 2801 N N . LEU A 1 367 ? -2.926 -14.004 18.449 1.00 76.69 367 LEU A N 1
ATOM 2802 C CA . LEU A 1 367 ? -4.092 -14.338 17.621 1.00 76.69 367 LEU A CA 1
ATOM 2803 C C . LEU A 1 367 ? -4.791 -15.627 18.083 1.00 76.69 367 LEU A C 1
ATOM 2805 O O . LEU A 1 367 ? -6.023 -15.669 18.081 1.00 76.69 367 LEU A O 1
ATOM 2809 N N . ARG A 1 368 ? -4.036 -16.646 18.523 1.00 74.12 368 ARG A N 1
ATOM 2810 C CA . ARG A 1 368 ? -4.578 -17.877 19.125 1.00 74.12 368 ARG A CA 1
ATOM 2811 C C . ARG A 1 368 ? -5.249 -17.622 20.468 1.00 74.12 368 ARG A C 1
ATOM 2813 O O . ARG A 1 368 ? -6.343 -18.125 20.681 1.00 74.12 368 ARG A O 1
ATOM 2820 N N . ARG A 1 369 ? -4.639 -16.833 21.358 1.00 76.62 369 ARG A N 1
ATOM 2821 C CA . ARG A 1 369 ? -5.263 -16.448 22.637 1.00 76.62 369 ARG A CA 1
ATOM 2822 C C . ARG A 1 369 ? -6.570 -15.700 22.407 1.00 76.62 369 ARG A C 1
ATOM 2824 O O . ARG A 1 369 ? -7.555 -15.987 23.071 1.00 76.62 369 ARG A O 1
ATOM 2831 N N . ARG A 1 370 ? -6.595 -14.788 21.430 1.00 70.69 370 ARG A N 1
ATOM 2832 C CA . ARG A 1 370 ? -7.826 -14.111 21.005 1.00 70.69 370 ARG A CA 1
ATOM 2833 C C . ARG A 1 370 ? -8.875 -15.104 20.519 1.00 70.69 370 ARG A C 1
ATOM 2835 O O . ARG A 1 370 ? -9.996 -15.068 20.992 1.00 70.69 370 ARG A O 1
ATOM 2842 N N . TRP A 1 371 ? -8.484 -16.032 19.645 1.00 62.53 371 TRP A N 1
ATOM 2843 C CA . TRP A 1 371 ? -9.373 -17.082 19.144 1.00 62.53 371 TRP A CA 1
ATOM 2844 C C . TRP A 1 371 ? -9.953 -17.954 20.268 1.00 62.53 371 TRP A C 1
ATOM 2846 O O . TRP A 1 371 ? -11.141 -18.249 20.247 1.00 62.53 371 TRP A O 1
ATOM 2856 N N . TRP A 1 372 ? -9.146 -18.313 21.269 1.00 62.03 372 TRP A N 1
ATOM 2857 C CA . TRP A 1 372 ? -9.599 -19.085 22.429 1.00 62.03 372 TRP A CA 1
ATOM 2858 C C . TRP A 1 372 ? -10.565 -18.294 23.320 1.00 62.03 372 TRP A C 1
ATOM 2860 O O . TRP A 1 372 ? -11.570 -18.831 23.773 1.00 62.03 372 TRP A O 1
ATOM 2870 N N . ASN A 1 373 ? -10.288 -17.007 23.534 1.00 65.62 373 ASN A N 1
ATOM 2871 C CA . ASN A 1 373 ? -11.126 -16.136 24.358 1.00 65.62 373 ASN A CA 1
ATOM 2872 C C . ASN A 1 373 ? -12.448 -15.756 23.665 1.00 65.62 373 ASN A C 1
ATOM 2874 O O . ASN A 1 373 ? -13.471 -15.654 24.334 1.00 65.62 373 ASN A O 1
ATOM 2878 N N . ASP A 1 374 ? -12.434 -15.580 22.340 1.00 56.28 374 ASP A N 1
ATOM 2879 C CA . ASP A 1 374 ? -13.610 -15.227 21.531 1.00 56.28 374 ASP A CA 1
ATOM 2880 C C . ASP A 1 374 ? -14.424 -16.476 21.102 1.00 56.28 374 ASP A C 1
ATOM 2882 O O . ASP A 1 374 ? -15.560 -16.364 20.638 1.00 56.28 374 ASP A O 1
ATOM 2886 N N . GLY A 1 375 ? -13.868 -17.683 21.276 1.00 45.91 375 GLY A N 1
ATOM 2887 C CA . GLY A 1 375 ? -14.438 -18.973 20.864 1.00 45.91 375 GLY A CA 1
ATOM 2888 C C . GLY A 1 375 ? -15.648 -19.474 21.666 1.00 45.91 375 GLY A C 1
ATOM 2889 O O . GLY A 1 375 ? -16.154 -20.552 21.367 1.00 45.91 375 GLY A O 1
ATOM 2890 N N . SER A 1 376 ? -16.149 -18.713 22.645 1.00 41.09 376 SER A N 1
ATOM 2891 C CA . SER A 1 376 ? -17.352 -19.046 23.431 1.00 41.09 376 SER A CA 1
ATOM 2892 C C . SER A 1 376 ? -18.638 -18.350 22.954 1.00 41.09 376 SER A C 1
ATOM 2894 O O . SER A 1 376 ? -19.698 -18.562 23.537 1.00 41.09 376 SER A O 1
ATOM 2896 N N . LEU A 1 377 ? -18.592 -17.570 21.865 1.00 37.62 377 LEU A N 1
ATOM 2897 C CA . LEU A 1 377 ? -19.760 -16.861 21.308 1.00 37.62 377 LEU A CA 1
ATOM 2898 C C . LEU A 1 377 ? -20.516 -17.623 20.201 1.00 37.62 377 LEU A C 1
ATOM 2900 O O . LEU A 1 377 ? -21.372 -17.049 19.533 1.00 37.62 377 LEU A O 1
ATOM 2904 N N . PHE A 1 378 ? -20.260 -18.925 20.031 1.00 40.34 378 PHE A N 1
ATOM 2905 C CA . PHE A 1 378 ? -21.102 -19.823 19.223 1.00 40.34 378 PHE A CA 1
ATOM 2906 C C . PHE A 1 378 ? -22.222 -20.492 20.043 1.00 40.34 378 PHE A C 1
ATOM 2908 O O . PHE A 1 378 ? -22.595 -21.633 19.780 1.00 40.34 378 PHE A O 1
ATOM 2915 N N . SER A 1 379 ? -22.810 -19.786 21.010 1.00 35.16 379 SER A N 1
ATOM 2916 C CA . SER A 1 379 ? -24.222 -20.010 21.318 1.00 35.16 379 SER A CA 1
ATOM 2917 C C . SER A 1 379 ? -25.034 -19.170 20.332 1.00 35.16 379 SER A C 1
ATOM 2919 O O . SER A 1 379 ? -24.862 -17.957 20.231 1.00 35.16 379 SER A O 1
ATOM 2921 N N . SER A 1 380 ? -25.860 -19.842 19.527 1.00 30.81 380 SER A N 1
ATOM 2922 C CA . SER A 1 380 ? -26.789 -19.240 18.566 1.00 30.81 380 SER A CA 1
ATOM 2923 C C . SER A 1 380 ? -27.452 -17.976 19.130 1.00 30.81 380 SER A C 1
ATOM 2925 O O . SER A 1 380 ? -27.788 -17.971 20.317 1.00 30.81 380 SER A O 1
ATOM 2927 N N . PRO A 1 381 ? -27.705 -16.924 18.326 1.00 35.72 381 PRO A N 1
ATOM 2928 C CA . PRO A 1 381 ? -28.507 -15.803 18.797 1.00 35.72 381 PRO A CA 1
ATOM 2929 C C . PRO A 1 381 ? -29.873 -16.347 19.230 1.00 35.72 381 PRO A C 1
ATOM 2931 O O . PRO A 1 381 ? -30.667 -16.792 18.401 1.00 35.72 381 PRO A O 1
ATOM 2934 N N . GLY A 1 382 ? -30.114 -16.377 20.543 1.00 37.62 382 GLY A N 1
ATOM 2935 C CA . GLY A 1 382 ? -31.412 -16.732 21.104 1.00 37.62 382 GLY A CA 1
ATOM 2936 C C . GLY A 1 382 ? -32.494 -15.808 20.537 1.00 37.62 382 GLY A C 1
ATOM 2937 O O . GLY A 1 382 ? -32.187 -14.673 20.153 1.00 37.62 382 GLY A O 1
ATOM 2938 N N . PRO A 1 383 ? -33.752 -16.272 20.445 1.00 33.50 383 PRO A N 1
ATOM 2939 C CA . PRO A 1 383 ? -34.808 -15.523 19.785 1.00 33.50 383 PRO A CA 1
ATOM 2940 C C . PRO A 1 383 ? -34.953 -14.141 20.424 1.00 33.50 383 PRO A C 1
ATOM 2942 O O . PRO A 1 383 ? -35.066 -14.002 21.645 1.00 33.50 383 PRO A O 1
ATOM 2945 N N . VAL A 1 384 ? -34.933 -13.120 19.567 1.00 39.75 384 VAL A N 1
ATOM 2946 C CA . VAL A 1 384 ? -35.212 -11.725 19.904 1.00 39.75 384 VAL A CA 1
ATOM 2947 C C . VAL A 1 384 ? -36.524 -11.690 20.688 1.00 39.75 384 VAL A C 1
ATOM 2949 O O . VAL A 1 384 ? -37.583 -11.988 20.138 1.00 39.75 384 VAL A O 1
ATOM 2952 N N . ARG A 1 385 ? -36.462 -11.361 21.985 1.00 36.34 385 ARG A N 1
ATOM 2953 C CA . ARG A 1 385 ? -37.659 -11.113 22.798 1.00 36.34 385 ARG A CA 1
ATOM 2954 C C . ARG A 1 385 ? -38.439 -9.975 22.142 1.00 36.34 385 ARG A C 1
ATOM 2956 O O . ARG A 1 385 ? -38.020 -8.821 22.195 1.00 36.34 385 ARG A O 1
ATOM 2963 N N . GLY A 1 386 ? -39.558 -10.317 21.511 1.00 34.28 386 GLY A N 1
ATOM 2964 C CA . GLY A 1 386 ? -40.532 -9.346 21.039 1.00 34.28 386 GLY A CA 1
ATOM 2965 C C . GLY A 1 386 ? -41.010 -8.486 22.205 1.00 34.28 386 GLY A C 1
ATOM 2966 O O . GLY A 1 386 ? -41.319 -9.003 23.281 1.00 34.28 386 GLY A O 1
ATOM 2967 N N . ARG A 1 387 ? -41.058 -7.169 21.985 1.00 41.47 387 ARG A N 1
ATOM 2968 C CA . ARG A 1 387 ? -41.800 -6.230 22.830 1.00 41.47 387 ARG A CA 1
ATOM 2969 C C . ARG A 1 387 ? -43.226 -6.762 22.983 1.00 41.47 387 ARG A C 1
ATOM 2971 O O . ARG A 1 387 ? -43.967 -6.785 22.004 1.00 41.47 387 ARG A O 1
ATOM 2978 N N . ARG A 1 388 ? -43.606 -7.185 24.188 1.00 36.84 388 ARG A N 1
ATOM 2979 C CA . ARG A 1 388 ? -45.017 -7.247 24.569 1.00 36.84 388 ARG A CA 1
ATOM 2980 C C . ARG A 1 388 ? -45.408 -5.866 25.079 1.00 36.84 388 ARG A C 1
ATOM 2982 O O . ARG A 1 388 ? -44.716 -5.293 25.913 1.00 36.84 388 ARG A O 1
ATOM 2989 N N . SER A 1 389 ? -46.464 -5.355 24.469 1.00 41.88 389 SER A N 1
ATOM 2990 C CA . SER A 1 389 ? -47.197 -4.136 24.777 1.00 41.88 389 SER A CA 1
ATOM 2991 C C . SER A 1 389 ? -47.608 -4.056 26.247 1.00 41.88 389 SER A C 1
ATOM 2993 O O . SER A 1 389 ? -48.036 -5.055 26.828 1.00 41.88 389 SER A O 1
ATOM 2995 N N . GLU A 1 390 ? -47.504 -2.856 26.811 1.00 39.25 390 GLU A N 1
ATOM 2996 C CA . GLU A 1 390 ? -48.148 -2.472 28.068 1.00 39.25 390 GLU A CA 1
ATOM 2997 C C . GLU A 1 390 ? -49.681 -2.567 27.933 1.00 39.25 390 GLU A C 1
ATOM 2999 O O . GLU A 1 390 ? -50.207 -2.306 26.845 1.00 39.25 390 GLU A O 1
ATOM 3004 N N . PRO A 1 391 ? -50.414 -2.938 28.997 1.00 43.28 391 PRO A N 1
ATOM 3005 C CA . PRO A 1 391 ? -51.868 -2.886 28.999 1.00 43.28 391 PRO A CA 1
ATOM 3006 C C . PRO A 1 391 ? -52.341 -1.462 29.322 1.00 43.28 391 PRO A C 1
ATOM 3008 O O . PRO A 1 391 ? -51.979 -0.899 30.355 1.00 43.28 391 PRO A O 1
ATOM 3011 N N . SER A 1 392 ? -53.157 -0.885 28.440 1.00 46.38 392 SER A N 1
ATOM 3012 C CA . SER A 1 392 ? -53.958 0.303 28.738 1.00 46.38 392 SER A CA 1
ATOM 3013 C C . SER A 1 392 ? -55.097 -0.056 29.696 1.00 46.38 392 SER A C 1
ATOM 3015 O O . SER A 1 392 ? -55.710 -1.115 29.541 1.00 46.38 392 SER A O 1
ATOM 3017 N N . ALA A 1 393 ? -55.332 0.834 30.662 1.00 48.84 393 ALA A N 1
ATOM 3018 C CA . ALA A 1 393 ? -56.451 0.827 31.602 1.00 48.84 393 ALA A CA 1
ATOM 3019 C C . ALA A 1 393 ? -57.820 0.940 30.918 1.00 48.84 393 ALA A C 1
ATOM 3021 O O . ALA A 1 393 ? -57.873 1.517 29.805 1.00 48.84 393 ALA A O 1
#

Solvent-accessible surface area (backbone atoms only — not comparable to full-atom values): 20236 Å² total; per-residue (Å²): 105,63,36,33,75,70,71,21,52,49,70,26,23,50,48,37,52,52,40,45,53,51,19,23,57,58,38,33,44,71,76,49,96,52,56,42,51,62,22,21,51,21,45,52,48,18,49,43,22,42,71,34,51,79,71,43,93,65,21,42,61,34,23,30,54,14,12,41,22,40,13,50,15,31,67,55,34,68,74,42,45,49,32,39,49,36,39,48,51,42,38,48,49,47,34,54,76,68,36,100,48,66,71,66,20,48,48,26,46,49,30,21,45,52,44,25,53,49,35,52,51,51,49,31,52,52,21,27,75,75,61,78,30,60,86,36,81,86,46,86,85,41,73,52,67,35,81,75,24,56,49,69,58,18,46,47,34,40,41,67,19,60,26,21,3,38,52,66,48,22,35,41,47,66,54,8,58,67,4,45,69,56,40,38,75,71,40,48,62,63,41,48,21,44,52,48,16,42,48,40,42,48,57,56,43,9,19,17,47,49,35,59,42,76,64,52,80,33,33,47,82,49,50,35,41,46,62,57,57,40,47,28,24,8,41,21,49,50,52,52,73,70,49,87,54,62,67,61,48,50,52,52,51,50,45,47,52,51,15,26,51,47,25,51,37,56,50,31,44,74,74,44,48,73,52,51,53,57,46,47,71,67,72,80,49,52,74,68,41,33,33,70,34,61,90,53,3,49,65,50,51,42,44,50,25,45,50,34,9,77,70,73,39,80,35,65,85,75,61,78,67,89,72,75,46,76,73,84,66,62,43,55,39,50,59,67,60,49,44,56,64,73,40,73,77,40,71,64,54,70,46,48,56,57,49,54,51,48,51,51,50,51,51,50,51,53,38,47,53,48,48,64,70,60,63,74,68,83,62,74,87,69,81,80,80,72,86,76,79,82,83,80,133

Nearest PDB structures (foldseek):
  8if8-assembly1_B  TM=4.757E-01  e=1.636E-02  Mycobacterium tuberculosis H37Rv
  8tno-assembly1_A  TM=1.823E-01  e=2.898E+00  synthetic construct
  4or2-assembly1_A  TM=2.154E-01  e=3.882E+00  Escherichia coli

Sequence (393 aa):
MLVADLGASSTSALAAGVLFAFASIAWPFAHISFDVTPTSLFLLLAFWCVTRIRRARNNVAWALAGGLSAGWAIMMRIDSAFPVIPITAAALYLAWTGRHRWHRAAGVVVAWMLPLVFAVAVYWWYNWLRFGSIFNSGHNGDPNTQMNGSLLGGLAGQLVSPGRGLIVFSPLVLLALLGWRRLWRIDPHVTLAAATAIIGALLVHARLANWSGEDTWGPRYLVPVAGLALVPLGHALDLLRQVPRQGLRASAGLLVAVAIGVQ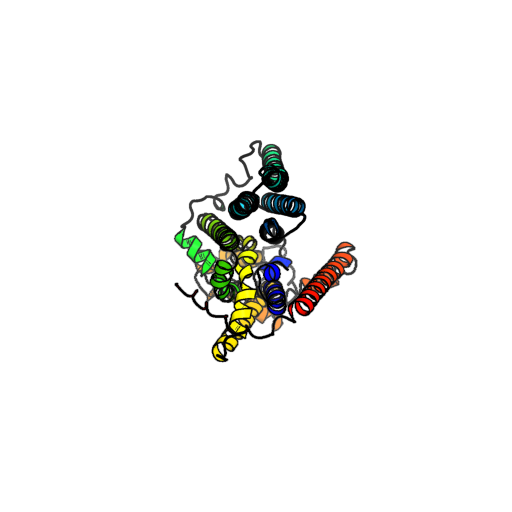VVGASTAYYEAKVDDVVSSGNVTFHSLYWTPAHAQLYVDARDLYRGLSGDPPYLTVDRGGRAPAVEAPVDWWWANNLAAHRYEPLALITVPLCLLLAVASSVVLRRRWWNDGSLFSSPGPVRGRRSEPSA

Foldseek 3Di:
DLLVLLPFALVLVLVLVVCCCQLFPLPLVVPPPALLNLLLVLLVLLLSLLSCCLPPPPNLVSLLSNLLSLLVSCLSPVLLVQLSVLSLVSQLVCLVVNDPDVVSSVSSNCSNVVNNVVSLVVQLVVCCVVPVGSPCPVCPPPLQFDLAADLVCLLCLCDPWLAAHNCNLRVLLVLLVQQLVVSCVSPVSSSCSLVSSQVSLSRNLSRGNNSRPPQAHHRSSNSSSRVSSSSSSSSSVVVLVVDPDPVVVVVSVVSSVSSSVSSCLSNWADTCNLPVCVQVVVVPDDPVCCGHPNCNHPSNLSVQLLVCLVVVHQSDDQDPPVDDRDDRDHSIPPVVVVCCVVVVPPPVVVPVVVVVVVVSVVSSVVSVVVCVVVVPPPPPPDDDPDDDDDDDD

Secondary structure (DSSP, 8-state):
-HHHHTT--HHHHHHHHHHHHHSSTTTGGGTS--THHHHHHHHHHHHHHHHHTTT-TTHHHHHHHHHHHHHHHHHH-GGGHHHHHHHHHHHHHHHHHT-SSHHHHHHHHHHHHHHHHHHHHHHHHHHHHHHSSTT--S-TT-GGG-TTS-HHHHHHHHHH-TTT-HHHH-THHHHHHHHHHHHHHH-HHHHHHHHHHHHHHHHHHHTSTTTT--SSSS-GGGHHHHHHHHTTHHHHHHHHHH---HHHHHHHHHHHHHHHHHHHHHHHS--THHHHHHHHHTSS--HHHHHH-GGG-HHHHHHHHHHHHHTTS-SS-----SS-PPP---SS--HHHHHHHH-TT-HHHHHHHHHHHHHHHHHHHHHHHHHHHHTT--S--------PPPPP-

pLDDT: mean 84.08, std 17.24, range [30.81, 98.62]